Protein AF-A0A950QB16-F1 (afdb_monomer_lite)

Radius of gyration: 26.66 Å; chains: 1; bounding box: 60×58×110 Å

Foldseek 3Di:
DDDDDDDDPPPPPPPPPPPPVPPFQAFLLDPVQVVLQLVLLLVLLQVVCVQLLAQFEFLCLLVLLCVQQVVADDQQFFLLLSVLCNVQCVLPPVVSSLSVLSSLLSNLLSLLCCQVPVSDTNVRSSVVSNCCSPPHCRSNVSRYSALVSLLVLLVSLQVCLWQPDVPQDDVSLVSSLQSNLSSCQRHLVSLVVLVVVLVVSVVVQVCCVVVVDPDRHTDSVSSVSSSVSNLVSRQVSCCVSPVDGDNGLCVLVLVVLLCQLVCLLLVLLVVCPPPVVQPCVVVSPPADNHSCCQQPNPPHVCVVQVHSVRCRVVSVVSNVSSCVVPVPVVVVSVVVVVVCVVPPDDVCVRSDLPCVSNVVSCVVRPVVCSVSSVPGDD

Secondary structure (DSSP, 8-state):
----------------------TT--BTTSHHHHHHHHHHHHHHHTHHHHHHTS-B--HHHHHHHHHHTS----TTS-HHHHHHHHHTTTTT-HHHHHHHHHHHHHHHHHHHHHHH-TT-BHHHHHHHHHHHHHHSSHHHHHHBSSGGGHHHHHHHHHHHHHH-HHHH-HHHHHHHHHHHHHHHHSSHHHHHHHHHHHHHHHHHHHHHHHHT-SSPP---HHHHHHHHHHHHHHHHHHHHHHSS--S-SSHHHHHHHHHHHTTHHHHHHHHHTTTT--GGGGGTTS--S-HHHHHHSTT-HHHHTTHHHHHHHHHHHHHHHHHHH-HHHHHHHHHHHHHHHTT---TTTT-S--HHHHHHHHHHH-HHHHHHHHT---

pLDDT: mean 91.4, std 14.05, range [32.62, 98.81]

Structure (mmCIF, N/CA/C/O backbone):
data_AF-A0A950QB16-F1
#
_entry.id   AF-A0A950QB16-F1
#
loop_
_atom_site.group_PDB
_atom_site.id
_atom_site.type_symbol
_atom_site.label_atom_id
_atom_site.label_alt_id
_atom_site.label_comp_id
_atom_site.label_asym_id
_atom_site.label_entity_id
_atom_site.label_seq_id
_atom_site.pdbx_PDB_ins_code
_atom_site.Cartn_x
_atom_site.Cartn_y
_atom_site.Cartn_z
_atom_site.occupancy
_atom_site.B_iso_or_equiv
_atom_site.auth_seq_id
_atom_site.auth_comp_id
_atom_site.auth_asym_id
_atom_site.auth_atom_id
_atom_site.pdbx_PDB_model_num
ATOM 1 N N . MET A 1 1 ? -35.670 -37.402 75.388 1.00 40.06 1 MET A N 1
ATOM 2 C CA . MET A 1 1 ? -35.276 -37.768 74.010 1.00 40.06 1 MET A CA 1
ATOM 3 C C . MET A 1 1 ? -35.799 -36.656 73.107 1.00 40.06 1 MET A C 1
ATOM 5 O O . MET A 1 1 ? -36.998 -36.603 72.889 1.00 40.06 1 MET A O 1
ATOM 9 N N . SER A 1 2 ? -35.064 -35.545 72.986 1.00 34.44 2 SER A N 1
ATOM 10 C CA . SER A 1 2 ? -34.004 -35.299 71.977 1.00 34.44 2 SER A CA 1
ATOM 11 C C . SER A 1 2 ? -34.602 -35.329 70.570 1.00 34.44 2 SER A C 1
ATOM 13 O O . SER A 1 2 ? -35.008 -36.393 70.126 1.00 34.44 2 SER A O 1
ATOM 15 N N . GLU A 1 3 ? -34.897 -34.173 69.968 1.00 32.62 3 GLU A N 1
ATOM 16 C CA . GLU A 1 3 ? -34.084 -33.495 68.923 1.00 32.62 3 GLU A CA 1
ATOM 17 C C . GLU A 1 3 ? -34.833 -33.623 67.580 1.00 32.62 3 GLU A C 1
ATOM 19 O O . GLU A 1 3 ? -35.523 -34.606 67.362 1.00 32.62 3 GLU A O 1
ATOM 24 N N . ALA A 1 4 ? -34.821 -32.707 66.618 1.00 35.88 4 ALA A N 1
ATOM 25 C CA . ALA A 1 4 ? -34.262 -31.373 66.493 1.00 35.88 4 ALA A CA 1
ATOM 26 C C . ALA A 1 4 ? -35.062 -30.667 65.380 1.00 35.88 4 ALA A C 1
ATOM 28 O O . ALA A 1 4 ? -35.359 -31.258 64.342 1.00 35.88 4 ALA A O 1
ATOM 29 N N . ARG A 1 5 ? -35.407 -29.391 65.582 1.00 38.41 5 ARG A N 1
ATOM 30 C CA . ARG A 1 5 ? -35.870 -28.497 64.513 1.00 38.41 5 ARG A CA 1
ATOM 31 C C . ARG A 1 5 ? -34.638 -28.012 63.759 1.00 38.41 5 ARG A C 1
ATOM 33 O O . ARG A 1 5 ? -33.831 -27.276 64.321 1.00 38.41 5 ARG A O 1
ATOM 40 N N . THR A 1 6 ? -34.481 -28.414 62.506 1.00 39.56 6 THR A N 1
ATOM 41 C CA . THR A 1 6 ? -33.395 -27.931 61.650 1.00 39.56 6 THR A CA 1
ATOM 42 C C . THR A 1 6 ? -33.734 -26.518 61.177 1.00 39.56 6 THR A C 1
ATOM 44 O O . THR A 1 6 ? -34.537 -26.320 60.267 1.00 39.56 6 THR A O 1
ATOM 47 N N . ALA A 1 7 ? -33.154 -25.518 61.839 1.00 36.03 7 ALA A N 1
ATOM 48 C CA . ALA A 1 7 ? -33.128 -24.147 61.355 1.00 36.03 7 ALA A CA 1
ATOM 49 C C . ALA A 1 7 ? -32.234 -24.090 60.107 1.00 36.03 7 ALA A C 1
ATOM 51 O O . ALA A 1 7 ? -31.036 -24.366 60.178 1.00 36.03 7 ALA A O 1
ATOM 52 N N . ALA A 1 8 ? -32.821 -23.756 58.959 1.00 35.06 8 ALA A N 1
ATOM 53 C CA . ALA A 1 8 ? -32.067 -23.446 57.755 1.00 35.06 8 ALA A CA 1
ATOM 54 C C . ALA A 1 8 ? -31.323 -22.123 57.980 1.00 35.06 8 ALA A C 1
ATOM 56 O O . ALA A 1 8 ? -31.914 -21.044 57.977 1.00 35.06 8 ALA A O 1
ATOM 57 N N . VAL A 1 9 ? -30.018 -22.227 58.223 1.00 33.09 9 VAL A N 1
ATOM 58 C CA . VAL A 1 9 ? -29.099 -21.093 58.280 1.00 33.09 9 VAL A CA 1
ATOM 59 C C . VAL A 1 9 ? -29.032 -20.483 56.883 1.00 33.09 9 VAL A C 1
ATOM 61 O O . VAL A 1 9 ? -28.435 -21.048 55.965 1.00 33.09 9 VAL A O 1
ATOM 64 N N . VAL A 1 10 ? -29.667 -19.324 56.722 1.00 33.00 10 VAL A N 1
ATOM 65 C CA . VAL A 1 10 ? -29.442 -18.423 55.592 1.00 33.00 10 VAL A CA 1
ATOM 66 C C . VAL A 1 10 ? -28.000 -17.942 55.701 1.00 33.00 10 VAL A C 1
ATOM 68 O O . VAL A 1 10 ? -27.671 -17.069 56.499 1.00 33.00 10 VAL A O 1
ATOM 71 N N . VAL A 1 11 ? -27.112 -18.558 54.925 1.00 32.94 11 VAL A N 1
ATOM 72 C CA . VAL A 1 11 ? -25.751 -18.061 54.739 1.00 32.94 11 VAL A CA 1
ATOM 73 C C . VAL A 1 11 ? -25.846 -16.850 53.816 1.00 32.94 11 VAL A C 1
ATOM 75 O O . VAL A 1 11 ? -25.737 -16.963 52.594 1.00 32.94 11 VAL A O 1
ATOM 78 N N . GLU A 1 12 ? -26.066 -15.675 54.402 1.00 32.84 12 GLU A N 1
ATOM 79 C CA . GLU A 1 12 ? -25.745 -14.415 53.745 1.00 32.84 12 GLU A CA 1
ATOM 80 C C . GLU A 1 12 ? -24.243 -14.409 53.444 1.00 32.84 12 GLU A C 1
ATOM 82 O O . GLU A 1 12 ? -23.405 -14.139 54.306 1.00 32.84 12 GLU A O 1
ATOM 87 N N . ARG A 1 13 ? -23.873 -14.706 52.195 1.00 36.94 13 ARG A N 1
ATOM 88 C CA . ARG A 1 13 ? -22.535 -14.395 51.688 1.00 36.94 13 ARG A CA 1
ATOM 89 C C . ARG A 1 13 ? -22.418 -12.881 51.518 1.00 36.94 13 ARG A C 1
ATOM 91 O O . ARG A 1 13 ? -22.480 -12.357 50.409 1.00 36.94 13 ARG A O 1
ATOM 98 N N . HIS A 1 14 ? -22.181 -12.190 52.628 1.00 42.00 14 HIS A N 1
ATOM 99 C CA . HIS A 1 14 ? -21.566 -10.869 52.655 1.00 42.00 14 HIS A CA 1
ATOM 100 C C . HIS A 1 14 ? -20.098 -10.997 52.216 1.00 42.00 14 HIS A C 1
ATOM 102 O O . HIS A 1 14 ? -19.164 -10.985 53.009 1.00 42.00 14 HIS A O 1
ATOM 108 N N . GLY A 1 15 ? -19.904 -11.169 50.910 1.00 36.31 15 GLY A N 1
ATOM 109 C CA . GLY A 1 15 ? -18.611 -11.102 50.244 1.00 36.31 15 GLY A CA 1
ATOM 110 C C . GLY A 1 15 ? -18.555 -9.859 49.373 1.00 36.31 15 GLY A C 1
ATOM 111 O O . GLY A 1 15 ? -18.465 -9.972 48.152 1.00 36.31 15 GLY A O 1
ATOM 112 N N . SER A 1 16 ? -18.632 -8.669 49.979 1.00 38.28 16 SER A N 1
ATOM 113 C CA . SER A 1 16 ? -18.261 -7.433 49.294 1.00 38.28 16 SER A CA 1
ATOM 114 C C . SER A 1 16 ? -16.743 -7.435 49.102 1.00 38.28 16 SER A C 1
ATOM 116 O O . SER A 1 16 ? -15.971 -6.803 49.821 1.00 38.28 16 SER A O 1
ATOM 118 N N . VAL A 1 17 ? -16.282 -8.163 48.083 1.00 41.84 17 VAL A N 1
ATOM 119 C CA . VAL A 1 17 ? -14.994 -7.849 47.475 1.00 41.84 17 VAL A CA 1
ATOM 120 C C . VAL A 1 17 ? -15.187 -6.459 46.893 1.00 41.84 17 VAL A C 1
ATOM 122 O O . VAL A 1 17 ? -15.716 -6.297 45.793 1.00 41.84 17 VAL A O 1
ATOM 125 N N . ARG A 1 18 ? -14.826 -5.436 47.676 1.00 40.59 18 ARG A N 1
ATOM 126 C CA . ARG A 1 18 ? -14.568 -4.096 47.166 1.00 40.59 18 ARG A CA 1
ATOM 127 C C . ARG A 1 18 ? -13.628 -4.304 45.987 1.00 40.59 18 ARG A C 1
ATOM 129 O O . ARG A 1 18 ? -12.444 -4.572 46.179 1.00 40.59 18 ARG A O 1
ATOM 136 N N . ARG A 1 19 ? -14.165 -4.238 44.763 1.00 44.31 19 ARG A N 1
ATOM 137 C CA . ARG A 1 19 ? -13.359 -3.983 43.577 1.00 44.31 19 ARG A CA 1
ATOM 138 C C . ARG A 1 19 ? -12.655 -2.681 43.908 1.00 44.31 19 ARG A C 1
ATOM 140 O O . ARG A 1 19 ? -13.268 -1.621 43.830 1.00 44.31 19 ARG A O 1
ATOM 147 N N . PHE A 1 20 ? -11.401 -2.764 44.345 1.00 42.91 20 PHE A N 1
ATOM 148 C CA . PHE A 1 20 ? -10.472 -1.674 44.134 1.00 42.91 20 PHE A CA 1
ATOM 149 C C . PHE A 1 20 ? -10.590 -1.400 42.644 1.00 42.91 20 PHE A C 1
ATOM 151 O O . PHE A 1 20 ? -10.160 -2.223 41.836 1.00 42.91 20 PHE A O 1
ATOM 158 N N . ALA A 1 21 ? -11.325 -0.344 42.292 1.00 45.62 21 ALA A N 1
ATOM 159 C CA . ALA A 1 21 ? -11.406 0.124 40.930 1.00 45.62 21 ALA A CA 1
ATOM 160 C C . ALA A 1 21 ? -9.954 0.360 40.545 1.00 45.62 21 ALA A C 1
ATOM 162 O O . ALA A 1 21 ? -9.320 1.276 41.074 1.00 45.62 21 ALA A O 1
ATOM 163 N N . ARG A 1 22 ? -9.379 -0.546 39.744 1.00 59.31 22 ARG A N 1
ATOM 164 C CA . ARG A 1 22 ? -8.021 -0.342 39.272 1.00 59.31 22 ARG A CA 1
ATOM 165 C C . ARG A 1 22 ? -8.110 0.974 38.506 1.00 59.31 22 ARG A C 1
ATOM 167 O O . ARG A 1 22 ? -8.962 1.073 37.621 1.00 59.31 22 ARG A O 1
ATOM 174 N N . PRO A 1 23 ? -7.297 1.990 38.831 1.00 53.62 23 PRO A N 1
ATOM 175 C CA . PRO A 1 23 ? -7.400 3.316 38.215 1.00 53.62 23 PRO A CA 1
ATOM 176 C C . PRO A 1 23 ? -7.241 3.290 36.683 1.00 53.62 23 PRO A C 1
ATOM 178 O O . PRO A 1 23 ? -7.500 4.284 36.016 1.00 53.62 23 PRO A O 1
ATOM 181 N N . PHE A 1 24 ? -6.887 2.132 36.119 1.00 61.25 24 PHE A N 1
ATOM 182 C CA . PHE A 1 24 ? -6.710 1.890 34.699 1.00 61.25 24 PHE A CA 1
ATOM 183 C C . PHE A 1 24 ? -7.765 0.970 34.054 1.00 61.25 24 PHE A C 1
ATOM 185 O O . PHE A 1 24 ? -7.628 0.649 32.879 1.00 61.25 24 PHE A O 1
ATOM 192 N N . ASP A 1 25 ? -8.853 0.580 34.730 1.00 80.38 25 ASP A N 1
ATOM 193 C CA . ASP A 1 25 ? -9.965 -0.164 34.098 1.00 80.38 25 ASP A CA 1
ATOM 194 C C . ASP A 1 25 ? -10.856 0.759 33.241 1.00 80.38 25 ASP A C 1
ATOM 196 O O . ASP A 1 25 ? -12.081 0.774 33.351 1.00 80.38 25 ASP A O 1
ATOM 200 N N . LEU A 1 26 ? -10.235 1.577 32.391 1.00 88.00 26 LEU A N 1
ATOM 201 C CA . LEU A 1 26 ? -10.916 2.495 31.492 1.00 88.00 26 LEU A CA 1
ATOM 202 C C . LEU A 1 26 ? -11.266 1.755 30.190 1.00 88.00 26 LEU A C 1
ATOM 204 O O . LEU A 1 26 ? -10.351 1.402 29.441 1.00 88.00 26 LEU A O 1
ATOM 208 N N . PRO A 1 27 ? -12.555 1.497 29.894 1.00 90.00 27 PRO A N 1
ATOM 209 C CA . PRO A 1 27 ? -12.943 0.768 28.690 1.00 90.00 27 PRO A CA 1
ATOM 210 C C . PRO A 1 27 ? -12.691 1.598 27.430 1.00 90.00 27 PRO A C 1
ATOM 212 O O . PRO A 1 27 ? -12.989 2.796 27.416 1.00 90.00 27 PRO A O 1
ATOM 215 N N . LEU A 1 28 ? -12.260 0.951 26.343 1.00 89.75 28 LEU A N 1
ATOM 216 C CA . LEU A 1 28 ? -12.063 1.608 25.041 1.00 89.75 28 LEU A CA 1
ATOM 217 C C . LEU A 1 28 ? -13.348 2.193 24.450 1.00 89.75 28 LEU A C 1
ATOM 219 O O . LEU A 1 28 ? -13.302 3.108 23.634 1.00 89.75 28 LEU A O 1
ATOM 223 N N . ALA A 1 29 ? -14.512 1.700 24.877 1.00 86.25 29 ALA A N 1
ATOM 224 C CA . ALA A 1 29 ? -15.793 2.263 24.470 1.00 86.25 29 ALA A CA 1
ATOM 225 C C . ALA A 1 29 ? -15.968 3.734 24.906 1.00 86.25 29 ALA A C 1
ATOM 227 O O . ALA A 1 29 ? -16.732 4.473 24.272 1.00 86.25 29 ALA A O 1
ATOM 228 N N . ARG A 1 30 ? -15.264 4.173 25.964 1.00 89.81 30 ARG A N 1
ATOM 229 C CA . ARG A 1 30 ? -15.296 5.557 26.452 1.00 89.81 30 ARG A CA 1
ATOM 230 C C . ARG A 1 30 ? -14.319 6.437 25.657 1.00 89.81 30 ARG A C 1
ATOM 232 O O . ARG A 1 30 ? -13.177 6.020 25.479 1.00 89.81 30 ARG A O 1
ATOM 239 N N . PRO A 1 31 ? -14.697 7.675 25.279 1.00 90.50 31 PRO A N 1
ATOM 240 C CA . PRO A 1 31 ? -13.827 8.578 24.516 1.00 90.50 31 PRO A CA 1
ATOM 241 C C . PRO A 1 31 ? -12.451 8.805 25.152 1.00 90.50 31 PRO A C 1
ATOM 243 O O . PRO A 1 31 ? -11.444 8.763 24.460 1.00 90.50 31 PRO A O 1
ATOM 246 N N . LEU A 1 32 ? -12.387 8.963 26.479 1.00 92.50 32 LEU A N 1
ATOM 247 C CA . LEU A 1 32 ? -11.111 9.116 27.184 1.00 92.50 32 LEU A CA 1
ATOM 248 C C . LEU A 1 32 ? -10.216 7.871 27.046 1.00 92.50 32 LEU A C 1
ATOM 250 O O . LEU A 1 32 ? -9.011 8.006 26.874 1.00 92.50 32 LEU A O 1
ATOM 254 N N . GLY A 1 33 ? -10.798 6.668 27.103 1.00 92.12 33 GLY A N 1
ATOM 255 C CA . GLY A 1 33 ? -10.054 5.413 26.954 1.00 92.12 33 GLY A CA 1
ATOM 256 C C . GLY A 1 33 ? -9.509 5.236 25.545 1.00 92.12 33 GLY A C 1
ATOM 257 O O . GLY A 1 33 ? -8.362 4.843 25.378 1.00 92.12 33 GLY A O 1
ATOM 258 N N . GLU A 1 34 ? -10.308 5.600 24.545 1.00 92.88 34 GLU A N 1
ATOM 259 C CA . GLU A 1 34 ? -9.899 5.648 23.141 1.00 92.88 34 GLU A CA 1
ATOM 260 C C . GLU A 1 34 ? -8.748 6.641 22.919 1.00 92.88 34 GLU A C 1
ATOM 262 O O . GLU A 1 34 ? -7.717 6.257 22.373 1.00 92.88 34 GLU A O 1
ATOM 267 N N . CYS A 1 35 ? -8.864 7.879 23.411 1.00 95.19 35 CYS A N 1
ATOM 268 C CA . CYS A 1 35 ? -7.803 8.882 23.284 1.00 95.19 35 CYS A CA 1
ATOM 269 C C . CYS A 1 35 ? -6.499 8.449 23.970 1.00 95.19 35 CYS A C 1
ATOM 271 O O . CYS A 1 35 ? -5.427 8.575 23.384 1.00 95.19 35 CYS A O 1
ATOM 273 N N . LEU A 1 36 ? -6.571 7.912 25.192 1.00 95.81 36 LEU A N 1
ATOM 274 C CA . LEU A 1 36 ? -5.382 7.432 25.904 1.00 95.81 36 LEU A CA 1
ATOM 275 C C . LEU A 1 36 ? -4.763 6.198 25.237 1.00 95.81 36 LEU A C 1
ATOM 277 O O . LEU A 1 36 ? -3.542 6.064 25.234 1.00 95.81 36 LEU A O 1
ATOM 281 N N . ALA A 1 37 ? -5.576 5.322 24.640 1.00 95.94 37 ALA A N 1
ATOM 282 C CA . ALA A 1 37 ? -5.072 4.192 23.868 1.00 95.94 37 ALA A CA 1
ATOM 283 C C . ALA A 1 37 ? -4.305 4.667 22.630 1.00 95.94 37 ALA A C 1
ATOM 285 O O . ALA A 1 37 ? -3.204 4.186 22.388 1.00 95.94 37 ALA A O 1
ATOM 286 N N . LEU A 1 38 ? -4.841 5.648 21.894 1.00 96.12 38 LEU A N 1
ATOM 287 C CA . LEU A 1 38 ? -4.145 6.266 20.762 1.00 96.12 38 LEU A CA 1
ATOM 288 C C . LEU A 1 38 ? -2.803 6.877 21.198 1.00 96.12 38 LEU A C 1
ATOM 290 O O . LEU A 1 38 ? -1.769 6.573 20.609 1.00 96.12 38 LEU A O 1
ATOM 294 N N . LEU A 1 39 ? -2.806 7.680 22.267 1.00 96.38 39 LEU A N 1
ATOM 295 C CA . LEU A 1 39 ? -1.602 8.336 22.789 1.00 96.38 39 LEU A CA 1
ATOM 296 C C . LEU A 1 39 ? -0.547 7.349 23.303 1.00 96.38 39 LEU A C 1
ATOM 298 O O . LEU A 1 39 ? 0.641 7.631 23.191 1.00 96.38 39 LEU A O 1
ATOM 302 N N . GLY A 1 40 ? -0.961 6.213 23.868 1.00 96.50 40 GLY A N 1
ATOM 303 C CA . GLY A 1 40 ? -0.039 5.196 24.374 1.00 96.50 40 GLY A CA 1
ATOM 304 C C . GLY A 1 40 ? 0.497 4.256 23.292 1.00 96.50 40 GLY A C 1
ATOM 305 O O . GLY A 1 40 ? 1.658 3.868 23.348 1.00 96.50 40 GLY A O 1
ATOM 306 N N . LEU A 1 41 ? -0.314 3.904 22.293 1.00 97.50 41 LEU A N 1
ATOM 307 C CA . LEU A 1 41 ? 0.090 2.995 21.217 1.00 97.50 41 LEU A CA 1
ATOM 308 C C . LEU A 1 41 ? 0.990 3.666 20.175 1.00 97.50 41 LEU A C 1
ATOM 310 O O . LEU A 1 41 ? 1.947 3.042 19.733 1.00 97.50 41 LEU A O 1
ATOM 314 N N . CYS A 1 42 ? 0.731 4.924 19.801 1.00 96.81 42 CYS A N 1
ATOM 315 C CA . CYS A 1 42 ? 1.551 5.629 18.810 1.00 96.81 42 CYS A CA 1
ATOM 316 C C . CYS A 1 42 ? 3.066 5.587 19.108 1.00 96.81 42 CYS A C 1
ATOM 318 O O . CYS A 1 42 ? 3.818 5.162 18.232 1.00 96.81 42 CYS A O 1
ATOM 320 N N . PRO A 1 43 ? 3.553 5.962 20.311 1.00 96.38 43 PRO A N 1
ATOM 321 C CA . PRO A 1 43 ? 4.979 5.877 20.612 1.00 96.38 43 PRO A CA 1
ATOM 322 C C . PRO A 1 43 ? 5.490 4.432 20.639 1.00 96.38 43 PRO A C 1
ATOM 324 O O . PRO A 1 43 ? 6.620 4.205 20.224 1.00 96.38 43 PRO A O 1
ATOM 327 N N . LEU A 1 44 ? 4.670 3.453 21.056 1.00 97.06 44 LEU A N 1
ATOM 328 C CA . LEU A 1 44 ? 5.039 2.029 21.020 1.00 97.06 44 LEU A CA 1
ATOM 329 C C . LEU A 1 44 ? 5.261 1.524 19.590 1.00 97.06 44 LEU A C 1
ATOM 331 O O . LEU A 1 44 ? 6.171 0.730 19.351 1.00 97.06 44 LEU A O 1
ATOM 335 N N . LEU A 1 45 ? 4.444 1.979 18.638 1.00 97.62 45 LEU A N 1
ATOM 336 C CA . LEU A 1 45 ? 4.592 1.622 17.228 1.00 97.62 45 LEU A CA 1
ATOM 337 C C . LEU A 1 45 ? 5.718 2.404 16.542 1.00 97.62 45 LEU A C 1
ATOM 339 O O . LEU A 1 45 ? 6.293 1.908 15.586 1.00 97.62 45 LEU A O 1
ATOM 343 N N . LEU A 1 46 ? 6.105 3.575 17.052 1.00 98.00 46 LEU A N 1
ATOM 344 C CA . LEU A 1 46 ? 7.269 4.318 16.554 1.00 98.00 46 LEU A CA 1
ATOM 345 C C . LEU A 1 46 ? 8.601 3.867 17.169 1.00 98.00 46 LEU A C 1
ATOM 347 O O . LEU A 1 46 ? 9.638 4.424 16.815 1.00 98.00 46 LEU A O 1
ATOM 351 N N . LEU A 1 47 ? 8.613 2.867 18.060 1.00 97.19 47 LEU A N 1
ATOM 352 C CA . LEU A 1 47 ? 9.826 2.462 18.777 1.00 97.19 47 LEU A CA 1
ATOM 353 C C . LEU A 1 47 ? 10.996 2.103 17.852 1.00 97.19 47 LEU A C 1
ATOM 355 O O . LEU A 1 47 ? 12.126 2.446 18.184 1.00 97.19 47 LEU A O 1
ATOM 359 N N . ALA A 1 48 ? 10.747 1.482 16.694 1.00 95.44 48 ALA A N 1
ATOM 360 C CA . ALA A 1 48 ? 11.813 1.162 15.742 1.00 95.44 48 ALA A CA 1
ATOM 361 C C . ALA A 1 48 ? 12.443 2.427 15.128 1.00 95.44 48 ALA A C 1
ATOM 363 O O . ALA A 1 48 ? 13.663 2.551 15.113 1.00 95.44 48 ALA A O 1
ATOM 364 N N . ALA A 1 49 ? 11.636 3.407 14.705 1.00 96.44 49 ALA A N 1
ATOM 365 C CA . ALA A 1 49 ? 12.139 4.689 14.196 1.00 96.44 49 ALA A CA 1
ATOM 366 C C . ALA A 1 49 ? 12.815 5.530 15.295 1.00 96.44 49 ALA A C 1
ATOM 368 O O . ALA A 1 49 ? 13.856 6.144 15.069 1.00 96.44 49 ALA A O 1
ATOM 369 N N . LEU A 1 50 ? 12.264 5.532 16.513 1.00 97.31 50 LEU A N 1
ATOM 370 C CA . LEU A 1 50 ? 12.872 6.207 17.666 1.00 97.31 50 LEU A CA 1
ATOM 371 C C . LEU A 1 50 ? 14.221 5.583 18.030 1.00 97.31 50 LEU A C 1
ATOM 373 O O . LEU A 1 50 ? 15.180 6.306 18.295 1.00 97.31 50 LEU A O 1
ATOM 377 N N . TRP A 1 51 ? 14.308 4.251 18.005 1.00 95.69 51 TRP A N 1
ATOM 378 C CA . TRP A 1 51 ? 15.572 3.544 18.157 1.00 95.69 51 TRP A CA 1
ATOM 379 C C . TRP A 1 51 ? 16.517 3.856 17.003 1.00 95.69 51 TRP A C 1
ATOM 381 O O . TRP A 1 51 ? 17.688 4.078 17.261 1.00 95.69 51 TRP A O 1
ATOM 391 N N . ASN A 1 52 ? 16.034 3.950 15.765 1.00 95.50 52 ASN A N 1
ATOM 392 C CA . ASN A 1 52 ? 16.843 4.325 14.610 1.00 95.50 52 ASN A CA 1
ATOM 393 C C . ASN A 1 52 ? 17.449 5.739 14.755 1.00 95.50 52 ASN A C 1
ATOM 395 O O . ASN A 1 52 ? 18.618 5.951 14.435 1.00 95.50 52 ASN A O 1
ATOM 399 N N . GLY A 1 53 ? 16.689 6.683 15.319 1.00 96.12 53 GLY A N 1
ATOM 400 C CA . GLY A 1 53 ? 17.051 8.104 15.427 1.00 96.12 53 GLY A CA 1
ATOM 401 C C . GLY A 1 53 ? 16.539 8.959 14.262 1.00 96.12 53 GLY A C 1
ATOM 402 O O . GLY A 1 53 ? 16.728 10.169 14.261 1.00 96.12 53 GLY A O 1
ATOM 403 N N . PHE A 1 54 ? 15.852 8.339 13.304 1.00 96.19 54 PHE A N 1
ATOM 404 C CA . PHE A 1 54 ? 15.199 8.964 12.155 1.00 96.19 54 PHE A CA 1
ATOM 405 C C . PHE A 1 54 ? 14.062 8.034 11.680 1.00 96.19 54 PHE A C 1
ATOM 407 O O . PHE A 1 54 ? 14.111 6.835 11.988 1.00 96.19 54 PHE A O 1
ATOM 414 N N . PRO A 1 55 ? 13.040 8.499 10.934 1.00 96.69 55 PRO A N 1
ATOM 415 C CA . PRO A 1 55 ? 12.131 7.584 10.251 1.00 96.69 55 PRO A CA 1
ATOM 416 C C . PRO A 1 55 ? 12.916 6.598 9.384 1.00 96.69 55 PRO A C 1
ATOM 418 O O . PRO A 1 55 ? 13.968 6.935 8.841 1.00 96.69 55 PRO A O 1
ATOM 421 N N . LEU A 1 56 ? 12.441 5.361 9.291 1.00 95.00 56 LEU A N 1
ATOM 422 C CA . LEU A 1 56 ? 13.114 4.338 8.497 1.00 95.00 56 LEU A CA 1
ATOM 423 C C . LEU A 1 56 ? 12.931 4.682 7.015 1.00 95.00 56 LEU A C 1
ATOM 425 O O . LEU A 1 56 ? 11.819 4.959 6.564 1.00 95.00 56 LEU A O 1
ATOM 429 N N . ILE A 1 57 ? 14.027 4.697 6.264 1.00 93.81 57 ILE A N 1
ATOM 430 C CA . ILE A 1 57 ? 14.027 5.063 4.848 1.00 93.81 57 ILE A CA 1
ATOM 431 C C . ILE A 1 57 ? 14.363 3.832 4.022 1.00 93.81 57 ILE A C 1
ATOM 433 O O . ILE A 1 57 ? 15.262 3.072 4.378 1.00 93.81 57 ILE A O 1
ATOM 437 N N . PHE A 1 58 ? 13.650 3.656 2.919 1.00 91.88 58 PHE A N 1
ATOM 438 C CA . PHE A 1 58 ? 13.894 2.587 1.965 1.00 91.88 58 PHE A CA 1
ATOM 439 C C . PHE A 1 58 ? 14.312 3.159 0.609 1.00 91.88 58 PHE A C 1
ATOM 441 O O . PHE A 1 58 ? 14.131 4.346 0.332 1.00 91.88 58 PHE A O 1
ATOM 448 N N . TYR A 1 59 ? 14.878 2.310 -0.247 1.00 88.94 59 TYR A N 1
ATOM 449 C CA . TYR A 1 59 ? 15.335 2.648 -1.592 1.00 88.94 59 TYR A CA 1
ATOM 450 C C . TYR A 1 59 ? 14.282 3.433 -2.379 1.00 88.94 59 TYR A C 1
ATOM 452 O O . TYR A 1 59 ? 14.593 4.413 -3.060 1.00 88.94 59 TYR A O 1
ATOM 460 N N . ASP A 1 60 ? 13.022 3.023 -2.243 1.00 92.12 60 ASP A N 1
ATOM 461 C CA . ASP A 1 60 ? 11.895 3.584 -2.978 1.00 92.12 60 ASP A CA 1
ATOM 462 C C . ASP A 1 60 ? 11.496 4.983 -2.485 1.00 92.12 60 ASP A C 1
ATOM 464 O O . ASP A 1 60 ? 10.956 5.775 -3.267 1.00 92.12 60 ASP A O 1
ATOM 468 N N . THR A 1 61 ? 11.845 5.344 -1.245 1.00 94.44 61 THR A N 1
ATOM 469 C CA . THR A 1 61 ? 11.514 6.636 -0.634 1.00 94.44 61 THR A CA 1
ATOM 470 C C . THR A 1 61 ? 12.058 7.797 -1.468 1.00 94.44 61 THR A C 1
ATOM 472 O O . THR A 1 61 ? 11.352 8.782 -1.687 1.00 94.44 61 THR A O 1
ATOM 475 N N . GLY A 1 62 ? 13.267 7.666 -2.025 1.00 93.69 62 GLY A N 1
ATOM 476 C CA . GLY A 1 62 ? 13.860 8.678 -2.908 1.00 93.69 62 GLY A CA 1
ATOM 477 C C . GLY A 1 62 ? 13.033 8.923 -4.173 1.00 93.69 62 GLY A C 1
ATOM 478 O O . GLY A 1 62 ? 12.819 10.066 -4.576 1.00 93.69 62 GLY A O 1
ATOM 479 N N . ALA A 1 63 ? 12.461 7.867 -4.759 1.00 94.12 63 ALA A N 1
ATOM 480 C CA . ALA A 1 63 ? 11.580 7.992 -5.918 1.00 94.12 63 ALA A CA 1
ATOM 481 C C . ALA A 1 63 ? 10.250 8.675 -5.556 1.00 94.12 63 ALA A C 1
ATOM 483 O O . ALA A 1 63 ? 9.758 9.506 -6.324 1.00 94.12 63 ALA A O 1
ATOM 484 N N . TYR A 1 64 ? 9.692 8.391 -4.373 1.00 96.75 64 TYR A N 1
ATOM 485 C CA . TYR A 1 64 ? 8.516 9.111 -3.883 1.00 96.75 64 TYR A CA 1
ATOM 486 C C . TYR A 1 64 ? 8.806 10.591 -3.634 1.00 96.75 64 TYR A C 1
ATOM 488 O O . TYR A 1 64 ? 7.964 11.413 -3.997 1.00 96.75 64 TYR A O 1
ATOM 496 N N . MET A 1 65 ? 9.986 10.922 -3.092 1.00 95.88 65 MET A N 1
ATOM 497 C CA . MET A 1 65 ? 10.469 12.296 -2.896 1.00 95.88 65 MET A CA 1
ATOM 498 C C . MET A 1 65 ? 10.676 13.033 -4.220 1.00 95.88 65 MET A C 1
ATOM 500 O O . MET A 1 65 ? 10.257 14.179 -4.367 1.00 95.88 65 MET A O 1
ATOM 504 N N . LEU A 1 66 ? 11.294 12.379 -5.205 1.00 95.50 66 LEU A N 1
ATOM 505 C CA . LEU A 1 66 ? 11.472 12.934 -6.544 1.00 95.50 66 LEU A CA 1
ATOM 506 C C . LEU A 1 66 ? 10.122 13.269 -7.183 1.00 95.50 66 LEU A C 1
ATOM 508 O O . LEU A 1 66 ? 9.985 14.305 -7.832 1.00 95.50 66 LEU A O 1
ATOM 512 N N . GLN A 1 67 ? 9.125 12.410 -6.985 1.00 96.25 67 GLN A N 1
ATOM 513 C CA . GLN A 1 67 ? 7.793 12.637 -7.518 1.00 96.25 67 GLN A CA 1
ATOM 514 C C . GLN A 1 67 ? 6.991 13.681 -6.739 1.00 96.25 67 GLN A C 1
ATOM 516 O O . GLN A 1 67 ? 6.240 14.445 -7.344 1.00 96.25 67 GLN A O 1
ATOM 521 N N . SER A 1 68 ? 7.160 13.758 -5.420 1.00 95.81 68 SER A N 1
ATOM 522 C CA . SER A 1 68 ? 6.478 14.740 -4.579 1.00 95.81 68 SER A CA 1
ATOM 523 C C . SER A 1 68 ? 7.117 16.128 -4.679 1.00 95.81 68 SER A C 1
ATOM 525 O O . SER A 1 68 ? 6.475 17.077 -5.112 1.00 95.81 68 SER A O 1
ATOM 527 N N . PHE A 1 69 ? 8.386 16.252 -4.298 1.00 95.50 69 PHE A N 1
ATOM 528 C CA . PHE A 1 69 ? 9.105 17.520 -4.166 1.00 95.50 69 PHE A CA 1
ATOM 529 C C . PHE A 1 69 ? 9.735 17.977 -5.480 1.00 95.50 69 PHE A C 1
ATOM 531 O O . PHE A 1 69 ? 9.932 19.171 -5.687 1.00 95.50 69 PHE A O 1
ATOM 538 N N . GLY A 1 70 ? 10.047 17.036 -6.371 1.00 94.44 70 GLY A N 1
ATOM 539 C CA . GLY A 1 70 ? 10.576 17.332 -7.700 1.00 94.44 70 GLY A CA 1
ATOM 540 C C . GLY A 1 70 ? 9.514 17.528 -8.780 1.00 94.44 70 GLY A C 1
ATOM 541 O O . GLY A 1 70 ? 9.901 17.827 -9.908 1.00 94.44 70 GLY A O 1
ATOM 542 N N . ASP A 1 71 ? 8.226 17.347 -8.457 1.00 93.62 71 ASP A N 1
ATOM 543 C CA . ASP A 1 71 ? 7.079 17.442 -9.378 1.00 93.62 71 ASP A CA 1
ATOM 544 C C . ASP A 1 71 ? 7.280 16.650 -10.686 1.00 93.62 71 ASP A C 1
ATOM 546 O O . ASP A 1 71 ? 7.112 17.141 -11.805 1.00 93.62 71 ASP A O 1
ATOM 550 N N . LYS A 1 72 ? 7.727 15.395 -10.553 1.00 93.94 72 LYS A N 1
ATOM 551 C CA . LYS A 1 72 ? 8.030 14.510 -11.687 1.00 93.94 72 LYS A CA 1
ATOM 552 C C . LYS A 1 72 ? 7.280 13.199 -11.590 1.00 93.94 72 LYS A C 1
ATOM 554 O O . LYS A 1 72 ? 7.398 12.479 -10.613 1.00 93.94 72 LYS A O 1
ATOM 559 N N . PHE A 1 73 ? 6.582 12.823 -12.652 1.00 95.25 73 PHE A N 1
ATOM 560 C CA . PHE A 1 73 ? 5.969 11.502 -12.712 1.00 95.25 73 PHE A CA 1
ATOM 561 C C . PHE A 1 73 ? 7.032 10.390 -12.757 1.00 95.25 73 PHE A C 1
ATOM 563 O O . PHE A 1 73 ? 7.849 10.359 -13.682 1.00 95.25 73 PHE A O 1
ATOM 570 N N . VAL A 1 74 ? 6.985 9.459 -11.800 1.00 95.25 74 VAL A N 1
ATOM 571 C CA . VAL A 1 74 ? 7.811 8.246 -11.758 1.00 95.25 74 VAL A CA 1
ATOM 572 C C . VAL A 1 74 ? 6.894 7.031 -11.993 1.00 95.25 74 VAL A C 1
ATOM 574 O O . VAL A 1 74 ? 6.077 6.710 -11.130 1.00 95.25 74 VAL A O 1
ATOM 577 N N . PRO A 1 75 ? 6.974 6.355 -13.158 1.00 93.56 75 PRO A N 1
ATOM 578 C CA . PRO A 1 75 ? 6.018 5.311 -13.554 1.00 93.56 75 PRO A CA 1
ATOM 579 C C . PRO A 1 75 ? 5.833 4.159 -12.559 1.00 93.56 75 PRO A C 1
ATOM 581 O O . PRO A 1 75 ? 4.747 3.583 -12.474 1.00 93.56 75 PRO A O 1
ATOM 584 N N . GLU A 1 76 ? 6.896 3.800 -11.844 1.00 93.12 76 GLU A N 1
ATOM 585 C CA . GLU A 1 76 ? 6.958 2.705 -10.879 1.00 93.12 76 GLU A CA 1
ATOM 586 C C . GLU A 1 76 ? 6.470 3.072 -9.469 1.00 93.12 76 GLU A C 1
ATOM 588 O O . GLU A 1 76 ? 6.476 2.214 -8.587 1.00 93.12 76 GLU A O 1
ATOM 593 N N . ARG A 1 77 ? 6.019 4.314 -9.242 1.00 94.19 77 ARG A N 1
ATOM 594 C CA . ARG A 1 77 ? 5.535 4.792 -7.938 1.00 94.19 77 ARG A CA 1
ATOM 595 C C . ARG A 1 77 ? 4.084 5.237 -7.986 1.00 94.19 77 ARG A C 1
ATOM 597 O O . ARG A 1 77 ? 3.577 5.678 -9.014 1.00 94.19 77 ARG A O 1
ATOM 604 N N . SER A 1 78 ? 3.403 5.126 -6.844 1.00 95.75 78 SER A N 1
ATOM 605 C CA . SER A 1 78 ? 2.059 5.681 -6.692 1.00 95.75 78 SER A CA 1
ATOM 606 C C . SER A 1 78 ? 2.119 7.198 -6.519 1.00 95.75 78 SER A C 1
ATOM 608 O O . SER A 1 78 ? 2.673 7.672 -5.521 1.00 95.75 78 SER A O 1
ATOM 610 N N . PRO A 1 79 ? 1.456 7.977 -7.392 1.00 97.62 79 PRO A N 1
ATOM 611 C CA . PRO A 1 79 ? 1.328 9.406 -7.160 1.00 97.62 79 PRO A CA 1
ATOM 612 C C . PRO A 1 79 ? 0.537 9.766 -5.912 1.00 97.62 79 PRO A C 1
ATOM 614 O O . PRO A 1 79 ? 0.750 10.835 -5.351 1.00 97.62 79 PRO A O 1
ATOM 617 N N . VAL A 1 80 ? -0.355 8.890 -5.448 1.00 98.25 80 VAL A N 1
ATOM 618 C CA . VAL A 1 80 ? -1.138 9.159 -4.239 1.00 98.25 80 VAL A CA 1
ATOM 619 C C . VAL A 1 80 ? -0.246 9.122 -3.002 1.00 98.25 80 VAL A C 1
ATOM 621 O O . VAL A 1 80 ? -0.389 9.987 -2.143 1.00 98.25 80 VAL A O 1
ATOM 624 N N . PHE A 1 81 ? 0.711 8.191 -2.926 1.00 98.12 81 PHE A N 1
ATOM 625 C CA . PHE A 1 81 ? 1.665 8.176 -1.815 1.00 98.12 81 PHE A CA 1
ATOM 626 C C . PHE A 1 81 ? 2.636 9.363 -1.877 1.00 98.12 81 PHE A C 1
ATOM 628 O O . PHE A 1 81 ? 2.876 10.002 -0.858 1.00 98.12 81 PHE A O 1
ATOM 635 N N . SER A 1 82 ? 3.112 9.751 -3.066 1.00 97.81 82 SER A N 1
ATOM 636 C CA . SER A 1 82 ? 3.905 10.983 -3.223 1.00 97.81 82 SER A CA 1
ATOM 637 C C . SER A 1 82 ? 3.137 12.241 -2.804 1.00 97.81 82 SER A C 1
ATOM 639 O O . SER A 1 82 ? 3.692 13.111 -2.135 1.00 97.81 82 SER A O 1
ATOM 641 N N . LEU A 1 83 ? 1.848 12.345 -3.137 1.00 98.12 83 LEU A N 1
ATOM 642 C CA . LEU A 1 83 ? 1.008 13.454 -2.677 1.00 98.12 83 LEU A CA 1
ATOM 643 C C . LEU A 1 83 ? 0.750 13.386 -1.168 1.00 98.12 83 LEU A C 1
ATOM 645 O O . LEU A 1 83 ? 0.738 14.425 -0.516 1.00 98.12 83 LEU A O 1
ATOM 649 N N . PHE A 1 84 ? 0.594 12.191 -0.594 1.00 98.19 84 PHE A N 1
ATOM 650 C CA . PHE A 1 84 ? 0.534 12.006 0.857 1.00 98.19 84 PHE A CA 1
ATOM 651 C C . PHE A 1 84 ? 1.827 12.480 1.537 1.00 98.19 84 PHE A C 1
ATOM 653 O O . PHE A 1 84 ? 1.755 13.201 2.528 1.00 98.19 84 PHE A O 1
ATOM 660 N N . LEU A 1 85 ? 2.997 12.175 0.968 1.00 97.38 85 LEU A N 1
ATOM 661 C CA . LEU A 1 85 ? 4.298 12.651 1.445 1.00 97.38 85 LEU A CA 1
ATOM 662 C C . LEU A 1 85 ? 4.409 14.185 1.376 1.00 97.38 85 LEU A C 1
ATOM 664 O O . LEU A 1 85 ? 4.870 14.817 2.329 1.00 97.38 85 LEU A O 1
ATOM 668 N N . LEU A 1 86 ? 3.953 14.793 0.274 1.00 97.06 86 LEU A N 1
ATOM 669 C CA . LEU A 1 86 ? 3.950 16.247 0.084 1.00 97.06 86 LEU A CA 1
ATOM 670 C C . LEU A 1 86 ? 3.017 16.953 1.078 1.00 97.06 86 LEU A C 1
ATOM 672 O O . LEU A 1 86 ? 3.442 17.832 1.826 1.00 97.06 86 LEU A O 1
ATOM 676 N N . LEU A 1 87 ? 1.742 16.557 1.084 1.00 96.75 87 LEU A N 1
ATOM 677 C CA . LEU A 1 87 ? 0.675 17.202 1.853 1.00 96.75 87 LEU A CA 1
ATOM 678 C C . LEU A 1 87 ? 0.729 16.848 3.344 1.00 96.75 87 LEU A C 1
ATOM 680 O O . LEU A 1 87 ? 0.278 17.627 4.178 1.00 96.75 87 LEU A O 1
ATOM 684 N N . GLY A 1 88 ? 1.306 15.695 3.685 1.00 94.31 88 GLY A N 1
ATOM 685 C CA . GLY A 1 88 ? 1.534 15.239 5.055 1.00 94.31 88 GLY A CA 1
ATOM 686 C C . GLY A 1 88 ? 2.716 15.917 5.750 1.00 94.31 88 GLY A C 1
ATOM 687 O O . GLY A 1 88 ? 3.022 15.569 6.885 1.00 94.31 88 GLY A O 1
ATOM 688 N N . GLY A 1 89 ? 3.384 16.875 5.097 1.00 95.19 89 GLY A N 1
ATOM 689 C CA . GLY A 1 89 ? 4.461 17.659 5.702 1.00 95.19 89 GLY A CA 1
ATOM 690 C C . GLY A 1 89 ? 5.852 17.033 5.591 1.00 95.19 89 GLY A C 1
ATOM 691 O O . GLY A 1 89 ? 6.757 17.476 6.294 1.00 95.19 89 GLY A O 1
ATOM 692 N N . GLY A 1 90 ? 6.069 16.062 4.696 1.00 95.88 90 GLY A N 1
ATOM 693 C CA . GLY A 1 90 ? 7.374 15.409 4.526 1.00 95.88 90 GLY A CA 1
ATOM 694 C C . GLY A 1 90 ? 8.500 16.367 4.120 1.00 95.88 90 GLY A C 1
ATOM 695 O O . GLY A 1 90 ? 9.652 16.158 4.496 1.00 95.88 90 GLY A O 1
ATOM 696 N N . GLY A 1 91 ? 8.161 17.458 3.420 1.00 94.50 91 GLY A N 1
ATOM 697 C CA . GLY A 1 91 ? 9.114 18.524 3.095 1.00 94.50 91 GLY A CA 1
ATOM 698 C C . GLY A 1 91 ? 9.598 19.291 4.332 1.00 94.50 91 GLY A C 1
ATOM 699 O O . GLY A 1 91 ? 10.731 19.761 4.358 1.00 94.50 91 GLY A O 1
ATOM 700 N N . LEU A 1 92 ? 8.769 19.376 5.380 1.00 94.94 92 LEU A N 1
ATOM 701 C CA . LEU A 1 92 ? 9.150 19.955 6.670 1.00 94.94 92 LEU A CA 1
ATOM 702 C C . LEU A 1 92 ? 9.931 18.936 7.498 1.00 94.94 92 LEU A C 1
ATOM 704 O O . LEU A 1 92 ? 11.058 19.210 7.904 1.00 94.94 92 LEU A O 1
ATOM 708 N N . SER A 1 93 ? 9.337 17.766 7.736 1.00 97.00 93 SER A N 1
ATOM 709 C CA . SER A 1 93 ? 9.976 16.668 8.452 1.00 97.00 93 SER A CA 1
ATOM 710 C C . SER A 1 93 ? 9.303 15.335 8.134 1.00 97.00 93 SER A C 1
ATOM 712 O O . SER A 1 93 ? 8.084 15.194 8.259 1.00 97.00 93 SER A O 1
ATOM 714 N N . LEU A 1 94 ? 10.102 14.322 7.799 1.00 97.44 94 LEU A N 1
ATOM 715 C CA . LEU A 1 94 ? 9.621 12.954 7.601 1.00 97.44 94 LEU A CA 1
ATOM 716 C C . LEU A 1 94 ? 9.030 12.352 8.889 1.00 97.44 94 LEU A C 1
ATOM 718 O O . LEU A 1 94 ? 8.169 11.476 8.812 1.00 97.44 94 LEU A O 1
ATOM 722 N N . TRP A 1 95 ? 9.396 12.866 10.070 1.00 98.00 95 TRP A N 1
ATOM 723 C CA . TRP A 1 95 ? 8.774 12.471 11.338 1.00 98.00 95 TRP A CA 1
ATOM 724 C C . TRP A 1 95 ? 7.280 12.782 11.388 1.00 98.00 95 TRP A C 1
ATOM 726 O O . TRP A 1 95 ? 6.520 12.020 11.985 1.00 98.00 95 TRP A O 1
ATOM 736 N N . VAL A 1 96 ? 6.838 13.870 10.748 1.00 97.81 96 VAL A N 1
ATOM 737 C CA . VAL A 1 96 ? 5.411 14.217 10.685 1.00 97.81 96 VAL A CA 1
ATOM 738 C C . VAL A 1 96 ? 4.658 13.145 9.905 1.00 97.81 96 VAL A C 1
ATOM 740 O O . VAL A 1 96 ? 3.609 12.686 10.348 1.00 97.81 96 VAL A O 1
ATOM 743 N N . VAL A 1 97 ? 5.226 12.681 8.794 1.00 98.06 97 VAL A N 1
ATOM 744 C CA . VAL A 1 97 ? 4.623 11.643 7.950 1.00 98.06 97 VAL A CA 1
ATOM 745 C C . VAL A 1 97 ? 4.567 10.305 8.687 1.00 98.06 97 VAL A C 1
ATOM 747 O O . VAL A 1 97 ? 3.493 9.704 8.760 1.00 98.06 97 VAL A O 1
ATOM 750 N N . ALA A 1 98 ? 5.671 9.897 9.325 1.00 98.19 98 ALA A N 1
ATOM 751 C CA . ALA A 1 9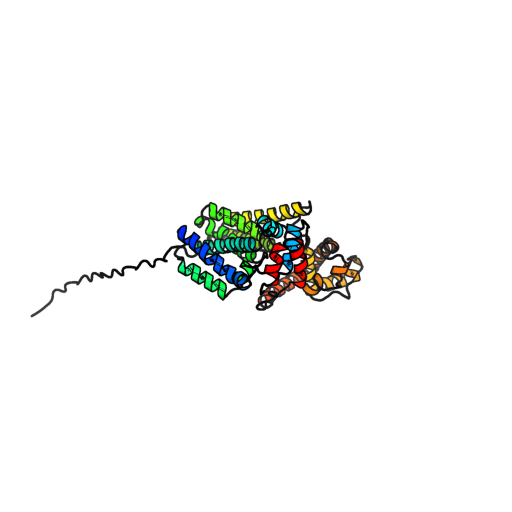8 ? 5.722 8.701 10.170 1.00 98.19 98 ALA A CA 1
ATOM 752 C C . ALA A 1 98 ? 4.692 8.754 11.315 1.00 98.19 98 ALA A C 1
ATOM 754 O O . ALA A 1 98 ? 3.999 7.771 11.595 1.00 98.19 98 ALA A O 1
ATOM 755 N N . LEU A 1 99 ? 4.530 9.917 11.955 1.00 98.06 99 LEU A N 1
ATOM 756 C CA . LEU A 1 99 ? 3.523 10.118 12.993 1.00 98.06 99 LEU A CA 1
ATOM 757 C C . LEU A 1 99 ? 2.102 10.002 12.428 1.00 98.06 99 LEU A C 1
ATOM 759 O O . LEU A 1 99 ? 1.276 9.300 13.008 1.00 98.06 99 LEU A O 1
ATOM 763 N N . VAL A 1 100 ? 1.812 10.654 11.299 1.00 97.75 100 VAL A N 1
ATOM 764 C CA . VAL A 1 100 ? 0.483 10.647 10.672 1.00 97.75 100 VAL A CA 1
ATOM 765 C C . VAL A 1 100 ? 0.061 9.226 10.296 1.00 97.75 100 VAL A C 1
ATOM 767 O O . VAL A 1 100 ? -1.018 8.794 10.705 1.00 97.75 100 VAL A O 1
ATOM 770 N N . GLN A 1 101 ? 0.902 8.463 9.593 1.00 97.38 101 GLN A N 1
ATOM 771 C CA . GLN A 1 101 ? 0.571 7.078 9.231 1.00 97.38 101 GLN A CA 1
ATOM 772 C C . GLN A 1 101 ? 0.457 6.165 10.464 1.00 97.38 101 GLN A C 1
ATOM 774 O O . GLN A 1 101 ? -0.430 5.310 10.521 1.00 97.38 101 GLN A O 1
ATOM 779 N N . THR A 1 102 ? 1.269 6.396 11.504 1.00 98.12 102 THR A N 1
ATOM 780 C CA . THR A 1 102 ? 1.168 5.645 12.764 1.00 98.12 102 THR A CA 1
ATOM 781 C C . THR A 1 102 ? -0.135 5.947 13.499 1.00 98.12 102 THR A C 1
ATOM 783 O O . THR A 1 102 ? -0.772 5.031 14.021 1.00 98.12 102 THR A O 1
ATOM 786 N N . VAL A 1 103 ? -0.581 7.206 13.520 1.00 98.19 103 VAL A N 1
ATOM 787 C CA . VAL A 1 103 ? -1.878 7.593 14.094 1.00 98.19 103 VAL A CA 1
ATOM 788 C C . VAL A 1 103 ? -3.020 6.918 13.336 1.00 98.19 103 VAL A C 1
ATOM 790 O O . VAL A 1 103 ? -3.935 6.391 13.970 1.00 98.19 103 VAL A O 1
ATOM 793 N N . MET A 1 104 ? -2.955 6.861 12.001 1.00 98.50 104 MET A N 1
ATOM 794 C CA . MET A 1 104 ? -3.941 6.143 11.184 1.00 98.50 104 MET A CA 1
ATOM 795 C C . MET A 1 104 ? -3.983 4.649 11.530 1.00 98.50 104 MET A C 1
ATOM 797 O O . MET A 1 104 ? -5.061 4.107 11.787 1.00 98.50 104 MET A O 1
ATOM 801 N N . ALA A 1 105 ? -2.822 3.992 11.599 1.00 98.25 105 ALA A N 1
ATOM 802 C CA . ALA A 1 105 ? -2.734 2.577 11.948 1.00 98.25 105 ALA A CA 1
ATOM 803 C C . ALA A 1 105 ? -3.256 2.305 13.365 1.00 98.25 105 ALA A C 1
ATOM 805 O O . ALA A 1 105 ? -4.082 1.415 13.578 1.00 98.25 105 ALA A O 1
ATOM 806 N N . THR A 1 106 ? -2.848 3.133 14.324 1.00 98.12 106 THR A N 1
ATOM 807 C CA . THR A 1 106 ? -3.282 3.046 15.719 1.00 98.12 106 THR A CA 1
ATOM 808 C C . THR A 1 106 ? -4.789 3.249 15.850 1.00 98.12 106 THR A C 1
ATOM 810 O O . THR A 1 106 ? -5.450 2.501 16.570 1.00 98.12 106 THR A O 1
ATOM 813 N N . PHE A 1 107 ? -5.367 4.204 15.115 1.00 98.25 107 PHE A N 1
ATOM 814 C CA . PHE A 1 107 ? -6.812 4.408 15.075 1.00 98.25 107 PHE A CA 1
ATOM 815 C C . PHE A 1 107 ? -7.543 3.151 14.606 1.00 98.25 107 PHE A C 1
ATOM 817 O O . PHE A 1 107 ? -8.478 2.709 15.274 1.00 98.25 107 PHE A O 1
ATOM 824 N N . VAL A 1 108 ? -7.093 2.530 13.514 1.00 98.44 108 VAL A N 1
ATOM 825 C CA . VAL A 1 108 ? -7.698 1.294 12.995 1.00 98.44 108 VAL A CA 1
ATOM 826 C C . VAL A 1 108 ? -7.552 0.135 13.990 1.00 98.44 108 VAL A C 1
ATOM 828 O O . VAL A 1 108 ? -8.524 -0.593 14.206 1.00 98.44 108 VAL A O 1
ATOM 831 N N . ILE A 1 109 ? -6.402 -0.008 14.660 1.00 97.69 109 ILE A N 1
ATOM 832 C CA . ILE A 1 109 ? -6.189 -1.009 15.723 1.00 97.69 109 ILE A CA 1
ATOM 833 C C . ILE A 1 109 ? -7.181 -0.796 16.873 1.00 97.69 109 ILE A C 1
ATOM 835 O O . ILE A 1 109 ? -7.858 -1.738 17.289 1.00 97.69 109 ILE A O 1
ATOM 839 N N . VAL A 1 110 ? -7.323 0.442 17.355 1.00 97.31 110 VAL A N 1
ATOM 840 C CA . VAL A 1 110 ? -8.240 0.775 18.454 1.00 97.31 110 VAL A CA 1
ATOM 841 C C . VAL A 1 110 ? -9.698 0.543 18.052 1.00 97.31 110 VAL A C 1
ATOM 843 O O . VAL A 1 110 ? -10.443 -0.044 18.836 1.00 97.31 110 VAL A O 1
ATOM 846 N N . GLN A 1 111 ? -10.115 0.913 16.833 1.00 97.69 111 GLN A N 1
ATOM 847 C CA . GLN A 1 111 ? -11.477 0.628 16.359 1.00 97.69 111 GLN A CA 1
ATOM 848 C C . GLN A 1 111 ? -11.735 -0.874 16.210 1.00 97.69 111 GLN A C 1
ATOM 850 O O . GLN A 1 111 ? -12.810 -1.352 16.575 1.00 97.69 111 GLN A O 1
ATOM 855 N N . THR A 1 112 ? -10.740 -1.627 15.738 1.00 97.44 112 THR A N 1
ATOM 856 C CA . THR A 1 112 ? -10.814 -3.090 15.641 1.00 97.44 112 THR A CA 1
ATOM 857 C C . THR A 1 112 ? -11.011 -3.711 17.019 1.00 97.44 112 THR A C 1
ATOM 859 O O . THR A 1 112 ? -11.968 -4.456 17.237 1.00 97.44 112 THR A O 1
ATOM 862 N N . ALA A 1 113 ? -10.175 -3.333 17.985 1.00 96.06 113 ALA A N 1
ATOM 863 C CA . ALA A 1 113 ? -10.271 -3.816 19.355 1.00 96.06 113 ALA A CA 1
ATOM 864 C C . ALA A 1 113 ? -11.606 -3.434 20.018 1.00 96.06 113 ALA A C 1
ATOM 866 O O . ALA A 1 113 ? -12.260 -4.284 20.620 1.00 96.06 113 ALA A O 1
ATOM 867 N N . ARG A 1 114 ? -12.053 -2.182 19.849 1.00 94.00 114 ARG A N 1
ATOM 868 C CA . ARG A 1 114 ? -13.316 -1.656 20.394 1.00 94.00 114 ARG A CA 1
ATOM 869 C C . ARG A 1 114 ? -14.533 -2.450 19.922 1.00 94.00 114 ARG A C 1
ATOM 871 O O . ARG A 1 114 ? -15.468 -2.657 20.691 1.00 94.00 114 ARG A O 1
ATOM 878 N N . VAL A 1 115 ? -14.548 -2.852 18.656 1.00 94.75 115 VAL A N 1
ATOM 879 C CA . VAL A 1 115 ? -15.682 -3.550 18.042 1.00 94.75 115 VAL A CA 1
ATOM 880 C C . VAL A 1 115 ? -15.692 -5.041 18.377 1.00 94.75 115 VAL A C 1
ATOM 882 O O . VAL A 1 115 ? -16.768 -5.597 18.626 1.00 94.75 115 VAL A O 1
ATOM 885 N N . LEU A 1 116 ? -14.516 -5.678 18.376 1.00 94.69 116 LEU A N 1
ATOM 886 C CA . LEU A 1 116 ? -14.378 -7.113 18.632 1.00 94.69 116 LEU A CA 1
ATOM 887 C C . LEU A 1 116 ? -14.471 -7.445 20.122 1.00 94.69 116 LEU A C 1
ATOM 889 O O . LEU A 1 116 ? -15.095 -8.437 20.490 1.00 94.69 116 LEU A O 1
ATOM 893 N N . VAL A 1 117 ? -13.892 -6.599 20.977 1.00 94.12 117 VAL A N 1
ATOM 894 C CA . VAL A 1 117 ? -13.866 -6.780 22.432 1.00 94.12 117 VAL A CA 1
ATOM 895 C C . VAL A 1 117 ? -14.263 -5.462 23.120 1.00 94.12 117 VAL A C 1
ATOM 897 O O . VAL A 1 117 ? -13.409 -4.742 23.633 1.00 94.12 117 VAL A O 1
ATOM 900 N N . PRO A 1 118 ? -15.566 -5.117 23.187 1.00 86.69 118 PRO A N 1
ATOM 901 C CA . PRO A 1 118 ? -16.026 -3.846 23.768 1.00 86.69 118 PRO A CA 1
ATOM 902 C C . PRO A 1 118 ? -15.644 -3.635 25.242 1.00 86.69 118 PRO A C 1
ATOM 904 O O . PRO A 1 118 ? -15.576 -2.501 25.715 1.00 86.69 118 PRO A O 1
ATOM 907 N N . SER A 1 119 ? -15.403 -4.729 25.971 1.00 90.06 119 SER A N 1
ATOM 908 C CA . SER A 1 119 ? -14.954 -4.729 27.365 1.00 90.06 119 SER A CA 1
ATOM 909 C C . SER A 1 119 ? -13.441 -4.555 27.529 1.00 90.06 119 SER A C 1
ATOM 911 O O . SER A 1 119 ? -12.967 -4.539 28.664 1.00 90.06 119 SER A O 1
ATOM 913 N N . LEU A 1 120 ? -12.673 -4.459 26.437 1.00 94.25 120 LEU A N 1
ATOM 914 C CA . LEU A 1 120 ? -11.227 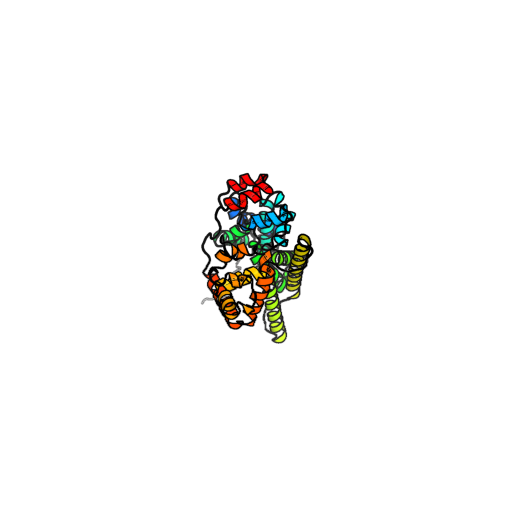-4.271 26.501 1.00 94.25 120 LEU A CA 1
ATOM 915 C C . LEU A 1 120 ? -10.907 -2.926 27.163 1.00 94.25 120 LEU A C 1
ATOM 917 O O . LEU A 1 120 ? -11.508 -1.894 26.843 1.00 94.25 120 LEU A O 1
ATOM 921 N N . THR A 1 121 ? -9.964 -2.946 28.099 1.00 94.94 121 THR A N 1
ATOM 922 C CA . THR A 1 121 ? -9.533 -1.759 28.842 1.00 94.94 121 THR A CA 1
ATOM 923 C C . THR A 1 121 ? -8.176 -1.261 28.358 1.00 94.94 121 THR A C 1
ATOM 925 O O . THR A 1 121 ? -7.448 -1.965 27.652 1.00 94.94 121 THR A O 1
ATOM 928 N N . LEU A 1 122 ? -7.834 -0.032 28.748 1.00 94.75 122 LEU A N 1
ATOM 929 C CA . LEU A 1 122 ? -6.589 0.634 28.372 1.00 94.75 122 LEU A CA 1
ATOM 930 C C . LEU A 1 122 ? -5.316 -0.220 28.632 1.00 94.75 122 LEU A C 1
ATOM 932 O O . LEU A 1 122 ? -4.543 -0.398 27.696 1.00 94.75 122 LEU A O 1
ATOM 936 N N . PRO A 1 123 ? -5.083 -0.825 29.816 1.00 94.81 123 PRO A N 1
ATOM 937 C CA . PRO A 1 123 ? -3.911 -1.672 30.056 1.00 94.81 123 PRO A CA 1
ATOM 938 C C . PRO A 1 123 ? -3.794 -2.849 29.097 1.00 94.81 123 PRO A C 1
ATOM 940 O O . PRO A 1 123 ? -2.698 -3.176 28.653 1.00 94.81 123 PRO A O 1
ATOM 943 N N . TRP A 1 124 ? -4.919 -3.483 28.762 1.00 95.62 124 TRP A N 1
ATOM 944 C CA . TRP A 1 124 ? -4.913 -4.654 27.894 1.00 95.62 124 TRP A CA 1
ATOM 945 C C . TRP A 1 124 ? -4.600 -4.289 26.451 1.00 95.62 124 TRP A C 1
ATOM 947 O O . TRP A 1 124 ? -3.836 -5.007 25.813 1.00 95.62 124 TRP A O 1
ATOM 957 N N . ILE A 1 125 ? -5.125 -3.171 25.937 1.00 96.19 125 ILE A N 1
ATOM 958 C CA . ILE A 1 125 ? -4.749 -2.739 24.587 1.00 96.19 125 ILE A CA 1
ATOM 959 C C . ILE A 1 125 ? -3.282 -2.306 24.522 1.00 96.19 125 ILE A C 1
ATOM 961 O O . ILE A 1 125 ? -2.623 -2.593 23.531 1.00 96.19 125 ILE A O 1
ATOM 965 N N . LEU A 1 126 ? -2.743 -1.687 25.578 1.00 97.12 126 LEU A N 1
ATOM 966 C CA . LEU A 1 126 ? -1.323 -1.335 25.637 1.00 97.12 126 LEU A CA 1
ATOM 967 C C . LEU A 1 126 ? -0.439 -2.584 25.722 1.00 97.12 126 LEU A C 1
ATOM 969 O O . LEU A 1 126 ? 0.603 -2.626 25.078 1.00 97.12 126 LEU A O 1
ATOM 973 N N . LEU A 1 127 ? -0.874 -3.623 26.441 1.00 96.88 127 LEU A N 1
ATOM 974 C CA . LEU A 1 127 ? -0.186 -4.915 26.469 1.00 96.88 127 LEU A CA 1
ATOM 975 C C . LEU A 1 127 ? -0.219 -5.611 25.100 1.00 96.88 127 LEU A C 1
ATOM 977 O O . LEU A 1 127 ? 0.793 -6.159 24.673 1.00 96.88 127 LEU A O 1
ATOM 981 N N . ILE A 1 128 ? -1.355 -5.561 24.396 1.00 96.62 128 ILE A N 1
ATOM 982 C CA . ILE A 1 128 ? -1.455 -6.042 23.010 1.00 96.62 128 ILE A CA 1
ATOM 983 C C . ILE A 1 128 ? -0.514 -5.237 22.112 1.00 96.62 128 ILE A C 1
ATOM 985 O O . ILE A 1 128 ? 0.228 -5.832 21.342 1.00 96.62 128 ILE A O 1
ATOM 989 N N . GLY A 1 129 ? -0.500 -3.908 22.241 1.00 96.88 129 GLY A N 1
ATOM 990 C CA . GLY A 1 129 ? 0.414 -3.026 21.519 1.00 96.88 129 GLY A CA 1
ATOM 991 C C . GLY A 1 129 ? 1.876 -3.384 21.752 1.00 96.88 129 GLY A C 1
ATOM 992 O O . GLY A 1 129 ? 2.620 -3.542 20.795 1.00 96.88 129 GLY A O 1
ATOM 993 N N . LEU A 1 130 ? 2.266 -3.614 23.008 1.00 97.56 130 LEU A N 1
ATOM 994 C CA . LEU A 1 130 ? 3.605 -4.076 23.365 1.00 97.56 130 LEU A CA 1
ATOM 995 C C . LEU A 1 130 ? 3.924 -5.436 22.728 1.00 97.56 130 LEU A C 1
ATOM 997 O O . LEU A 1 130 ? 5.009 -5.619 22.182 1.00 97.56 130 LEU A O 1
ATOM 1001 N N . GLY A 1 131 ? 2.974 -6.374 22.752 1.00 97.62 131 GLY A N 1
ATOM 1002 C CA . GLY A 1 131 ? 3.109 -7.656 22.064 1.00 97.62 131 GLY A CA 1
ATOM 1003 C C . GLY A 1 131 ? 3.297 -7.490 20.553 1.00 97.62 131 GLY A C 1
ATOM 1004 O O . GLY A 1 131 ? 4.184 -8.114 19.979 1.00 97.62 131 GLY A O 1
ATOM 1005 N N . LEU A 1 132 ? 2.522 -6.609 19.913 1.00 96.38 132 LEU A N 1
ATOM 1006 C CA . LEU A 1 132 ? 2.669 -6.293 18.491 1.00 96.38 132 LEU A CA 1
ATOM 1007 C C . LEU A 1 132 ? 4.032 -5.660 18.192 1.00 96.38 132 LEU A C 1
ATOM 1009 O O . LEU A 1 132 ? 4.658 -6.028 17.203 1.00 96.38 132 LEU A O 1
ATOM 1013 N N . THR A 1 133 ? 4.523 -4.765 19.049 1.00 95.88 133 THR A N 1
ATOM 1014 C CA . THR A 1 133 ? 5.855 -4.169 18.901 1.00 95.88 133 THR A CA 1
ATOM 1015 C C . THR A 1 133 ? 6.967 -5.219 19.003 1.00 95.88 133 THR A C 1
ATOM 1017 O O . THR A 1 133 ? 7.902 -5.184 18.213 1.00 95.88 133 THR A O 1
ATOM 1020 N N . ILE A 1 134 ? 6.891 -6.148 19.962 1.00 95.31 134 ILE A N 1
ATOM 1021 C CA . ILE A 1 134 ? 7.975 -7.115 20.221 1.00 95.31 134 ILE A CA 1
ATOM 1022 C C . ILE A 1 134 ? 7.958 -8.275 19.220 1.00 95.31 134 ILE A C 1
ATOM 1024 O O . ILE A 1 134 ? 9.013 -8.731 18.786 1.00 95.31 134 ILE A O 1
ATOM 1028 N N . PHE A 1 135 ? 6.773 -8.783 18.877 1.00 94.81 135 PHE A N 1
ATOM 1029 C CA . PHE A 1 135 ? 6.628 -10.054 18.162 1.00 94.81 135 PHE A CA 1
ATOM 1030 C C . PHE A 1 135 ? 6.249 -9.902 16.685 1.00 94.81 135 PHE A C 1
ATOM 1032 O O . PHE A 1 135 ? 5.995 -10.906 16.022 1.00 94.81 135 PHE A O 1
ATOM 1039 N N . THR A 1 136 ? 6.180 -8.679 16.150 1.00 93.00 136 THR A N 1
ATOM 1040 C CA . THR A 1 136 ? 5.825 -8.449 14.741 1.00 93.00 136 THR A CA 1
ATOM 1041 C C . THR A 1 136 ? 6.693 -7.372 14.096 1.00 93.00 136 THR A C 1
ATOM 1043 O O . THR A 1 136 ? 7.379 -6.614 14.775 1.00 93.00 136 THR A O 1
ATOM 1046 N N . ALA A 1 137 ? 6.620 -7.269 12.768 1.00 91.88 137 ALA A N 1
ATOM 1047 C CA . ALA A 1 137 ? 7.282 -6.214 12.006 1.00 91.88 137 ALA A CA 1
ATOM 1048 C C . ALA A 1 137 ? 6.536 -4.860 12.040 1.00 91.88 137 ALA A C 1
ATOM 1050 O O . ALA A 1 137 ? 7.001 -3.888 11.450 1.00 91.88 137 ALA A O 1
ATOM 1051 N N . LEU A 1 138 ? 5.388 -4.769 12.729 1.00 94.75 138 LEU A N 1
ATOM 1052 C CA . LEU A 1 138 ? 4.552 -3.567 12.766 1.00 94.75 138 LEU A CA 1
ATOM 1053 C C . LEU A 1 138 ? 5.310 -2.269 13.106 1.00 94.75 138 LEU A C 1
ATOM 1055 O O . LEU A 1 138 ? 5.090 -1.294 12.389 1.00 94.75 138 LEU A O 1
ATOM 1059 N N . PRO A 1 139 ? 6.183 -2.202 14.136 1.00 95.31 139 PRO A N 1
ATOM 1060 C CA . PRO A 1 139 ? 6.852 -0.944 14.458 1.00 95.31 139 PRO A CA 1
ATOM 1061 C C . PRO A 1 139 ? 7.855 -0.498 13.385 1.00 95.31 139 PRO A C 1
ATOM 1063 O O . PRO A 1 139 ? 8.097 0.698 13.235 1.00 95.31 139 PRO A O 1
ATOM 1066 N N . TRP A 1 140 ? 8.409 -1.438 12.612 1.00 93.94 140 TRP A N 1
ATOM 1067 C CA . TRP A 1 140 ? 9.307 -1.134 11.499 1.00 93.94 140 TRP A CA 1
ATOM 1068 C C . TRP A 1 140 ? 8.533 -0.455 10.370 1.00 93.94 140 TRP A C 1
ATOM 1070 O O . TRP A 1 140 ? 8.852 0.672 10.009 1.00 93.94 140 TRP A O 1
ATOM 1080 N N . TYR A 1 141 ? 7.434 -1.059 9.913 1.00 94.69 141 TYR A N 1
ATOM 1081 C CA . TYR A 1 141 ? 6.595 -0.468 8.866 1.00 94.69 141 TYR A CA 1
ATOM 1082 C C . TYR A 1 141 ? 5.887 0.819 9.311 1.00 94.69 141 TYR A C 1
ATOM 1084 O O . TYR A 1 141 ? 5.726 1.739 8.516 1.00 94.69 141 TYR A O 1
ATOM 1092 N N . ALA A 1 142 ? 5.485 0.931 10.582 1.00 96.69 142 ALA A N 1
ATOM 1093 C CA . ALA A 1 142 ? 4.857 2.146 11.103 1.00 96.69 142 ALA A CA 1
ATOM 1094 C C . ALA A 1 142 ? 5.806 3.356 11.067 1.00 96.69 142 ALA A C 1
ATOM 1096 O O . ALA A 1 142 ? 5.372 4.473 10.785 1.00 96.69 142 ALA A O 1
ATOM 1097 N N . GLY A 1 143 ? 7.099 3.129 11.314 1.00 95.69 143 GLY A N 1
ATOM 1098 C CA . GLY A 1 143 ? 8.140 4.151 11.256 1.00 95.69 143 GLY A CA 1
ATOM 1099 C C . GLY A 1 143 ? 8.782 4.353 9.880 1.00 95.69 143 GLY A C 1
ATOM 1100 O O . GLY A 1 143 ? 9.606 5.257 9.748 1.00 95.69 143 GLY A O 1
ATOM 1101 N N . GLN A 1 144 ? 8.449 3.527 8.885 1.00 95.75 144 GLN A N 1
ATOM 1102 C CA . GLN A 1 144 ? 9.064 3.542 7.558 1.00 95.75 144 GLN A CA 1
ATOM 1103 C C . GLN A 1 144 ? 8.307 4.446 6.587 1.00 95.75 144 GLN A C 1
ATOM 1105 O O . GLN A 1 144 ? 7.083 4.380 6.509 1.00 95.75 144 GLN A O 1
ATOM 1110 N N . ILE A 1 145 ? 9.014 5.284 5.829 1.00 96.81 145 ILE A N 1
ATOM 1111 C CA . ILE A 1 145 ? 8.402 6.201 4.850 1.00 96.81 145 ILE A CA 1
ATOM 1112 C C . ILE A 1 145 ? 8.085 5.453 3.550 1.00 96.81 145 ILE A C 1
ATOM 1114 O O . ILE A 1 145 ? 8.660 5.705 2.498 1.00 96.81 145 ILE A O 1
ATOM 1118 N N . GLU A 1 146 ? 7.150 4.513 3.649 1.00 95.69 146 GLU A N 1
ATOM 1119 C CA . GLU A 1 146 ? 6.702 3.624 2.579 1.00 95.69 146 GLU A CA 1
ATOM 1120 C C . GLU A 1 146 ? 5.196 3.315 2.732 1.00 95.69 146 GLU A C 1
ATOM 1122 O O . GLU A 1 146 ? 4.632 3.459 3.825 1.00 95.69 146 GLU A O 1
ATOM 1127 N N . PRO A 1 147 ? 4.492 2.904 1.660 1.00 96.94 147 PRO A N 1
ATOM 1128 C CA . PRO A 1 147 ? 3.059 2.624 1.719 1.00 96.94 147 PRO A CA 1
ATOM 1129 C C . PRO A 1 147 ? 2.714 1.309 2.444 1.00 96.94 147 PRO A C 1
ATOM 1131 O O . PRO A 1 147 ? 1.535 1.025 2.655 1.00 96.94 147 PRO A O 1
ATOM 1134 N N . ASP A 1 148 ? 3.695 0.502 2.839 1.00 95.31 148 ASP A N 1
ATOM 1135 C CA . ASP A 1 148 ? 3.533 -0.857 3.367 1.00 95.31 148 ASP A CA 1
ATOM 1136 C C . ASP A 1 148 ? 2.603 -0.941 4.582 1.00 95.31 148 ASP A C 1
ATOM 1138 O O . ASP A 1 148 ? 1.745 -1.830 4.647 1.00 95.31 148 ASP A O 1
ATOM 1142 N N . ILE A 1 149 ? 2.685 0.031 5.500 1.00 96.69 149 ILE A N 1
ATOM 1143 C CA . ILE A 1 149 ? 1.815 0.107 6.684 1.00 96.69 149 ILE A CA 1
ATOM 1144 C C . ILE A 1 149 ? 0.330 0.229 6.319 1.00 96.69 149 ILE A C 1
ATOM 1146 O O . ILE A 1 149 ? -0.534 -0.160 7.106 1.00 96.69 149 ILE A O 1
ATOM 1150 N N . PHE A 1 150 ? 0.007 0.711 5.116 1.00 98.50 150 PHE A N 1
ATOM 1151 C CA . PHE A 1 150 ? -1.366 0.828 4.636 1.00 98.50 150 PHE A CA 1
ATOM 1152 C C . PHE A 1 150 ? -1.949 -0.511 4.159 1.00 98.50 150 PHE A C 1
ATOM 1154 O O . PHE A 1 150 ? -3.173 -0.644 4.136 1.00 98.50 150 PHE A O 1
ATOM 1161 N N . THR A 1 151 ? -1.128 -1.527 3.862 1.00 97.81 151 THR A N 1
ATOM 1162 C CA . THR A 1 151 ? -1.596 -2.872 3.464 1.00 97.81 151 THR A CA 1
ATOM 1163 C C . THR A 1 151 ? -2.574 -3.477 4.480 1.00 97.81 151 THR A C 1
ATOM 1165 O O . THR A 1 151 ? -3.708 -3.795 4.104 1.00 97.81 151 THR A O 1
ATOM 1168 N N . PRO A 1 152 ? -2.226 -3.611 5.780 1.00 97.38 152 PRO A N 1
ATOM 1169 C CA . PRO A 1 152 ? -3.177 -4.101 6.775 1.00 97.38 152 PRO A CA 1
ATOM 1170 C C . PRO A 1 152 ? -4.364 -3.150 6.974 1.00 97.38 152 PRO A C 1
ATOM 1172 O O . PRO A 1 152 ? -5.449 -3.608 7.339 1.00 97.38 152 PRO A O 1
ATOM 1175 N N . LEU A 1 153 ? -4.210 -1.845 6.707 1.00 98.50 153 LEU A N 1
ATOM 1176 C CA . LEU A 1 153 ? -5.320 -0.895 6.823 1.00 98.50 153 LEU A CA 1
ATOM 1177 C C . LEU A 1 153 ? -6.372 -1.129 5.745 1.00 98.50 153 LEU A C 1
ATOM 1179 O O . LEU A 1 153 ? -7.554 -1.036 6.067 1.00 98.50 153 LEU A O 1
ATOM 1183 N N . VAL A 1 154 ? -5.993 -1.514 4.521 1.00 98.69 154 VAL A N 1
ATOM 1184 C CA . VAL A 1 154 ? -6.956 -1.967 3.499 1.00 98.69 154 VAL A CA 1
ATOM 1185 C C . VAL A 1 154 ? -7.811 -3.101 4.062 1.00 98.69 154 VAL A C 1
ATOM 1187 O O . VAL A 1 154 ? -9.036 -3.019 4.065 1.00 98.69 154 VAL A O 1
ATOM 1190 N N . VAL A 1 155 ? -7.179 -4.141 4.608 1.00 98.62 155 VAL A N 1
ATOM 1191 C CA . VAL A 1 155 ? -7.892 -5.323 5.113 1.00 98.62 155 VAL A CA 1
ATOM 1192 C C . VAL A 1 155 ? -8.822 -4.959 6.274 1.00 98.62 155 VAL A C 1
ATOM 1194 O O . VAL A 1 155 ? -10.012 -5.282 6.249 1.00 98.62 155 VAL A O 1
ATOM 1197 N N . LEU A 1 156 ? -8.298 -4.267 7.288 1.00 98.50 156 LEU A N 1
ATOM 1198 C CA . LEU A 1 156 ? -9.039 -3.972 8.514 1.00 98.50 156 LEU A CA 1
ATOM 1199 C C . LEU A 1 156 ? -10.148 -2.939 8.300 1.00 98.50 156 LEU A C 1
ATOM 1201 O O . LEU A 1 156 ? -11.238 -3.105 8.846 1.00 98.50 156 LEU A O 1
ATOM 1205 N N . THR A 1 157 ? -9.922 -1.898 7.494 1.00 98.75 157 THR A N 1
ATOM 1206 C CA . THR A 1 157 ? -10.967 -0.899 7.210 1.00 98.75 157 THR A CA 1
ATOM 1207 C C . THR A 1 157 ? -12.129 -1.520 6.439 1.00 98.75 157 THR A C 1
ATOM 1209 O O . THR A 1 157 ? -13.278 -1.334 6.842 1.00 98.75 157 THR A O 1
ATOM 1212 N N . LEU A 1 158 ? -11.867 -2.334 5.408 1.00 98.69 158 LEU A N 1
ATOM 1213 C CA . LEU A 1 158 ? -12.921 -3.030 4.661 1.00 98.69 158 LEU A CA 1
ATOM 1214 C C . LEU A 1 158 ? -13.654 -4.058 5.535 1.00 98.69 158 LEU A C 1
ATOM 1216 O O . LEU A 1 158 ? -14.880 -4.149 5.467 1.00 98.69 158 LEU A O 1
ATOM 1220 N N . TYR A 1 159 ? -12.942 -4.778 6.407 1.00 98.50 159 TYR A N 1
ATOM 1221 C CA . TYR A 1 159 ? -13.555 -5.671 7.394 1.00 98.50 159 TYR A CA 1
ATOM 1222 C C . TYR A 1 159 ? -14.508 -4.919 8.339 1.00 98.50 159 TYR A C 1
ATOM 1224 O O . TYR A 1 159 ? -15.661 -5.321 8.515 1.00 98.50 159 TYR A O 1
ATOM 1232 N N . LEU A 1 160 ? -14.051 -3.805 8.918 1.00 98.50 160 LEU A N 1
ATOM 1233 C CA . LEU A 1 160 ? -14.840 -2.992 9.844 1.00 98.50 160 LEU A CA 1
ATOM 1234 C C . LEU A 1 160 ? -16.070 -2.381 9.170 1.00 98.50 160 LEU A C 1
ATOM 1236 O O . LEU A 1 160 ? -17.167 -2.441 9.726 1.00 98.50 160 LEU A O 1
ATOM 1240 N N . LEU A 1 161 ? -15.908 -1.837 7.965 1.00 98.50 161 LEU A N 1
ATOM 1241 C CA . LEU A 1 161 ? -17.003 -1.272 7.177 1.00 98.50 161 LEU A CA 1
ATOM 1242 C C . LEU A 1 161 ? -18.007 -2.343 6.730 1.00 98.50 161 LEU A C 1
ATOM 1244 O O . LEU A 1 161 ? -19.208 -2.083 6.720 1.00 98.50 161 LEU A O 1
ATOM 1248 N N . GLY A 1 162 ? -17.528 -3.540 6.385 1.00 97.81 162 GLY A N 1
ATOM 1249 C CA . GLY A 1 162 ? -18.363 -4.634 5.895 1.00 97.81 162 GLY A CA 1
ATOM 1250 C C . GLY A 1 162 ? -19.191 -5.303 6.989 1.00 97.81 162 GLY A C 1
ATOM 1251 O O . GLY A 1 162 ? -20.388 -5.520 6.808 1.00 97.81 162 GLY A O 1
ATOM 1252 N N . PHE A 1 163 ? -18.576 -5.621 8.128 1.00 97.56 163 PHE A N 1
ATOM 1253 C CA . PHE A 1 163 ? -19.217 -6.421 9.181 1.00 97.56 163 PHE A CA 1
ATOM 1254 C C . PHE A 1 163 ? -19.698 -5.604 10.382 1.00 97.56 163 PHE A C 1
ATOM 1256 O O . PHE A 1 163 ? -20.589 -6.045 11.107 1.00 97.56 163 PHE A O 1
ATOM 1263 N N . HIS A 1 164 ? -19.130 -4.418 10.617 1.00 97.06 164 HIS A N 1
ATOM 1264 C CA . HIS A 1 164 ? -19.265 -3.733 11.906 1.00 97.06 164 HIS A CA 1
ATOM 1265 C C . HIS A 1 164 ? -19.645 -2.255 11.828 1.00 97.06 164 HIS A C 1
ATOM 1267 O O . HIS A 1 164 ? -19.687 -1.588 12.864 1.00 97.06 164 HIS A O 1
ATOM 1273 N N . ALA A 1 165 ? -19.999 -1.737 10.649 1.00 96.06 165 ALA A N 1
ATOM 1274 C CA . ALA A 1 165 ? -20.390 -0.335 10.468 1.00 96.06 165 ALA A CA 1
ATOM 1275 C C . ALA A 1 165 ? -21.485 0.127 11.451 1.00 96.06 165 ALA A C 1
ATOM 1277 O O . ALA A 1 165 ? -21.407 1.222 12.010 1.00 96.06 165 ALA A O 1
ATOM 1278 N N . ASN A 1 166 ? -22.451 -0.745 11.760 1.00 93.50 166 ASN A N 1
ATOM 1279 C CA . ASN A 1 166 ? -23.543 -0.452 12.696 1.00 93.50 166 ASN A CA 1
ATOM 1280 C C . ASN A 1 166 ? -23.071 -0.190 14.141 1.00 93.50 166 ASN A C 1
ATOM 1282 O O . ASN A 1 166 ? -23.794 0.431 14.915 1.00 93.50 166 ASN A O 1
ATOM 1286 N N . ARG A 1 167 ? -21.869 -0.649 14.523 1.00 93.19 167 ARG A N 1
ATOM 1287 C CA . ARG A 1 167 ? -21.294 -0.465 15.870 1.00 93.19 167 ARG A CA 1
ATOM 1288 C C . ARG A 1 167 ? -20.361 0.745 15.982 1.00 93.19 167 ARG A C 1
ATOM 1290 O O . ARG A 1 167 ? -19.998 1.131 17.091 1.00 93.19 167 ARG A O 1
ATOM 1297 N N . LEU A 1 168 ? -19.953 1.326 14.855 1.00 93.19 168 LEU A N 1
ATOM 1298 C CA . LEU A 1 168 ? -18.929 2.375 14.790 1.00 93.19 168 LEU A CA 1
ATOM 1299 C C . LEU A 1 168 ? -19.534 3.791 14.834 1.00 93.19 168 LEU A C 1
ATOM 1301 O O . LEU A 1 168 ? -18.903 4.732 15.322 1.00 93.19 168 LEU A O 1
ATOM 1305 N N . GLY A 1 169 ? -20.787 3.943 14.401 1.00 93.94 169 GLY A N 1
ATOM 1306 C CA . GLY A 1 169 ? -21.413 5.253 14.224 1.00 93.94 169 GLY A CA 1
ATOM 1307 C C . GLY A 1 169 ? -20.878 5.983 12.986 1.00 93.94 169 GLY A C 1
ATOM 1308 O O . GLY A 1 169 ? -19.854 5.618 12.410 1.00 93.94 169 GLY A O 1
ATOM 1309 N N . TRP A 1 170 ? -21.589 7.027 12.557 1.00 96.06 170 TRP A N 1
ATOM 1310 C CA . TRP A 1 170 ? -21.392 7.622 11.230 1.00 96.06 170 TRP A CA 1
ATOM 1311 C C . TRP A 1 170 ? -19.995 8.225 11.015 1.00 96.06 170 TRP A C 1
ATOM 1313 O O . TRP A 1 170 ? -19.396 8.001 9.966 1.00 96.06 170 TRP A O 1
ATOM 1323 N N . TRP A 1 171 ? -19.442 8.945 11.999 1.00 96.75 171 TRP A N 1
ATOM 1324 C CA . TRP A 1 171 ? -18.162 9.639 11.820 1.00 96.75 171 TRP A CA 1
ATOM 1325 C C . TRP A 1 171 ? -16.988 8.659 11.729 1.00 96.75 171 TRP A C 1
ATOM 1327 O O . TRP A 1 171 ? -16.088 8.856 10.919 1.00 96.75 171 TRP A O 1
ATOM 1337 N N . ARG A 1 172 ? -17.014 7.562 12.503 1.00 96.94 172 ARG A N 1
ATOM 1338 C CA . ARG A 1 172 ? -15.983 6.515 12.430 1.00 96.94 172 ARG A CA 1
ATOM 1339 C C . ARG A 1 172 ? -16.051 5.794 11.097 1.00 96.94 172 ARG A C 1
ATOM 1341 O O . ARG A 1 172 ? -15.014 5.552 10.497 1.00 96.94 172 ARG A O 1
ATOM 1348 N N . CYS A 1 173 ? -17.259 5.500 10.615 1.00 98.25 173 CYS A N 1
ATOM 1349 C CA . CYS A 1 173 ? -17.445 4.950 9.276 1.00 98.25 173 CYS A CA 1
ATOM 1350 C C . CYS A 1 173 ? -16.910 5.898 8.197 1.00 98.25 173 CYS A C 1
ATOM 1352 O O . CYS A 1 173 ? -16.230 5.432 7.293 1.00 98.25 173 CYS A O 1
ATOM 1354 N N . ALA A 1 174 ? -17.148 7.209 8.306 1.00 98.50 174 ALA A N 1
ATOM 1355 C CA . ALA A 1 174 ? -16.614 8.190 7.360 1.00 98.50 174 ALA A CA 1
ATOM 1356 C C . ALA A 1 174 ? -15.074 8.224 7.367 1.00 98.50 174 ALA A C 1
ATOM 1358 O O . ALA A 1 174 ? -14.457 8.160 6.304 1.00 98.50 174 ALA A O 1
ATOM 1359 N N . VAL A 1 175 ? -14.452 8.241 8.553 1.00 98.50 175 VAL A N 1
ATOM 1360 C CA . VAL A 1 175 ? -12.986 8.186 8.695 1.00 98.50 175 VAL A CA 1
ATOM 1361 C C . VAL A 1 175 ? -12.426 6.874 8.141 1.00 98.50 175 VAL A C 1
ATOM 1363 O O . VAL A 1 175 ? -11.475 6.905 7.370 1.00 98.50 175 VAL A O 1
ATOM 1366 N N . LEU A 1 176 ? -13.019 5.723 8.473 1.00 98.69 176 LEU A N 1
ATOM 1367 C CA . LEU A 1 176 ? -12.578 4.416 7.973 1.00 98.69 176 LEU A CA 1
ATOM 1368 C C . LEU A 1 176 ? -12.772 4.271 6.459 1.00 98.69 176 LEU A C 1
ATOM 1370 O O . LEU A 1 176 ? -11.934 3.660 5.807 1.00 98.69 176 LEU A O 1
ATOM 1374 N N . LEU A 1 177 ? -13.839 4.843 5.894 1.00 98.69 177 LEU A N 1
ATOM 1375 C CA . LEU A 1 177 ? -14.074 4.867 4.449 1.00 98.69 177 LEU A CA 1
ATOM 1376 C C . LEU A 1 177 ? -12.984 5.666 3.738 1.00 98.69 177 LEU A C 1
ATOM 1378 O O . LEU A 1 177 ? -12.435 5.183 2.745 1.00 98.69 177 LEU A O 1
ATOM 1382 N N . TRP A 1 178 ? -12.647 6.848 4.260 1.00 98.69 178 TRP A N 1
ATOM 1383 C CA . TRP A 1 178 ? -11.561 7.665 3.725 1.00 98.69 178 TRP A CA 1
ATOM 1384 C C . TRP A 1 178 ? -10.197 6.981 3.888 1.00 98.69 178 TRP A C 1
ATOM 1386 O O . TRP A 1 178 ? -9.457 6.887 2.913 1.00 98.69 178 TRP A O 1
ATOM 1396 N N . LEU A 1 179 ? -9.894 6.433 5.071 1.00 98.81 179 LEU A N 1
ATOM 1397 C CA . LEU A 1 179 ? -8.644 5.713 5.338 1.00 98.81 179 LEU A CA 1
ATOM 1398 C C . LEU A 1 179 ? -8.489 4.475 4.456 1.00 98.81 179 LEU A C 1
ATOM 1400 O O . LEU A 1 179 ? -7.409 4.259 3.923 1.00 98.81 179 LEU A O 1
ATOM 1404 N N . GLY A 1 180 ? -9.548 3.684 4.276 1.00 98.75 180 GLY A N 1
ATOM 1405 C CA . GLY A 1 180 ? -9.529 2.524 3.386 1.00 98.75 180 GLY A CA 1
ATOM 1406 C C . GLY A 1 180 ? -9.326 2.919 1.923 1.00 98.75 180 GLY A C 1
ATOM 1407 O O . GLY A 1 180 ? -8.581 2.252 1.211 1.00 98.75 180 GLY A O 1
ATOM 1408 N N . GLY A 1 181 ? -9.906 4.047 1.495 1.00 98.75 181 GLY A N 1
ATOM 1409 C CA . GLY A 1 181 ? -9.718 4.586 0.149 1.00 98.75 181 GLY A CA 1
ATOM 1410 C C . GLY A 1 181 ? -8.295 5.092 -0.074 1.00 98.75 181 GLY A C 1
ATOM 1411 O O . GLY A 1 181 ? -7.663 4.715 -1.057 1.00 98.75 181 GLY A O 1
ATOM 1412 N N . LEU A 1 182 ? -7.754 5.867 0.872 1.00 98.75 182 LEU A N 1
ATOM 1413 C CA . LEU A 1 182 ? -6.355 6.292 0.855 1.00 98.75 182 LEU A CA 1
ATOM 1414 C C . LEU A 1 182 ? -5.420 5.076 0.841 1.00 98.75 182 LEU A C 1
ATOM 1416 O O . LEU A 1 182 ? -4.560 4.978 -0.028 1.00 98.75 182 LEU A O 1
ATOM 1420 N N . ALA A 1 183 ? -5.633 4.118 1.747 1.00 98.75 183 ALA A N 1
ATOM 1421 C CA . ALA A 1 183 ? -4.841 2.899 1.841 1.00 98.75 183 ALA A CA 1
ATOM 1422 C C . ALA A 1 183 ? -4.879 2.086 0.539 1.00 98.75 183 ALA A C 1
ATOM 1424 O O . ALA A 1 183 ? -3.846 1.598 0.093 1.00 98.75 183 ALA A O 1
ATOM 1425 N N . ALA A 1 184 ? -6.039 1.989 -0.117 1.00 98.50 184 ALA A N 1
ATOM 1426 C CA . ALA A 1 184 ? -6.171 1.337 -1.418 1.00 98.50 184 ALA A CA 1
ATOM 1427 C C . ALA A 1 184 ? -5.412 2.074 -2.538 1.00 98.50 184 ALA A C 1
ATOM 1429 O O . ALA A 1 184 ? -4.964 1.443 -3.491 1.00 98.50 184 ALA A O 1
ATOM 1430 N N . ALA A 1 185 ? -5.264 3.395 -2.433 1.00 98.38 185 ALA A N 1
ATOM 1431 C CA . ALA A 1 185 ? -4.722 4.246 -3.486 1.00 98.38 185 ALA A CA 1
ATOM 1432 C C . ALA A 1 185 ? -3.200 4.471 -3.399 1.00 98.38 185 ALA A C 1
ATOM 1434 O O . ALA A 1 185 ? -2.556 4.726 -4.420 1.00 98.38 185 ALA A O 1
ATOM 1435 N N . VAL A 1 186 ? -2.601 4.369 -2.206 1.00 98.06 186 VAL A N 1
ATOM 1436 C CA . VAL A 1 186 ? -1.161 4.625 -1.993 1.00 98.06 186 VAL A CA 1
ATOM 1437 C C . VAL A 1 186 ? -0.237 3.599 -2.652 1.00 98.06 186 VAL A C 1
ATOM 1439 O O . VAL A 1 186 ? 0.938 3.888 -2.829 1.00 98.06 186 VAL A O 1
ATOM 1442 N N . HIS A 1 187 ? -0.737 2.440 -3.083 1.00 95.75 187 HIS A N 1
ATOM 1443 C CA . HIS A 1 187 ? 0.064 1.473 -3.831 1.00 95.75 187 HIS A CA 1
ATOM 1444 C C . HIS A 1 187 ? -0.796 0.691 -4.842 1.00 95.75 187 HIS A C 1
ATOM 1446 O O . HIS A 1 187 ? -1.881 0.235 -4.481 1.00 95.75 187 HIS A O 1
ATOM 1452 N N . PRO A 1 188 ? -0.353 0.468 -6.098 1.00 91.31 188 PRO A N 1
ATOM 1453 C CA . PRO A 1 188 ? -1.172 -0.218 -7.104 1.00 91.31 188 PRO A CA 1
ATOM 1454 C C . PRO A 1 188 ? -1.606 -1.640 -6.715 1.00 91.31 188 PRO A C 1
ATOM 1456 O O . PRO A 1 188 ? -2.709 -2.059 -7.064 1.00 91.31 188 PRO A O 1
ATOM 1459 N N . SER A 1 189 ? -0.780 -2.383 -5.965 1.00 93.88 189 SER A N 1
ATOM 1460 C CA . SER A 1 189 ? -1.163 -3.722 -5.481 1.00 93.88 189 SER A CA 1
ATOM 1461 C C . SER A 1 189 ? -2.330 -3.678 -4.488 1.00 93.88 189 SER A C 1
ATOM 1463 O O . SER A 1 189 ? -3.109 -4.630 -4.423 1.00 93.88 189 SER A O 1
ATOM 1465 N N . HIS A 1 190 ? -2.507 -2.566 -3.763 1.00 97.75 190 HIS A N 1
ATOM 1466 C CA . HIS A 1 190 ? -3.607 -2.402 -2.819 1.00 97.75 190 HIS A CA 1
ATOM 1467 C C . HIS A 1 190 ? -4.953 -2.292 -3.535 1.00 97.75 190 HIS A C 1
ATOM 1469 O O . HIS A 1 190 ? -5.941 -2.798 -3.013 1.00 97.75 190 HIS A O 1
ATOM 1475 N N . LEU A 1 191 ? -5.003 -1.724 -4.747 1.00 95.25 191 LEU A N 1
ATOM 1476 C CA . LEU A 1 191 ? -6.222 -1.716 -5.563 1.00 95.25 191 LEU A CA 1
ATOM 1477 C C . LEU A 1 191 ? -6.661 -3.141 -5.919 1.00 95.25 191 LEU A C 1
ATOM 1479 O O . LEU A 1 191 ? -7.837 -3.473 -5.777 1.00 95.25 191 LEU A O 1
ATOM 1483 N N . GLY A 1 192 ? -5.717 -3.992 -6.334 1.00 95.00 192 GLY A N 1
ATOM 1484 C CA . GLY A 1 192 ? -5.981 -5.404 -6.623 1.00 95.00 192 GLY A CA 1
ATOM 1485 C C . GLY A 1 192 ? -6.437 -6.177 -5.383 1.00 95.00 192 GLY A C 1
ATOM 1486 O O . GLY A 1 192 ? -7.453 -6.873 -5.431 1.00 95.00 192 GLY A O 1
ATOM 1487 N N . LEU A 1 193 ? -5.739 -5.997 -4.253 1.00 97.88 193 LEU A N 1
ATOM 1488 C CA . LEU A 1 193 ? -6.118 -6.574 -2.959 1.00 97.88 193 LEU A CA 1
ATOM 1489 C C . LEU A 1 193 ? -7.533 -6.145 -2.546 1.00 97.88 193 LEU A C 1
ATOM 1491 O O . LEU A 1 193 ? -8.372 -6.985 -2.227 1.00 97.88 193 LEU A O 1
ATOM 1495 N N . ALA A 1 194 ? -7.813 -4.844 -2.580 1.00 98.31 194 ALA A N 1
ATOM 1496 C CA . ALA A 1 194 ? -9.085 -4.277 -2.161 1.00 98.31 194 ALA A CA 1
ATOM 1497 C C . ALA A 1 194 ? -10.244 -4.734 -3.061 1.00 98.31 194 ALA A C 1
ATOM 1499 O O . ALA A 1 194 ? -11.297 -5.122 -2.554 1.00 98.31 194 ALA A O 1
ATOM 1500 N N . ALA A 1 195 ? -10.041 -4.764 -4.383 1.00 97.75 195 ALA A N 1
ATOM 1501 C CA . ALA A 1 195 ? -11.022 -5.288 -5.331 1.00 97.75 195 ALA A CA 1
ATOM 1502 C C . ALA A 1 195 ? -11.312 -6.779 -5.087 1.00 97.75 195 ALA A C 1
ATOM 1504 O O . ALA A 1 195 ? -12.477 -7.179 -5.048 1.00 97.75 195 ALA A O 1
ATOM 1505 N N . GLY A 1 196 ? -10.272 -7.588 -4.853 1.00 98.06 196 GLY A N 1
ATOM 1506 C CA . GLY A 1 196 ? -10.414 -9.004 -4.508 1.00 98.06 196 GLY A CA 1
ATOM 1507 C C . GLY A 1 196 ? -11.191 -9.218 -3.206 1.00 98.06 196 GLY A C 1
ATOM 1508 O O . GLY A 1 196 ? -12.110 -10.035 -3.161 1.00 98.06 196 GLY A O 1
ATOM 1509 N N . LEU A 1 197 ? -10.892 -8.436 -2.164 1.00 98.38 197 LEU A N 1
ATOM 1510 C CA . LEU A 1 197 ? -11.624 -8.483 -0.896 1.00 98.38 197 LEU A CA 1
ATOM 1511 C C . LEU A 1 197 ? -13.094 -8.088 -1.072 1.00 98.38 197 LEU A C 1
ATOM 1513 O O . LEU A 1 197 ? -13.967 -8.792 -0.572 1.00 98.38 197 LEU A O 1
ATOM 1517 N N . VAL A 1 198 ? -13.398 -7.023 -1.819 1.00 98.44 198 VAL A N 1
ATOM 1518 C CA . VAL A 1 198 ? -14.790 -6.636 -2.113 1.00 98.44 198 VAL A CA 1
ATOM 1519 C C . VAL A 1 198 ? -15.517 -7.737 -2.887 1.00 98.44 198 VAL A C 1
ATOM 1521 O O . VAL A 1 198 ? -16.651 -8.060 -2.539 1.00 98.44 198 VAL A O 1
ATOM 1524 N N . ALA A 1 199 ? -14.875 -8.370 -3.873 1.00 98.38 199 ALA A N 1
ATOM 1525 C CA . ALA A 1 199 ? -15.454 -9.504 -4.593 1.00 98.38 199 ALA A CA 1
ATOM 1526 C C . ALA A 1 199 ? -15.779 -10.679 -3.652 1.00 98.38 199 ALA A C 1
ATOM 1528 O O . ALA A 1 199 ? -16.874 -11.238 -3.722 1.00 98.38 199 ALA A O 1
ATOM 1529 N N . ILE A 1 200 ? -14.884 -11.002 -2.712 1.00 98.00 200 ILE A N 1
ATOM 1530 C CA . ILE A 1 200 ? -15.129 -12.025 -1.683 1.00 98.00 200 ILE A CA 1
ATOM 1531 C C . ILE A 1 200 ? -16.315 -11.635 -0.791 1.00 98.00 200 ILE A C 1
ATOM 1533 O O . ILE A 1 200 ? -17.186 -12.468 -0.543 1.00 98.00 200 ILE A O 1
ATOM 1537 N N . LEU A 1 201 ? -16.394 -10.378 -0.337 1.00 97.56 201 LEU A N 1
ATOM 1538 C CA . LEU A 1 201 ? -17.516 -9.899 0.479 1.00 97.56 201 LEU A CA 1
ATOM 1539 C C . LEU A 1 201 ? -18.847 -9.945 -0.286 1.00 97.56 201 LEU A C 1
ATOM 1541 O O . LEU A 1 201 ? -19.867 -10.290 0.306 1.00 97.56 201 LEU A O 1
ATOM 1545 N N . LEU A 1 202 ? -18.846 -9.642 -1.588 1.00 97.44 202 LEU A N 1
ATOM 1546 C CA . LEU A 1 202 ? -20.025 -9.740 -2.453 1.00 97.44 202 LEU A CA 1
ATOM 1547 C C . LEU A 1 202 ? -20.495 -11.190 -2.608 1.00 97.44 202 LEU A C 1
ATOM 1549 O O . LEU A 1 202 ? -21.684 -11.466 -2.445 1.00 97.44 202 LEU A O 1
ATOM 1553 N N . VAL A 1 203 ? -19.576 -12.126 -2.867 1.00 97.00 203 VAL A N 1
ATOM 1554 C CA . VAL A 1 203 ? -19.896 -13.561 -2.944 1.00 97.00 203 VAL A CA 1
ATOM 1555 C C . VAL A 1 203 ? -20.419 -14.062 -1.599 1.00 97.00 203 VAL A C 1
ATOM 1557 O O . VAL A 1 203 ? -21.452 -14.727 -1.553 1.00 97.00 203 VAL A O 1
ATOM 1560 N N . TYR A 1 204 ? -19.760 -13.700 -0.497 1.00 96.44 204 TYR A N 1
ATOM 1561 C CA . TYR A 1 204 ? -20.202 -14.050 0.851 1.00 96.44 204 TYR A CA 1
ATOM 1562 C C . TYR A 1 204 ? -21.610 -13.519 1.141 1.00 96.44 204 TYR A C 1
ATOM 1564 O O . TYR A 1 204 ? -22.468 -14.265 1.613 1.00 96.44 204 TYR A O 1
ATOM 1572 N N . TRP A 1 205 ? -21.866 -12.246 0.827 1.00 96.38 205 TRP A N 1
ATOM 1573 C CA . TRP A 1 205 ? -23.173 -11.614 0.985 1.00 96.38 205 TRP A CA 1
ATOM 1574 C C . TRP A 1 205 ? -24.257 -12.340 0.181 1.00 96.38 205 TRP A C 1
ATOM 1576 O O . TRP A 1 205 ? -25.327 -12.632 0.721 1.00 96.38 205 TRP A O 1
ATOM 1586 N N . LEU A 1 206 ? -23.970 -12.680 -1.079 1.00 95.75 206 LEU A N 1
ATOM 1587 C CA . LEU A 1 206 ? -24.895 -13.378 -1.969 1.00 95.75 206 LEU A CA 1
ATOM 1588 C C . LEU A 1 206 ? -25.225 -14.780 -1.444 1.00 95.75 206 LEU A C 1
ATOM 1590 O O . LEU A 1 206 ? -26.396 -15.138 -1.323 1.00 95.75 206 LEU A O 1
ATOM 1594 N N . VAL A 1 207 ? -24.200 -15.554 -1.072 1.00 95.25 207 VAL A N 1
ATOM 1595 C CA . VAL A 1 207 ? -24.369 -16.900 -0.508 1.00 95.25 207 VAL A CA 1
ATOM 1596 C C . VAL A 1 207 ? -25.165 -16.839 0.793 1.00 95.25 207 VAL A C 1
ATOM 1598 O O . VAL A 1 207 ? -26.102 -17.619 0.960 1.00 95.25 207 VAL A O 1
ATOM 1601 N N . ASN A 1 208 ? -24.851 -15.902 1.693 1.00 93.88 208 ASN A N 1
ATOM 1602 C CA . ASN A 1 208 ? -25.565 -15.763 2.961 1.00 93.88 208 ASN A CA 1
ATOM 1603 C C . ASN A 1 208 ? -27.044 -15.384 2.749 1.00 93.88 208 ASN A C 1
ATOM 1605 O O . ASN A 1 208 ? -27.929 -15.955 3.386 1.00 93.88 208 ASN A O 1
ATOM 1609 N N . SER A 1 209 ? -27.317 -14.481 1.800 1.00 90.25 209 SER A N 1
ATOM 1610 C CA . SER A 1 209 ? -28.670 -14.002 1.483 1.00 90.25 209 SER A CA 1
ATOM 1611 C C . SER A 1 209 ? -29.541 -15.072 0.818 1.00 90.25 209 SER A C 1
ATOM 1613 O O . SER A 1 209 ? -30.711 -15.217 1.169 1.00 90.25 209 SER A O 1
ATOM 1615 N N . ILE A 1 210 ? -28.979 -15.851 -0.114 1.00 93.25 210 ILE A N 1
ATOM 1616 C CA . ILE A 1 210 ? -29.708 -16.910 -0.831 1.00 93.25 210 ILE A CA 1
ATOM 1617 C C . ILE A 1 210 ? -29.892 -18.141 0.057 1.00 93.25 210 ILE A C 1
ATOM 1619 O O . ILE A 1 210 ? -31.004 -18.645 0.203 1.00 93.25 210 ILE A O 1
ATOM 1623 N N . ALA A 1 211 ? -28.808 -18.632 0.662 1.00 91.50 211 ALA A N 1
ATOM 1624 C CA . ALA A 1 211 ? -28.831 -19.874 1.428 1.00 91.50 211 ALA A CA 1
ATOM 1625 C C . ALA A 1 211 ? -29.362 -19.696 2.861 1.00 91.50 211 ALA A C 1
ATOM 1627 O O . ALA A 1 211 ? -29.440 -20.684 3.591 1.00 91.50 211 ALA A O 1
ATOM 1628 N N . ARG A 1 212 ? -29.705 -18.459 3.266 1.00 85.44 212 ARG A N 1
ATOM 1629 C CA . ARG A 1 212 ? -30.211 -18.090 4.603 1.00 85.44 212 ARG A CA 1
ATOM 1630 C C . ARG A 1 212 ? -29.393 -18.731 5.726 1.00 85.44 212 ARG A C 1
ATOM 1632 O O . ARG A 1 212 ? -29.938 -19.291 6.679 1.00 85.44 212 ARG A O 1
ATOM 1639 N N . ARG A 1 213 ? -28.066 -18.716 5.573 1.00 85.56 213 ARG A N 1
ATOM 1640 C CA . ARG A 1 213 ? -27.153 -19.323 6.547 1.00 85.56 213 ARG A CA 1
ATOM 1641 C C . ARG A 1 213 ? -27.173 -18.498 7.841 1.00 85.56 213 ARG A C 1
ATOM 1643 O O . ARG A 1 213 ? -27.373 -17.289 7.792 1.00 85.56 213 ARG A O 1
ATOM 1650 N N . PRO A 1 214 ? -26.914 -19.107 9.010 1.00 88.69 214 PRO A N 1
ATOM 1651 C CA . PRO A 1 214 ? -26.792 -18.378 10.274 1.00 88.69 214 PRO A CA 1
ATOM 1652 C C . PRO A 1 214 ? -25.430 -17.661 10.392 1.00 88.69 214 PRO A C 1
ATOM 1654 O O . PRO A 1 214 ? -24.857 -17.572 11.476 1.00 88.69 214 PRO A O 1
ATOM 1657 N N . TRP A 1 215 ? -24.856 -17.214 9.273 1.00 92.19 215 TRP A N 1
ATOM 1658 C CA . TRP A 1 215 ? -23.567 -16.534 9.252 1.00 92.19 215 TRP A CA 1
ATOM 1659 C C . TRP A 1 215 ? -23.725 -15.042 9.573 1.00 92.19 215 TRP A C 1
ATOM 1661 O O . TRP A 1 215 ? -24.788 -14.472 9.307 1.00 92.19 215 TRP A O 1
ATOM 1671 N N . PRO A 1 216 ? -22.677 -14.388 10.112 1.00 91.06 216 PRO A N 1
ATOM 1672 C CA . PRO A 1 216 ? -22.702 -12.953 10.370 1.00 91.06 216 PRO A CA 1
ATOM 1673 C C . PRO A 1 216 ? -23.159 -12.141 9.143 1.00 91.06 216 PRO A C 1
ATOM 1675 O O . PRO A 1 216 ? -22.681 -12.388 8.033 1.00 91.06 216 PRO A O 1
ATOM 1678 N N . PRO A 1 217 ? -24.075 -11.169 9.301 1.00 92.19 217 PRO A N 1
ATOM 1679 C CA . PRO A 1 217 ? -24.474 -10.314 8.193 1.00 92.19 217 PRO A CA 1
ATOM 1680 C C . PRO A 1 217 ? -23.300 -9.431 7.755 1.00 92.19 217 PRO A C 1
ATOM 1682 O O . PRO A 1 217 ? -22.523 -8.956 8.583 1.00 92.19 217 PRO A O 1
ATOM 1685 N N . VAL A 1 218 ? -23.203 -9.182 6.450 1.00 95.00 218 VAL A N 1
ATOM 1686 C CA . VAL A 1 218 ? -22.216 -8.273 5.859 1.00 95.00 218 VAL A CA 1
ATOM 1687 C C . VAL A 1 218 ? -22.925 -7.263 4.961 1.00 95.00 218 VAL A C 1
ATOM 1689 O O . VAL A 1 218 ? -23.914 -7.602 4.310 1.00 95.00 218 VAL A O 1
ATOM 1692 N N . ASN A 1 219 ? -22.415 -6.037 4.899 1.00 94.44 219 ASN A N 1
ATOM 1693 C CA . ASN A 1 219 ? -22.834 -5.028 3.935 1.00 94.44 219 ASN A CA 1
ATOM 1694 C C . ASN A 1 219 ? -21.645 -4.639 3.034 1.00 94.44 219 ASN A C 1
ATOM 1696 O O . ASN A 1 219 ? -20.764 -3.902 3.480 1.00 94.44 219 ASN A O 1
ATOM 1700 N N . PRO A 1 220 ? -21.607 -5.088 1.766 1.00 96.88 220 PRO A N 1
ATOM 1701 C CA . PRO A 1 220 ? -20.489 -4.801 0.870 1.00 96.88 220 PRO A CA 1
ATOM 1702 C C . PRO A 1 220 ? -20.469 -3.353 0.351 1.00 96.88 220 PRO A C 1
ATOM 1704 O O . PRO A 1 220 ? -19.471 -2.948 -0.240 1.00 96.88 220 PRO A O 1
ATOM 1707 N N . LEU A 1 221 ? -21.520 -2.551 0.583 1.00 97.69 221 LEU A N 1
ATOM 1708 C CA . LEU A 1 221 ? -21.637 -1.195 0.037 1.00 97.69 221 LEU A CA 1
ATOM 1709 C C . LEU A 1 221 ? -20.536 -0.253 0.541 1.00 97.69 221 LEU A C 1
ATOM 1711 O O . LEU A 1 221 ? -19.871 0.387 -0.266 1.00 97.69 221 LEU A O 1
ATOM 1715 N N . LEU A 1 222 ? -20.326 -0.157 1.858 1.00 98.19 222 LEU A N 1
ATOM 1716 C CA . LEU A 1 222 ? -19.317 0.753 2.419 1.00 98.19 222 LEU A CA 1
ATOM 1717 C C . LEU A 1 222 ? -17.880 0.355 2.029 1.00 98.19 222 LEU A C 1
ATOM 1719 O O . LEU A 1 222 ? -17.130 1.244 1.621 1.00 98.19 222 LEU A O 1
ATOM 1723 N N . PRO A 1 223 ? -17.493 -0.939 2.070 1.00 98.50 223 PRO A N 1
ATOM 1724 C CA . PRO A 1 223 ? -16.246 -1.398 1.464 1.00 98.50 223 PRO A CA 1
ATOM 1725 C C . PRO A 1 223 ? -16.118 -1.002 -0.014 1.00 98.50 223 PRO A C 1
ATOM 1727 O O . PRO A 1 223 ? -15.112 -0.413 -0.399 1.00 98.50 223 PRO A O 1
ATOM 1730 N N . ALA A 1 224 ? -17.145 -1.245 -0.836 1.00 98.56 224 ALA A N 1
ATOM 1731 C CA . ALA A 1 224 ? -17.118 -0.911 -2.261 1.00 98.56 224 ALA A CA 1
ATOM 1732 C C . ALA A 1 224 ? -16.968 0.601 -2.517 1.00 98.56 224 ALA A C 1
ATOM 1734 O O . ALA A 1 224 ? -16.205 1.002 -3.398 1.00 98.56 224 ALA A O 1
ATOM 1735 N N . LEU A 1 225 ? -17.634 1.449 -1.727 1.00 98.62 225 LEU A N 1
ATOM 1736 C CA . LEU A 1 225 ? -17.478 2.907 -1.791 1.00 98.62 225 LEU A CA 1
ATOM 1737 C C . LEU A 1 225 ? -16.061 3.349 -1.404 1.00 98.62 225 LEU A C 1
ATOM 1739 O O . LEU A 1 225 ? -15.498 4.219 -2.064 1.00 98.62 225 LEU A O 1
ATOM 1743 N N . SER A 1 226 ? -15.465 2.728 -0.383 1.00 98.62 226 SER A N 1
ATOM 1744 C CA . SER A 1 226 ? -14.078 2.990 0.021 1.00 98.62 226 SER A CA 1
ATOM 1745 C C . SER A 1 226 ? -13.087 2.634 -1.096 1.00 98.62 226 SER A C 1
ATOM 1747 O O . SER A 1 226 ? -12.244 3.454 -1.458 1.00 98.62 226 SER A O 1
ATOM 1749 N N . VAL A 1 227 ? -13.247 1.470 -1.737 1.00 98.44 227 VAL A N 1
ATOM 1750 C CA . VAL A 1 227 ? -12.414 1.067 -2.886 1.00 98.44 227 VAL A CA 1
ATOM 1751 C C . VAL A 1 227 ? -12.628 1.982 -4.093 1.00 98.44 227 VAL A C 1
ATOM 1753 O O . VAL A 1 227 ? -11.663 2.360 -4.752 1.00 98.44 227 VAL A O 1
ATOM 1756 N N . THR A 1 228 ? -13.869 2.398 -4.356 1.00 98.56 228 THR A N 1
ATOM 1757 C CA . THR A 1 228 ? -14.188 3.349 -5.436 1.00 98.56 228 THR A CA 1
ATOM 1758 C C . THR A 1 228 ? -13.531 4.707 -5.197 1.00 98.56 228 THR A C 1
ATOM 1760 O O . THR A 1 228 ? -13.000 5.305 -6.135 1.00 98.56 228 THR A O 1
ATOM 1763 N N . LEU A 1 229 ? -13.513 5.180 -3.947 1.00 98.69 229 LEU A N 1
ATOM 1764 C CA . LEU A 1 229 ? -12.780 6.384 -3.565 1.00 98.69 229 LEU A CA 1
ATOM 1765 C C . LEU A 1 229 ? -11.282 6.215 -3.842 1.00 98.69 229 LEU A C 1
ATOM 1767 O O . LEU A 1 229 ? -10.692 7.088 -4.473 1.00 98.69 229 LEU A O 1
ATOM 1771 N N . GLY A 1 230 ? -10.688 5.090 -3.435 1.00 98.50 230 GLY A N 1
ATOM 1772 C CA . GLY A 1 230 ? -9.271 4.818 -3.677 1.00 98.50 230 GLY A CA 1
ATOM 1773 C C . GLY A 1 230 ? -8.917 4.766 -5.165 1.00 98.50 230 GLY A C 1
ATOM 1774 O O . GLY A 1 230 ? -8.000 5.447 -5.616 1.00 98.50 230 GLY A O 1
ATOM 1775 N N . PHE A 1 231 ? -9.716 4.054 -5.962 1.00 98.38 231 PHE A N 1
ATOM 1776 C CA . PHE A 1 231 ? -9.583 4.031 -7.419 1.00 98.38 231 PHE A CA 1
ATOM 1777 C C . PHE A 1 231 ? -9.676 5.441 -8.024 1.00 98.38 231 PHE A C 1
ATOM 1779 O O . PHE A 1 231 ? -8.848 5.822 -8.851 1.00 98.38 231 PHE A O 1
ATOM 1786 N N . SER A 1 232 ? -10.635 6.250 -7.565 1.00 98.50 232 SER A N 1
ATOM 1787 C CA . SER A 1 232 ? -10.805 7.634 -8.025 1.00 98.50 232 SER A CA 1
ATOM 1788 C C . SER A 1 232 ? -9.608 8.516 -7.663 1.00 98.50 232 SER A C 1
ATOM 1790 O O . SER A 1 232 ? -9.163 9.304 -8.497 1.00 98.50 232 SER A O 1
ATOM 1792 N N . MET A 1 233 ? -9.043 8.360 -6.458 1.00 98.56 233 MET A N 1
ATOM 1793 C CA . MET A 1 233 ? -7.815 9.047 -6.042 1.00 98.56 233 MET A CA 1
ATOM 1794 C C . MET A 1 233 ? -6.637 8.683 -6.951 1.00 98.56 233 MET A C 1
ATOM 1796 O O . MET A 1 233 ? -5.913 9.577 -7.384 1.00 98.56 233 MET A O 1
ATOM 1800 N N . THR A 1 234 ? -6.469 7.401 -7.295 1.00 98.19 234 THR A N 1
ATOM 1801 C CA . THR A 1 234 ? -5.419 6.956 -8.223 1.00 98.19 234 THR A CA 1
ATOM 1802 C C . THR A 1 234 ? -5.573 7.600 -9.600 1.00 98.19 234 THR A C 1
ATOM 1804 O O . THR A 1 234 ? -4.605 8.156 -10.119 1.00 98.19 234 THR A O 1
ATOM 1807 N N . LEU A 1 235 ? -6.781 7.592 -10.178 1.00 98.31 235 LEU A N 1
ATOM 1808 C CA . LEU A 1 235 ? -7.031 8.229 -11.477 1.00 98.31 235 LEU A CA 1
ATOM 1809 C C . LEU A 1 235 ? -6.767 9.740 -11.434 1.00 98.31 235 LEU A C 1
ATOM 1811 O O . LEU A 1 235 ? -6.110 10.276 -12.328 1.00 98.31 235 LEU A O 1
ATOM 1815 N N . ALA A 1 236 ? -7.250 10.420 -10.391 1.00 98.25 236 ALA A N 1
ATOM 1816 C CA . ALA A 1 236 ? -7.071 11.857 -10.216 1.00 98.25 236 ALA A CA 1
ATOM 1817 C C . ALA A 1 236 ? -5.591 12.234 -10.059 1.00 98.25 236 ALA A C 1
ATOM 1819 O O . ALA A 1 236 ? -5.129 13.187 -10.685 1.00 98.25 236 ALA A O 1
ATOM 1820 N N . ALA A 1 237 ? -4.832 11.467 -9.275 1.00 97.75 237 ALA A N 1
ATOM 1821 C CA . ALA A 1 237 ? -3.416 11.720 -9.055 1.00 97.75 237 ALA A CA 1
ATOM 1822 C C . ALA A 1 237 ? -2.580 11.426 -10.315 1.00 97.75 237 ALA A C 1
ATOM 1824 O O . ALA A 1 237 ? -1.729 12.231 -10.686 1.00 97.75 237 ALA A O 1
ATOM 1825 N N . ASN A 1 238 ? -2.870 10.345 -11.048 1.00 97.31 238 ASN A N 1
ATOM 1826 C CA . ASN A 1 238 ? -2.236 10.088 -12.347 1.00 97.31 238 ASN A CA 1
ATOM 1827 C C . ASN A 1 238 ? -2.530 11.213 -13.354 1.00 97.31 238 ASN A C 1
ATOM 1829 O O . ASN A 1 238 ? -1.615 11.691 -14.034 1.00 97.31 238 ASN A O 1
ATOM 1833 N N . TYR A 1 239 ? -3.776 11.694 -13.410 1.00 97.81 239 TYR A N 1
ATOM 1834 C CA . TYR A 1 239 ? -4.152 12.819 -14.264 1.00 97.81 239 TYR A CA 1
ATOM 1835 C C . TYR A 1 239 ? -3.452 14.122 -13.860 1.00 97.81 239 TYR A C 1
ATOM 1837 O O . TYR A 1 239 ? -3.033 14.881 -14.733 1.00 97.81 239 TYR A O 1
ATOM 1845 N N . HIS A 1 240 ? -3.281 14.376 -12.560 1.00 96.75 240 HIS A N 1
ATOM 1846 C CA . HIS A 1 240 ? -2.564 15.548 -12.058 1.00 96.75 240 HIS A CA 1
ATOM 1847 C C . HIS A 1 240 ? -1.135 15.621 -12.617 1.00 96.75 240 HIS A C 1
ATOM 1849 O O . HIS A 1 240 ? -0.772 16.638 -13.206 1.00 96.75 240 HIS A O 1
ATOM 1855 N N . TYR A 1 241 ? -0.379 14.523 -12.522 1.00 96.00 241 TYR A N 1
ATOM 1856 C CA . TYR A 1 241 ? 1.022 14.478 -12.955 1.00 96.00 241 TYR A CA 1
ATOM 1857 C C . TYR A 1 241 ? 1.215 14.344 -14.468 1.00 96.00 241 TYR A C 1
ATOM 1859 O O . TYR A 1 241 ? 2.197 14.837 -15.014 1.00 96.00 241 TYR A O 1
ATOM 1867 N N . THR A 1 242 ? 0.316 13.643 -15.163 1.00 96.06 242 THR A N 1
ATOM 1868 C CA . THR A 1 242 ? 0.561 13.245 -16.562 1.00 96.06 242 THR A CA 1
ATOM 1869 C C . THR A 1 242 ? -0.424 13.825 -17.563 1.00 96.06 242 THR A C 1
ATOM 1871 O O . THR A 1 242 ? -0.191 13.706 -18.764 1.00 96.06 242 THR A O 1
ATOM 1874 N N . ARG A 1 243 ? -1.543 14.401 -17.102 1.00 96.62 243 ARG A N 1
ATOM 1875 C CA . ARG A 1 243 ? -2.712 14.778 -17.922 1.00 96.62 243 ARG A CA 1
ATOM 1876 C C . ARG A 1 243 ? -3.380 13.611 -18.658 1.00 96.62 243 ARG A C 1
ATOM 1878 O O . ARG A 1 243 ? -4.194 13.831 -19.547 1.00 96.62 243 ARG A O 1
ATOM 1885 N N . HIS A 1 244 ? -3.077 12.375 -18.261 1.00 95.94 244 HIS A N 1
ATOM 1886 C CA . HIS A 1 244 ? -3.672 11.159 -18.804 1.00 95.94 244 HIS A CA 1
ATOM 1887 C C . HIS A 1 244 ? -4.314 10.339 -17.683 1.00 95.94 244 HIS A C 1
ATOM 1889 O O . HIS A 1 244 ? -3.791 10.263 -16.573 1.00 95.94 244 HIS A O 1
ATOM 1895 N N . VAL A 1 245 ? -5.449 9.708 -17.982 1.00 96.75 245 VAL A N 1
ATOM 1896 C CA . VAL A 1 245 ? -6.166 8.844 -17.037 1.00 96.75 245 VAL A CA 1
ATOM 1897 C C . VAL A 1 245 ? -5.725 7.399 -17.250 1.00 96.75 245 VAL A C 1
ATOM 1899 O O . VAL A 1 245 ? -5.907 6.847 -18.331 1.00 96.75 245 VAL A O 1
ATOM 1902 N N . PHE A 1 246 ? -5.142 6.791 -16.221 1.00 94.88 246 PHE A N 1
ATOM 1903 C CA . PHE A 1 246 ? -4.749 5.380 -16.194 1.00 94.88 246 PHE A CA 1
ATOM 1904 C C . PHE A 1 246 ? -4.639 4.896 -14.743 1.00 94.88 246 PHE A C 1
ATOM 1906 O O . PHE A 1 246 ? -4.631 5.708 -13.818 1.00 94.88 246 PHE A O 1
ATOM 1913 N N . VAL A 1 247 ? -4.536 3.579 -14.540 1.00 93.31 247 VAL A N 1
ATOM 1914 C CA . VAL A 1 247 ? -4.324 2.976 -13.209 1.00 93.31 247 VAL A CA 1
ATOM 1915 C C . VAL A 1 247 ? -2.833 2.861 -12.895 1.00 93.31 247 VAL A C 1
ATOM 1917 O O . VAL A 1 247 ? -2.364 3.403 -11.899 1.00 93.31 247 VAL A O 1
ATOM 1920 N N . SER A 1 248 ? -2.068 2.189 -13.759 1.00 93.69 248 SER A N 1
ATOM 1921 C CA . SER A 1 248 ? -0.618 2.036 -13.619 1.00 93.69 248 SER A CA 1
ATOM 1922 C C . SER A 1 248 ? 0.034 1.834 -14.984 1.00 93.69 248 SER A C 1
ATOM 1924 O O . SER A 1 248 ? -0.445 1.016 -15.764 1.00 93.69 248 SER A O 1
ATOM 1926 N N . ARG A 1 249 ? 1.142 2.541 -15.239 1.00 92.50 249 ARG A N 1
ATOM 1927 C CA . ARG A 1 249 ? 1.994 2.327 -16.425 1.00 92.50 249 ARG A CA 1
ATOM 1928 C C . ARG A 1 249 ? 3.067 1.263 -16.202 1.00 92.50 249 ARG A C 1
ATOM 1930 O O . ARG A 1 249 ? 3.472 0.577 -17.131 1.00 92.50 249 ARG A O 1
ATOM 1937 N N . ALA A 1 250 ? 3.519 1.089 -14.959 1.00 94.06 250 ALA A N 1
ATOM 1938 C CA . ALA A 1 250 ? 4.522 0.082 -14.625 1.00 94.06 250 ALA A CA 1
ATOM 1939 C C . ALA A 1 250 ? 3.938 -1.326 -14.409 1.00 94.06 250 ALA A C 1
ATOM 1941 O O . ALA A 1 250 ? 4.684 -2.300 -14.474 1.00 94.06 250 ALA A O 1
ATOM 1942 N N . GLY A 1 251 ? 2.625 -1.466 -14.184 1.00 94.06 251 GLY A N 1
ATOM 1943 C CA . GLY A 1 251 ? 1.971 -2.761 -13.937 1.00 94.06 251 GLY A CA 1
ATOM 1944 C C . GLY A 1 251 ? 2.330 -3.855 -14.959 1.00 94.06 251 GLY A C 1
ATOM 1945 O O . GLY A 1 251 ? 2.822 -4.911 -14.555 1.00 94.06 251 GLY A O 1
ATOM 1946 N N . PRO A 1 252 ? 2.173 -3.610 -16.274 1.00 95.75 252 PRO A N 1
ATOM 1947 C CA . PRO A 1 252 ? 2.572 -4.562 -17.311 1.00 95.75 252 PRO A CA 1
ATOM 1948 C C . PRO A 1 252 ? 4.067 -4.909 -17.280 1.00 95.75 252 PRO A C 1
ATOM 1950 O O . PRO A 1 252 ? 4.434 -6.064 -17.475 1.00 95.75 252 PRO A O 1
ATOM 1953 N N . VAL A 1 253 ? 4.934 -3.938 -16.977 1.00 96.81 253 VAL A N 1
ATOM 1954 C CA . VAL A 1 253 ? 6.391 -4.137 -16.886 1.00 96.81 253 VAL A CA 1
ATOM 1955 C C . VAL A 1 253 ? 6.748 -5.080 -15.732 1.00 96.81 253 VAL A C 1
ATOM 1957 O O . VAL A 1 253 ? 7.541 -6.008 -15.913 1.00 96.81 253 VAL A O 1
ATOM 1960 N N . PHE A 1 254 ? 6.130 -4.900 -14.560 1.00 95.94 254 PHE A N 1
ATOM 1961 C CA . PHE A 1 254 ? 6.306 -5.811 -13.424 1.00 95.94 254 PHE A CA 1
ATOM 1962 C C . PHE A 1 254 ? 5.755 -7.215 -13.718 1.00 95.94 254 PHE A C 1
ATOM 1964 O O . PHE A 1 254 ? 6.376 -8.209 -13.338 1.00 95.94 254 PHE A O 1
ATOM 1971 N N . MET A 1 255 ? 4.640 -7.322 -14.449 1.00 95.88 255 MET A N 1
ATOM 1972 C CA . MET A 1 255 ? 4.111 -8.619 -14.890 1.00 95.88 255 MET A CA 1
ATOM 1973 C C . MET A 1 255 ? 5.058 -9.333 -15.859 1.00 95.88 255 MET A C 1
ATOM 1975 O O . MET A 1 255 ? 5.299 -10.528 -15.689 1.00 95.88 255 MET A O 1
ATOM 1979 N N . VAL A 1 256 ? 5.664 -8.618 -16.816 1.00 97.19 256 VAL A N 1
ATOM 1980 C CA . VAL A 1 256 ? 6.717 -9.183 -17.677 1.00 97.19 256 VAL A CA 1
ATOM 1981 C C . VAL A 1 25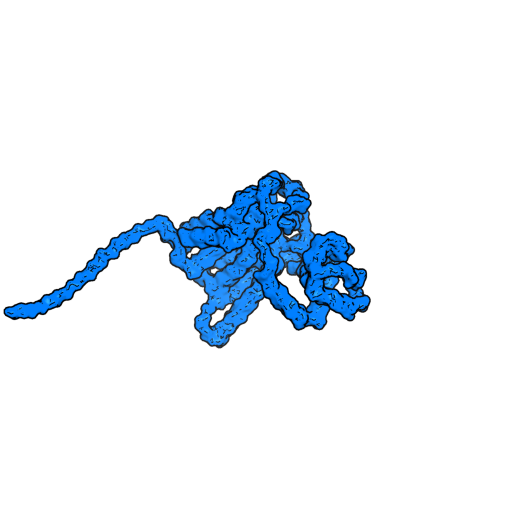6 ? 7.902 -9.658 -16.846 1.00 97.19 256 VAL A C 1
ATOM 1983 O O . VAL A 1 256 ? 8.393 -10.754 -17.090 1.00 97.19 256 VAL A O 1
ATOM 1986 N N . ALA A 1 257 ? 8.350 -8.886 -15.851 1.00 97.12 257 ALA A N 1
ATOM 1987 C CA . ALA A 1 257 ? 9.467 -9.279 -14.991 1.00 97.12 257 ALA A CA 1
ATOM 1988 C C . ALA A 1 257 ? 9.193 -10.604 -14.255 1.00 97.12 257 ALA A C 1
ATOM 1990 O O . ALA A 1 257 ? 10.046 -11.493 -14.253 1.00 97.12 257 ALA A O 1
ATOM 1991 N N . ARG A 1 258 ? 7.986 -10.756 -13.693 1.00 95.38 258 ARG A N 1
ATOM 1992 C CA . ARG A 1 258 ? 7.512 -11.999 -13.067 1.00 95.38 258 ARG A CA 1
ATOM 1993 C C . ARG A 1 258 ? 7.474 -13.153 -14.074 1.00 95.38 258 ARG A C 1
ATOM 1995 O O . ARG A 1 258 ? 8.146 -14.156 -13.884 1.00 95.38 258 ARG A O 1
ATOM 2002 N N . MET A 1 259 ? 6.776 -12.980 -15.198 1.00 97.25 259 MET A N 1
ATOM 2003 C CA . MET A 1 259 ? 6.673 -14.001 -16.252 1.00 97.25 259 MET A CA 1
ATOM 2004 C C . MET A 1 259 ? 8.034 -14.379 -16.862 1.00 97.25 259 MET A C 1
ATOM 2006 O O . MET A 1 259 ? 8.210 -15.493 -17.353 1.00 97.25 259 MET A O 1
ATOM 2010 N N . LEU A 1 260 ? 9.001 -13.462 -16.862 1.00 96.69 260 LEU A N 1
ATOM 2011 C CA . LEU A 1 260 ? 10.375 -13.709 -17.288 1.00 96.69 260 LEU A CA 1
ATOM 2012 C C . LEU A 1 260 ? 11.117 -14.590 -16.287 1.00 96.69 260 LEU A C 1
ATOM 2014 O O . LEU A 1 260 ? 11.786 -15.532 -16.710 1.00 96.69 260 LEU A O 1
ATOM 2018 N N . GLN A 1 261 ? 10.963 -14.333 -14.986 1.00 95.94 261 GLN A N 1
ATOM 2019 C CA . GLN A 1 261 ? 11.520 -15.188 -13.936 1.00 95.94 261 GLN A CA 1
ATOM 2020 C C . GLN A 1 261 ? 11.000 -16.627 -14.035 1.00 95.94 261 GLN A C 1
ATOM 2022 O O . GLN A 1 261 ? 11.770 -17.570 -13.868 1.00 95.94 261 GLN A O 1
ATOM 2027 N N . ASP A 1 262 ? 9.732 -16.796 -14.404 1.00 95.81 262 ASP A N 1
ATOM 2028 C CA . ASP A 1 262 ? 9.115 -18.122 -14.522 1.00 95.81 262 ASP A CA 1
ATOM 2029 C C . ASP A 1 262 ? 9.372 -18.805 -15.875 1.00 95.81 262 ASP A C 1
ATOM 2031 O O . ASP A 1 262 ? 8.877 -19.902 -16.133 1.00 95.81 262 ASP A O 1
ATOM 2035 N N . GLY A 1 263 ? 10.117 -18.151 -16.773 1.00 96.44 263 GLY A N 1
ATOM 2036 C CA . GLY A 1 263 ? 10.445 -18.662 -18.106 1.00 96.44 263 GLY A CA 1
ATOM 2037 C C . GLY A 1 263 ? 9.332 -18.526 -19.154 1.00 96.44 263 GLY A C 1
ATOM 2038 O O . GLY A 1 263 ? 9.552 -18.865 -20.318 1.00 96.44 263 GLY A O 1
ATOM 2039 N N . VAL A 1 264 ? 8.164 -17.980 -18.800 1.00 97.56 264 VAL A N 1
ATOM 2040 C CA . VAL A 1 264 ? 7.032 -17.776 -19.724 1.00 97.56 264 VAL A CA 1
ATOM 2041 C C . VAL A 1 264 ? 7.402 -16.800 -20.843 1.00 97.56 264 VAL A C 1
ATOM 2043 O O . VAL A 1 264 ? 7.096 -17.058 -22.008 1.00 97.56 264 VAL A O 1
ATOM 2046 N N . VAL A 1 265 ? 8.113 -15.711 -20.526 1.00 97.31 265 VAL A N 1
ATOM 2047 C CA . VAL A 1 265 ? 8.574 -14.749 -21.548 1.00 97.31 265 VAL A CA 1
ATOM 2048 C C . VAL A 1 265 ? 9.574 -15.401 -22.499 1.00 97.31 265 VAL A C 1
ATOM 2050 O O . VAL A 1 265 ? 9.463 -15.211 -23.706 1.00 97.31 265 VAL A O 1
ATOM 2053 N N . GLN A 1 266 ? 10.506 -16.216 -21.990 1.00 97.25 266 GLN A N 1
ATOM 2054 C CA . GLN A 1 266 ? 11.454 -16.942 -22.840 1.00 97.25 266 GLN A CA 1
ATOM 2055 C C . GLN A 1 266 ? 10.709 -17.850 -23.826 1.00 97.25 266 GLN A C 1
ATOM 2057 O O . GLN A 1 266 ? 10.915 -17.744 -25.033 1.00 97.25 266 GLN A O 1
ATOM 2062 N N . LYS A 1 267 ? 9.766 -18.659 -23.324 1.00 97.25 267 LYS A N 1
ATOM 2063 C CA . LYS A 1 267 ? 8.946 -19.546 -24.155 1.00 97.25 267 LYS A CA 1
ATOM 2064 C C . LYS A 1 267 ? 8.125 -18.776 -25.195 1.00 97.25 267 LYS A C 1
ATOM 2066 O O . LYS A 1 267 ? 8.053 -19.188 -26.348 1.00 97.25 267 LYS A O 1
ATOM 2071 N N . LEU A 1 268 ? 7.534 -17.638 -24.821 1.00 97.88 268 LEU A N 1
ATOM 2072 C CA . LEU A 1 268 ? 6.797 -16.785 -25.757 1.00 97.88 268 LEU A CA 1
ATOM 2073 C C . LEU A 1 268 ? 7.694 -16.254 -26.884 1.00 97.88 268 LEU A C 1
ATOM 2075 O O . LEU A 1 268 ? 7.282 -16.251 -28.045 1.00 97.88 268 LEU A O 1
ATOM 2079 N N . LEU A 1 269 ? 8.902 -15.792 -26.558 1.00 97.62 269 LEU A N 1
ATOM 2080 C CA . LEU A 1 269 ? 9.848 -15.277 -27.549 1.00 97.62 269 LEU A CA 1
ATOM 2081 C C . LEU A 1 269 ? 10.348 -16.387 -28.477 1.00 97.62 269 LEU A C 1
ATOM 2083 O O . LEU A 1 269 ? 10.462 -16.158 -29.680 1.00 97.62 269 LEU A O 1
ATOM 2087 N N . ASP A 1 270 ? 10.595 -17.583 -27.948 1.00 96.81 270 ASP A N 1
ATOM 2088 C CA . ASP A 1 270 ? 11.011 -18.736 -28.749 1.00 96.81 270 ASP A CA 1
ATOM 2089 C C . ASP A 1 270 ? 9.922 -19.165 -29.744 1.00 96.81 270 ASP A C 1
ATOM 2091 O O . ASP A 1 270 ? 10.234 -19.495 -30.887 1.00 96.81 270 ASP A O 1
ATOM 2095 N N . ASP A 1 271 ? 8.649 -19.069 -29.351 1.00 97.00 271 ASP A N 1
ATOM 2096 C CA . ASP A 1 271 ? 7.518 -19.491 -30.185 1.00 97.00 271 ASP A CA 1
ATOM 2097 C C . ASP A 1 271 ? 7.074 -18.441 -31.212 1.00 97.00 271 ASP A C 1
ATOM 2099 O O . ASP A 1 271 ? 6.371 -18.770 -32.169 1.00 97.00 271 ASP A O 1
ATOM 2103 N N . THR A 1 272 ? 7.428 -17.168 -31.015 1.00 96.81 272 THR A N 1
ATOM 2104 C CA . THR A 1 272 ? 6.860 -16.064 -31.810 1.00 96.81 272 THR A CA 1
ATOM 2105 C C . THR A 1 272 ? 7.885 -15.219 -32.557 1.00 96.81 272 THR A C 1
ATOM 2107 O O . THR A 1 272 ? 7.519 -14.576 -33.543 1.00 96.81 272 THR A O 1
ATOM 2110 N N . CYS A 1 273 ? 9.155 -15.199 -32.143 1.00 95.81 273 CYS A N 1
ATOM 2111 C CA . CYS A 1 273 ? 10.184 -14.424 -32.832 1.00 95.81 273 CYS A CA 1
ATOM 2112 C C . CYS A 1 273 ? 10.704 -15.163 -34.085 1.00 95.81 273 CYS A C 1
ATOM 2114 O O . CYS A 1 273 ? 10.969 -16.363 -34.024 1.00 95.81 273 CYS A O 1
ATOM 2116 N N . PRO A 1 274 ? 10.955 -14.452 -35.203 1.00 94.25 274 PRO A N 1
ATOM 2117 C CA . PRO A 1 274 ? 10.921 -12.990 -35.342 1.00 94.25 274 PRO A CA 1
ATOM 2118 C C . PRO A 1 274 ? 9.537 -12.399 -35.673 1.00 94.25 274 PRO A C 1
ATOM 2120 O O . PRO A 1 274 ? 9.383 -11.184 -35.618 1.00 94.25 274 PRO A O 1
ATOM 2123 N N . THR A 1 275 ? 8.534 -13.221 -35.984 1.00 95.00 275 THR A N 1
ATOM 2124 C CA . THR A 1 275 ? 7.218 -12.801 -36.507 1.00 95.00 275 THR A CA 1
ATOM 2125 C C . THR A 1 275 ? 6.459 -11.816 -35.610 1.00 95.00 275 THR A C 1
ATOM 2127 O O . THR A 1 275 ? 5.745 -10.950 -36.111 1.00 95.00 275 THR A O 1
ATOM 2130 N N . SER A 1 276 ? 6.606 -11.906 -34.285 1.00 92.88 276 SER A N 1
ATOM 2131 C CA . SER A 1 276 ? 5.943 -11.005 -33.330 1.00 92.88 276 SER A CA 1
ATOM 2132 C C . SER A 1 276 ? 6.452 -9.561 -33.361 1.00 92.88 276 SER A C 1
ATOM 2134 O O . SER A 1 276 ? 5.718 -8.663 -32.931 1.00 92.88 276 SER A O 1
ATOM 2136 N N . ASN A 1 277 ? 7.658 -9.321 -33.890 1.00 94.12 277 ASN A N 1
ATOM 2137 C CA . ASN A 1 277 ? 8.320 -8.014 -33.944 1.00 94.12 277 ASN A CA 1
ATOM 2138 C C . ASN A 1 277 ? 8.484 -7.316 -32.578 1.00 94.12 277 ASN A C 1
ATOM 2140 O O . ASN A 1 277 ? 8.541 -6.088 -32.525 1.00 94.12 277 ASN A O 1
ATOM 2144 N N . TYR A 1 278 ? 8.582 -8.063 -31.472 1.00 96.44 278 TYR A N 1
ATOM 2145 C CA . TYR A 1 278 ? 8.953 -7.460 -30.189 1.00 96.44 278 TYR A CA 1
ATOM 2146 C C . TYR A 1 278 ? 10.397 -6.937 -30.238 1.00 96.44 278 TYR A C 1
ATOM 2148 O O . TYR A 1 278 ? 11.300 -7.604 -30.755 1.00 96.44 278 TYR A O 1
ATOM 2156 N N . MET A 1 279 ? 10.656 -5.786 -29.625 1.00 95.62 279 MET A N 1
ATOM 2157 C CA . MET A 1 279 ? 11.997 -5.272 -29.358 1.00 95.62 279 MET A CA 1
ATOM 2158 C C . MET A 1 279 ? 12.816 -6.290 -28.556 1.00 95.62 279 MET A C 1
ATOM 2160 O O . MET A 1 279 ? 13.999 -6.492 -28.854 1.00 95.62 279 MET A O 1
ATOM 2164 N N . LEU A 1 280 ? 12.181 -7.007 -27.616 1.00 95.31 280 LEU A N 1
ATOM 2165 C CA . LEU A 1 280 ? 12.797 -8.107 -26.866 1.00 95.31 280 LEU A CA 1
ATOM 2166 C C . LEU A 1 280 ? 13.305 -9.268 -27.744 1.00 95.31 280 LEU A C 1
ATOM 2168 O O . LEU A 1 280 ? 14.240 -9.952 -27.324 1.00 95.31 280 LEU A O 1
ATOM 2172 N N . CYS A 1 281 ? 12.804 -9.470 -28.974 1.00 96.38 281 CYS A N 1
ATOM 2173 C CA . CYS A 1 281 ? 13.304 -10.535 -29.860 1.00 96.38 281 CYS A CA 1
ATOM 2174 C C . CYS A 1 281 ? 14.814 -10.407 -30.135 1.00 96.38 281 CYS A C 1
ATOM 2176 O O . CYS A 1 281 ? 15.508 -11.418 -30.266 1.00 96.38 281 CYS A O 1
ATOM 2178 N N . ARG A 1 282 ? 15.351 -9.175 -30.155 1.00 95.88 282 ARG A N 1
ATOM 2179 C CA . ARG A 1 282 ? 16.794 -8.904 -30.330 1.00 95.88 282 ARG A CA 1
ATOM 2180 C C . ARG A 1 282 ? 17.640 -9.406 -29.158 1.00 95.88 282 ARG A C 1
ATOM 2182 O O . ARG A 1 282 ? 18.836 -9.628 -29.314 1.00 95.88 282 ARG A O 1
ATOM 2189 N N . TYR A 1 283 ? 17.016 -9.599 -28.000 1.00 94.75 283 TYR A N 1
ATOM 2190 C CA . TYR A 1 283 ? 17.669 -9.930 -26.738 1.00 94.75 283 TYR A CA 1
ATOM 2191 C C . TYR A 1 283 ? 17.302 -11.321 -26.207 1.00 94.75 283 TYR A C 1
ATOM 2193 O O . TYR A 1 283 ? 17.749 -11.680 -25.122 1.00 94.75 283 TYR A O 1
ATOM 2201 N N . ARG A 1 284 ? 16.563 -12.137 -26.975 1.00 93.00 284 ARG A N 1
ATOM 2202 C CA . ARG A 1 284 ? 16.034 -13.450 -26.544 1.00 93.00 284 ARG A CA 1
ATOM 2203 C C . ARG A 1 284 ? 17.064 -14.427 -25.959 1.00 93.00 284 ARG A C 1
ATOM 2205 O O . ARG A 1 284 ? 16.687 -15.337 -25.244 1.00 93.00 284 ARG A O 1
ATOM 2212 N N . LYS A 1 285 ? 18.350 -14.284 -26.305 1.00 93.38 285 LYS A N 1
ATOM 2213 C CA . LYS A 1 285 ? 19.439 -15.171 -25.848 1.00 93.38 285 LYS A CA 1
ATOM 2214 C C . LYS A 1 285 ? 20.173 -14.662 -24.603 1.00 93.38 285 LYS A C 1
ATOM 2216 O O . LYS A 1 285 ? 21.058 -15.344 -24.105 1.00 93.38 285 LYS A O 1
ATOM 2221 N N . VAL A 1 286 ? 19.869 -13.447 -24.149 1.00 92.38 286 VAL A N 1
ATOM 2222 C CA . VAL A 1 286 ? 20.597 -12.751 -23.074 1.00 92.38 286 VAL A CA 1
ATOM 2223 C C . VAL A 1 286 ? 19.653 -12.221 -21.992 1.00 92.38 286 VAL A C 1
ATOM 2225 O O . VAL A 1 286 ? 19.994 -11.286 -21.266 1.00 92.38 286 VAL A O 1
ATOM 2228 N N . LEU A 1 2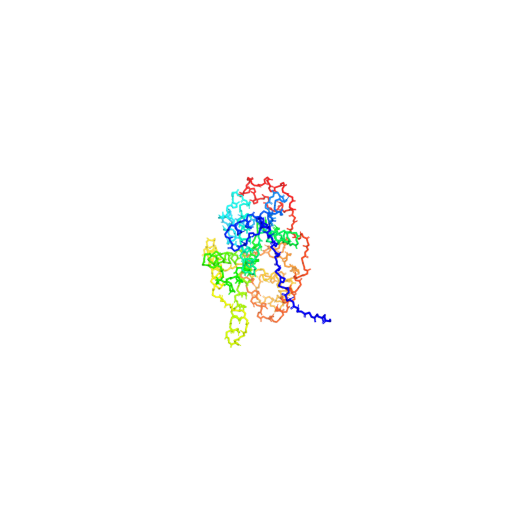87 ? 18.449 -12.790 -21.896 1.00 94.00 287 LEU A N 1
ATOM 2229 C CA . LEU A 1 287 ? 17.507 -12.447 -20.839 1.00 94.00 287 LEU A CA 1
ATOM 2230 C C . LEU A 1 287 ? 17.982 -13.037 -19.501 1.00 94.00 287 LEU A C 1
ATOM 2232 O O . LEU A 1 287 ? 18.407 -14.190 -19.456 1.00 94.00 287 LEU A O 1
ATOM 2236 N N . PRO A 1 288 ? 17.940 -12.264 -18.402 1.00 94.56 288 PRO A N 1
ATOM 2237 C CA . PRO A 1 288 ? 18.208 -12.804 -17.075 1.00 94.56 288 PRO A CA 1
ATOM 2238 C C . PRO A 1 288 ? 17.084 -13.758 -16.634 1.00 94.56 288 PRO A C 1
ATOM 2240 O O . PRO A 1 288 ? 15.981 -13.705 -17.157 1.00 94.56 288 PRO A O 1
ATOM 2243 N N . HIS A 1 289 ? 17.348 -14.586 -15.620 1.00 92.69 289 HIS A N 1
ATOM 2244 C CA . HIS A 1 289 ? 16.367 -15.532 -15.056 1.00 92.69 289 HIS A CA 1
ATOM 2245 C C . HIS A 1 289 ? 15.703 -15.047 -13.756 1.00 92.69 289 HIS A C 1
ATOM 2247 O O . HIS A 1 289 ? 14.998 -15.801 -13.099 1.00 92.69 289 HIS A O 1
ATOM 2253 N N . ARG A 1 290 ? 15.959 -13.802 -13.338 1.00 94.25 290 ARG A N 1
ATOM 2254 C CA . ARG A 1 290 ? 15.400 -13.203 -12.116 1.00 94.25 290 ARG A CA 1
ATOM 2255 C C . ARG A 1 290 ? 14.720 -11.885 -12.449 1.00 94.25 290 ARG A C 1
ATOM 2257 O O . ARG A 1 290 ? 15.327 -11.062 -13.139 1.00 94.25 290 ARG A O 1
ATOM 2264 N N . ALA A 1 291 ? 13.530 -11.664 -11.890 1.00 94.62 291 ALA A N 1
ATOM 2265 C CA . ALA A 1 291 ? 12.767 -10.425 -12.057 1.00 94.62 291 ALA A CA 1
ATOM 2266 C C . ALA A 1 291 ? 13.545 -9.212 -11.523 1.00 94.62 291 ALA A C 1
ATOM 2268 O O . ALA A 1 291 ? 13.680 -8.194 -12.194 1.00 94.62 291 ALA A O 1
ATOM 2269 N N . ASP A 1 292 ? 14.146 -9.376 -10.348 1.00 92.75 292 ASP A N 1
ATOM 2270 C CA . ASP A 1 292 ? 14.988 -8.379 -9.691 1.00 92.75 292 ASP A CA 1
ATOM 2271 C C . ASP A 1 292 ? 16.200 -7.972 -10.557 1.00 92.75 292 ASP A C 1
ATOM 2273 O O . ASP A 1 292 ? 16.405 -6.797 -10.861 1.00 92.75 292 ASP A O 1
ATOM 2277 N N . LYS A 1 293 ? 16.927 -8.958 -11.107 1.00 94.75 293 LYS A N 1
ATOM 2278 C CA . LYS A 1 293 ? 18.039 -8.695 -12.036 1.00 94.75 293 LYS A CA 1
ATOM 2279 C C . LYS A 1 293 ? 17.559 -8.015 -13.319 1.00 94.75 293 LYS A C 1
ATOM 2281 O O . LYS A 1 293 ? 18.280 -7.181 -13.849 1.00 94.75 293 LYS A O 1
ATOM 2286 N N .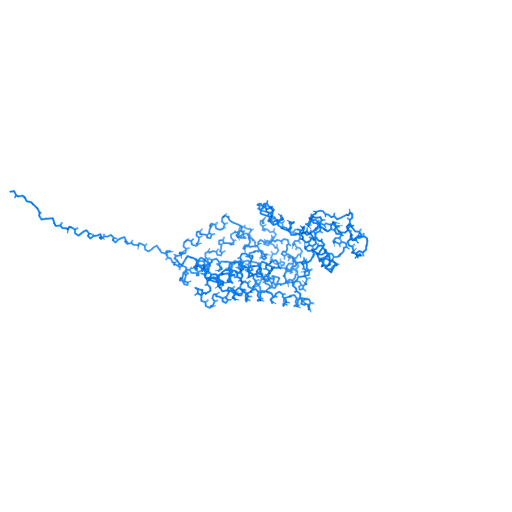 TRP A 1 294 ? 16.379 -8.368 -13.831 1.00 95.94 294 TRP A N 1
ATOM 2287 C CA . TRP A 1 294 ? 15.787 -7.732 -15.011 1.00 95.94 294 TRP A CA 1
ATOM 2288 C C . TRP A 1 294 ? 15.517 -6.237 -14.793 1.00 95.94 294 TRP A C 1
ATOM 2290 O O . TRP A 1 294 ? 15.957 -5.424 -15.610 1.00 95.94 294 TRP A O 1
ATOM 2300 N N . LEU A 1 295 ? 14.836 -5.891 -13.697 1.00 95.25 295 LEU A N 1
ATOM 2301 C CA . LEU A 1 295 ? 14.361 -4.535 -13.403 1.00 95.25 295 LEU A CA 1
ATOM 2302 C C . LEU A 1 295 ? 15.466 -3.596 -12.909 1.00 95.25 295 LEU A C 1
ATOM 2304 O O . LEU A 1 295 ? 15.495 -2.418 -13.285 1.00 95.25 295 LEU A O 1
ATOM 2308 N N . TRP A 1 296 ? 16.362 -4.121 -12.072 1.00 92.12 296 TRP A N 1
ATOM 2309 C CA . TRP A 1 296 ? 17.300 -3.318 -11.283 1.00 92.12 296 TRP A CA 1
ATOM 2310 C C . TRP A 1 296 ? 18.768 -3.613 -11.604 1.00 92.12 296 TRP A C 1
ATOM 2312 O O . TRP A 1 296 ? 19.651 -2.848 -11.224 1.00 92.12 296 TRP A O 1
ATOM 2322 N N . GLY A 1 297 ? 19.050 -4.689 -12.346 1.00 91.31 297 GLY A N 1
ATOM 2323 C CA . GLY A 1 297 ? 20.408 -5.045 -12.740 1.00 91.31 297 GLY A CA 1
ATOM 2324 C C . GLY A 1 297 ? 21.004 -4.087 -13.784 1.00 91.31 297 GLY A C 1
ATOM 2325 O O . GLY A 1 297 ? 20.305 -3.626 -14.693 1.00 91.31 297 GLY A O 1
ATOM 2326 N N . PRO A 1 298 ? 22.319 -3.814 -13.723 1.00 90.00 298 PRO A N 1
ATOM 2327 C CA . PRO A 1 298 ? 22.982 -2.985 -14.719 1.00 90.00 298 PRO A CA 1
ATOM 2328 C C . PRO A 1 298 ? 23.072 -3.704 -16.073 1.00 90.00 298 PRO A C 1
ATOM 2330 O O . PRO A 1 298 ? 23.256 -4.919 -16.152 1.00 90.00 298 PRO A O 1
ATOM 2333 N N . GLY A 1 299 ? 22.974 -2.940 -17.165 1.00 88.88 299 GLY A N 1
ATOM 2334 C CA . GLY A 1 299 ? 23.243 -3.431 -18.523 1.00 88.88 299 GLY A CA 1
ATOM 2335 C C . GLY A 1 299 ? 22.228 -4.433 -19.088 1.00 88.88 299 GLY A C 1
ATOM 2336 O O . GLY A 1 299 ? 22.463 -4.978 -20.174 1.00 88.88 299 GLY A O 1
ATOM 2337 N N . THR A 1 300 ? 21.105 -4.670 -18.403 1.00 94.19 300 THR A N 1
ATOM 2338 C CA . THR A 1 300 ? 20.040 -5.540 -18.913 1.00 94.19 300 THR A CA 1
ATOM 2339 C C . THR A 1 300 ? 19.365 -4.939 -20.148 1.00 94.19 300 THR A C 1
ATOM 2341 O O . THR A 1 300 ? 19.410 -3.721 -20.363 1.00 94.19 300 THR A O 1
ATOM 2344 N N . PRO A 1 301 ? 18.709 -5.767 -20.984 1.00 94.25 301 PRO A N 1
ATOM 2345 C CA . PRO A 1 301 ? 17.922 -5.251 -22.099 1.00 94.25 301 PRO A CA 1
ATOM 2346 C C . PRO A 1 301 ? 16.857 -4.240 -21.662 1.00 94.25 301 PRO A C 1
ATOM 2348 O O . PRO A 1 301 ? 16.596 -3.302 -22.404 1.00 94.25 301 PRO A O 1
ATOM 2351 N N . PHE A 1 302 ? 16.320 -4.359 -20.444 1.00 95.69 302 PHE A N 1
ATOM 2352 C CA . PHE A 1 302 ? 15.401 -3.380 -19.864 1.00 95.69 302 PHE A CA 1
ATOM 2353 C C . PHE A 1 302 ? 15.986 -1.961 -19.842 1.00 95.69 302 PHE A C 1
ATOM 2355 O O . PHE A 1 302 ? 15.342 -1.016 -20.292 1.00 95.69 302 PHE A O 1
ATOM 2362 N N . VAL A 1 303 ? 17.240 -1.804 -19.400 1.00 94.50 303 VAL A N 1
ATOM 2363 C CA . VAL A 1 303 ? 17.934 -0.505 -19.400 1.00 94.50 303 VAL A CA 1
ATOM 2364 C C . VAL A 1 303 ? 18.155 -0.001 -20.828 1.00 94.50 303 VAL A C 1
ATOM 2366 O O . VAL A 1 303 ? 17.890 1.164 -21.118 1.00 94.50 303 VAL A O 1
ATOM 2369 N N . LYS A 1 304 ? 18.578 -0.885 -21.742 1.00 93.94 304 LYS A N 1
ATOM 2370 C CA . LYS A 1 304 ? 18.805 -0.550 -23.164 1.00 93.94 304 LYS A CA 1
ATOM 2371 C C . LYS A 1 304 ? 17.521 -0.148 -23.897 1.00 93.94 304 LYS A C 1
ATOM 2373 O O . LYS A 1 304 ? 17.585 0.570 -24.889 1.00 93.94 304 LYS A O 1
ATOM 2378 N N . LEU A 1 305 ? 16.371 -0.611 -23.415 1.00 94.88 305 LEU A N 1
ATOM 2379 C CA . LEU A 1 305 ? 15.041 -0.301 -23.933 1.00 94.88 305 LEU A CA 1
ATOM 2380 C C . LEU A 1 305 ? 14.362 0.845 -23.163 1.00 94.88 305 LEU A C 1
ATOM 2382 O O . LEU A 1 305 ? 13.143 0.956 -23.191 1.00 94.88 305 LEU A O 1
ATOM 2386 N N . HIS A 1 306 ? 15.130 1.716 -22.501 1.00 94.50 306 HIS A N 1
ATOM 2387 C CA . HIS A 1 306 ? 14.626 2.893 -21.776 1.00 94.50 306 HIS A CA 1
ATOM 2388 C C . HIS A 1 306 ? 13.650 2.567 -20.628 1.00 94.50 306 HIS A C 1
ATOM 2390 O O . HIS A 1 306 ? 12.733 3.342 -20.339 1.00 94.50 306 HIS A O 1
ATOM 2396 N N . ARG A 1 307 ? 13.874 1.439 -19.941 1.00 94.06 307 ARG A N 1
ATOM 2397 C CA . ARG A 1 307 ? 13.182 1.029 -18.707 1.00 94.06 307 ARG A CA 1
ATOM 2398 C C . ARG A 1 307 ? 11.654 1.086 -18.850 1.00 94.06 307 ARG A C 1
ATOM 2400 O O . ARG A 1 307 ? 11.116 0.663 -19.872 1.00 94.06 307 ARG A O 1
ATOM 2407 N N . PHE A 1 308 ? 10.951 1.580 -17.830 1.00 94.38 308 PHE A N 1
ATOM 2408 C CA . PHE A 1 308 ? 9.490 1.610 -17.767 1.00 94.38 308 PHE A CA 1
ATOM 2409 C C . PHE A 1 308 ? 8.860 2.343 -18.959 1.00 94.38 308 PHE A C 1
ATOM 2411 O O . PHE A 1 308 ? 7.953 1.808 -19.583 1.00 94.38 308 PHE A O 1
ATOM 2418 N N . ILE A 1 309 ? 9.384 3.517 -19.333 1.00 91.19 309 ILE A N 1
ATOM 2419 C CA . ILE A 1 309 ? 8.804 4.351 -20.400 1.00 91.19 309 ILE A CA 1
ATOM 2420 C C . ILE A 1 309 ? 8.923 3.673 -21.770 1.00 91.19 309 ILE A C 1
ATOM 2422 O O . ILE A 1 309 ? 7.966 3.659 -22.541 1.00 91.19 309 ILE A O 1
ATOM 2426 N N . GLY A 1 310 ? 10.091 3.112 -22.095 1.00 92.88 310 GLY A N 1
ATOM 2427 C CA . GLY A 1 310 ? 10.304 2.518 -23.415 1.00 92.88 310 GLY A CA 1
ATOM 2428 C C . GLY A 1 310 ? 9.685 1.131 -23.585 1.00 92.88 310 GLY A C 1
ATOM 2429 O O . GLY A 1 310 ? 9.421 0.727 -24.715 1.00 92.88 310 GLY A O 1
ATOM 2430 N N . THR A 1 311 ? 9.417 0.409 -22.492 1.00 94.69 311 THR A N 1
ATOM 2431 C CA . THR A 1 311 ? 8.909 -0.974 -22.546 1.00 94.69 311 THR A CA 1
ATOM 2432 C C . THR A 1 311 ? 7.425 -1.121 -22.213 1.00 94.69 311 THR A C 1
ATOM 2434 O O . THR A 1 311 ? 6.902 -2.217 -22.389 1.00 94.69 311 THR A O 1
ATOM 2437 N N . GLU A 1 312 ? 6.729 -0.060 -21.794 1.00 94.06 312 GLU A N 1
ATOM 2438 C CA . GLU A 1 312 ? 5.317 -0.080 -21.368 1.00 94.06 312 GLU A CA 1
ATOM 2439 C C . GLU A 1 312 ? 4.394 -0.806 -22.367 1.00 94.06 312 GLU A C 1
ATOM 2441 O O . GLU A 1 312 ? 3.871 -1.879 -22.065 1.00 94.06 312 GLU A O 1
ATOM 2446 N N . LYS A 1 313 ? 4.264 -0.277 -23.592 1.00 95.25 313 LYS A N 1
ATOM 2447 C CA . LYS A 1 313 ? 3.351 -0.817 -24.620 1.00 95.25 313 LYS A CA 1
ATOM 2448 C C . LYS A 1 313 ? 3.707 -2.233 -25.066 1.00 95.25 313 LYS A C 1
ATOM 2450 O O . LYS A 1 313 ? 2.834 -3.049 -25.351 1.00 95.25 313 LYS A O 1
ATOM 2455 N N . GLU A 1 314 ? 5.002 -2.527 -25.166 1.00 96.44 314 GLU A N 1
ATOM 2456 C CA . GLU A 1 314 ? 5.450 -3.877 -25.507 1.00 96.44 314 GLU A CA 1
ATOM 2457 C C . GLU A 1 314 ? 5.147 -4.858 -24.373 1.00 96.44 314 GLU A C 1
ATOM 2459 O O . GLU A 1 314 ? 4.719 -5.978 -24.638 1.00 96.44 314 GLU A O 1
ATOM 2464 N N . SER A 1 315 ? 5.299 -4.426 -23.121 1.00 97.56 315 SER A N 1
ATOM 2465 C CA . SER A 1 315 ? 5.005 -5.251 -21.952 1.00 97.56 315 SER A CA 1
ATOM 2466 C C . SER A 1 315 ? 3.521 -5.583 -21.856 1.00 97.56 315 SER A C 1
ATOM 2468 O O . SER A 1 315 ? 3.184 -6.734 -21.599 1.00 97.56 315 SER A O 1
ATOM 2470 N N . GLU A 1 316 ? 2.629 -4.629 -22.141 1.00 97.00 316 GLU A N 1
ATOM 2471 C CA . GLU A 1 316 ? 1.183 -4.884 -22.244 1.00 97.00 316 GLU A CA 1
ATOM 2472 C C . GLU A 1 316 ? 0.873 -5.992 -23.251 1.00 97.00 316 GLU A C 1
ATOM 2474 O O . GLU A 1 316 ? 0.154 -6.945 -22.941 1.00 97.00 316 GLU A O 1
ATOM 2479 N N . ARG A 1 317 ? 1.473 -5.905 -24.443 1.00 97.81 317 ARG A N 1
ATOM 2480 C CA . ARG A 1 317 ? 1.279 -6.901 -25.496 1.00 97.81 317 ARG A CA 1
ATOM 2481 C C . ARG A 1 317 ? 1.862 -8.263 -25.115 1.00 97.81 317 ARG A C 1
ATOM 2483 O O . ARG A 1 317 ? 1.203 -9.276 -25.324 1.00 97.81 317 ARG A O 1
ATOM 2490 N N . ILE A 1 318 ? 3.060 -8.302 -24.529 1.00 97.94 318 ILE A N 1
ATOM 2491 C CA . ILE A 1 318 ? 3.691 -9.545 -24.061 1.00 97.94 318 ILE A CA 1
ATOM 2492 C C . ILE A 1 318 ? 2.834 -10.217 -22.985 1.00 97.94 318 ILE A C 1
ATOM 2494 O O . ILE A 1 318 ? 2.612 -11.422 -23.064 1.00 97.94 318 ILE A O 1
ATOM 2498 N N . VAL A 1 319 ? 2.326 -9.458 -22.009 1.00 97.81 319 VAL A N 1
ATOM 2499 C CA . VAL A 1 319 ? 1.452 -9.988 -20.949 1.00 97.81 319 VAL A CA 1
ATOM 2500 C C . VAL A 1 319 ? 0.174 -10.562 -21.549 1.00 97.81 319 VAL A C 1
ATOM 2502 O O . VAL A 1 319 ? -0.188 -11.695 -21.237 1.00 97.81 319 VAL A O 1
ATOM 2505 N N . HIS A 1 320 ? -0.482 -9.825 -22.448 1.00 98.06 320 HIS A N 1
ATOM 2506 C CA . HIS A 1 320 ? -1.680 -10.303 -23.134 1.00 98.06 320 HIS A CA 1
ATOM 2507 C C . HIS A 1 320 ? -1.420 -11.603 -23.914 1.00 98.06 320 HIS A C 1
ATOM 2509 O O . HIS A 1 320 ? -2.167 -12.576 -23.781 1.00 98.06 320 HIS A O 1
ATOM 2515 N N . ASP A 1 321 ? -0.343 -11.646 -24.700 1.00 97.94 321 ASP A N 1
ATOM 2516 C CA . ASP A 1 321 ? -0.015 -12.793 -25.546 1.00 97.94 321 ASP A CA 1
ATOM 2517 C C . ASP A 1 321 ? 0.416 -14.010 -24.708 1.00 97.94 321 ASP A C 1
ATOM 2519 O O . ASP A 1 321 ? 0.035 -15.140 -25.025 1.00 97.94 321 ASP A O 1
ATOM 2523 N N . ALA A 1 322 ? 1.132 -13.794 -23.600 1.00 97.62 322 ALA A N 1
ATOM 2524 C CA . ALA A 1 322 ? 1.497 -14.839 -22.646 1.00 97.62 322 ALA A CA 1
ATOM 2525 C C . ALA A 1 322 ? 0.269 -15.440 -21.946 1.00 97.62 322 ALA A C 1
ATOM 2527 O O . ALA A 1 322 ? 0.151 -16.665 -21.872 1.00 97.62 322 ALA A O 1
ATOM 2528 N N . LEU A 1 323 ? -0.655 -14.604 -21.462 1.00 97.50 323 LEU A N 1
ATOM 2529 C CA . LEU A 1 323 ? -1.882 -15.064 -20.803 1.00 97.50 323 LEU A CA 1
ATOM 2530 C C . LEU A 1 323 ? -2.812 -15.793 -21.776 1.00 97.50 323 LEU A C 1
ATOM 2532 O O . LEU A 1 323 ? -3.394 -16.812 -21.412 1.00 97.50 323 LEU A O 1
ATOM 2536 N N . SER A 1 324 ? -2.912 -15.312 -23.016 1.00 97.81 324 SER A N 1
ATOM 2537 C CA . SER A 1 324 ? -3.769 -15.918 -24.041 1.00 97.81 324 SER A CA 1
ATOM 2538 C C . SER A 1 324 ? -3.239 -17.271 -24.520 1.00 97.81 324 SER A C 1
ATOM 2540 O O . SER A 1 324 ? -4.016 -18.196 -24.744 1.00 97.81 324 SER A O 1
ATOM 2542 N N . ARG A 1 325 ? -1.916 -17.410 -24.673 1.00 97.62 325 ARG A N 1
ATOM 2543 C CA . ARG A 1 325 ? -1.287 -18.652 -25.155 1.00 97.62 325 ARG A CA 1
ATOM 2544 C C . ARG A 1 325 ? -1.089 -19.688 -24.055 1.00 97.62 325 ARG A C 1
ATOM 2546 O O . ARG A 1 325 ? -1.194 -20.881 -24.326 1.00 97.62 325 ARG A O 1
ATOM 2553 N N . TYR A 1 326 ? -0.810 -19.248 -22.828 1.00 97.44 326 TYR A N 1
ATOM 2554 C CA . TYR A 1 326 ? -0.450 -20.129 -21.716 1.00 97.44 326 TYR A CA 1
ATOM 2555 C C . TYR A 1 326 ? -1.299 -19.875 -20.454 1.00 97.44 326 TYR A C 1
ATOM 2557 O O . TYR A 1 326 ? -0.731 -19.684 -19.374 1.00 97.44 326 TYR A O 1
ATOM 2565 N N . PRO A 1 327 ? -2.646 -19.872 -20.527 1.00 96.94 327 PRO A N 1
ATOM 2566 C CA . PRO A 1 327 ? -3.489 -19.460 -19.401 1.00 96.94 327 PRO A CA 1
ATOM 2567 C C . PRO A 1 327 ? -3.326 -20.376 -18.182 1.00 96.94 327 PRO A C 1
ATOM 2569 O O . PRO A 1 327 ? -3.077 -19.905 -17.073 1.00 96.94 327 PRO A O 1
ATOM 2572 N N . LEU A 1 328 ? -3.395 -21.696 -18.389 1.00 97.56 328 LEU A N 1
ATOM 2573 C CA . LEU A 1 328 ? -3.256 -22.678 -17.309 1.00 97.56 328 LEU A CA 1
ATOM 2574 C C . LEU A 1 328 ? -1.855 -22.664 -16.698 1.00 97.56 328 LEU A C 1
ATOM 2576 O O . LEU A 1 328 ? -1.717 -22.756 -15.482 1.00 97.56 328 LEU A O 1
ATOM 2580 N N . TRP A 1 329 ? -0.820 -22.510 -17.526 1.00 97.62 329 TRP A N 1
ATOM 2581 C CA . TRP A 1 329 ? 0.557 -22.489 -17.041 1.00 97.62 329 TRP A CA 1
ATOM 2582 C C . TRP A 1 329 ? 0.837 -21.237 -16.203 1.00 97.62 329 TRP A C 1
ATOM 2584 O O . TRP A 1 329 ? 1.385 -21.351 -15.110 1.00 97.62 329 TRP A O 1
ATOM 2594 N N . ASN A 1 330 ? 0.373 -20.060 -16.645 1.00 96.75 330 ASN A N 1
ATOM 2595 C CA . ASN A 1 330 ? 0.454 -18.836 -15.844 1.00 96.75 330 ASN A CA 1
ATOM 2596 C C . ASN A 1 330 ? -0.299 -18.976 -14.515 1.00 96.75 330 ASN A C 1
ATOM 2598 O O . ASN A 1 330 ? 0.237 -18.590 -13.481 1.00 96.75 330 ASN A O 1
ATOM 2602 N N . ALA A 1 331 ? -1.502 -19.562 -14.514 1.00 96.00 331 ALA A N 1
ATOM 2603 C CA . ALA A 1 331 ? -2.267 -19.783 -13.286 1.00 96.00 331 ALA A CA 1
ATOM 2604 C C . ALA A 1 331 ? -1.545 -20.731 -12.310 1.00 96.00 331 ALA A C 1
ATOM 2606 O O . ALA A 1 331 ? -1.483 -20.455 -11.112 1.00 96.00 331 ALA A O 1
ATOM 2607 N N . GLN A 1 332 ? -0.958 -21.818 -12.818 1.00 97.75 332 GLN A N 1
ATOM 2608 C CA . GLN A 1 332 ? -0.165 -22.758 -12.018 1.00 97.75 332 GLN A CA 1
ATOM 2609 C C . GLN A 1 332 ? 1.079 -22.095 -11.421 1.00 97.75 332 GLN A C 1
ATOM 2611 O O . GLN A 1 332 ? 1.356 -22.272 -10.236 1.00 97.75 332 GLN A O 1
ATOM 2616 N N . LEU A 1 333 ? 1.810 -21.316 -12.223 1.00 96.62 333 LEU A N 1
ATOM 2617 C CA . LEU A 1 333 ? 2.985 -20.579 -11.763 1.00 96.62 333 LEU A CA 1
ATOM 2618 C C . LEU A 1 333 ? 2.594 -19.524 -10.725 1.00 96.62 333 LEU A C 1
ATOM 2620 O O . LEU A 1 333 ? 3.180 -19.495 -9.655 1.00 96.62 333 LEU A O 1
ATOM 2624 N N . ALA A 1 334 ? 1.542 -18.739 -10.967 1.00 94.38 334 ALA A N 1
ATOM 2625 C CA . ALA A 1 334 ? 1.043 -17.764 -9.998 1.00 94.38 334 ALA A CA 1
ATOM 2626 C C . ALA A 1 334 ? 0.657 -18.401 -8.656 1.00 94.38 334 ALA A C 1
ATOM 2628 O O . ALA A 1 334 ? 1.008 -17.867 -7.605 1.00 94.38 334 ALA A O 1
ATOM 2629 N N . ALA A 1 335 ? -0.007 -19.561 -8.675 1.00 95.50 335 ALA A N 1
ATOM 2630 C CA . ALA A 1 335 ? -0.324 -20.301 -7.456 1.00 95.50 335 ALA A CA 1
ATOM 2631 C C . ALA A 1 335 ? 0.940 -20.806 -6.742 1.00 95.50 335 ALA A C 1
ATOM 2633 O O . ALA A 1 335 ? 1.049 -20.686 -5.522 1.00 95.50 335 ALA A O 1
ATOM 2634 N N . ARG A 1 336 ? 1.911 -21.342 -7.493 1.00 95.88 336 ARG A N 1
ATOM 2635 C CA . ARG A 1 336 ? 3.197 -21.785 -6.944 1.00 95.88 336 ARG A CA 1
ATOM 2636 C C . ARG A 1 336 ? 3.954 -20.628 -6.295 1.00 95.88 336 ARG A C 1
ATOM 2638 O O . ARG A 1 336 ? 4.396 -20.777 -5.160 1.00 95.88 336 ARG A O 1
ATOM 2645 N N . ASP A 1 337 ? 4.084 -19.503 -6.985 1.00 92.94 337 ASP A N 1
ATOM 2646 C CA . ASP A 1 337 ? 4.862 -18.356 -6.513 1.00 92.94 337 ASP A CA 1
ATOM 2647 C C . ASP A 1 337 ? 4.216 -17.732 -5.274 1.00 92.94 337 ASP A C 1
ATOM 2649 O O . ASP A 1 337 ? 4.912 -17.421 -4.309 1.00 92.94 337 ASP A O 1
ATOM 2653 N N . ALA A 1 338 ? 2.880 -17.645 -5.247 1.00 92.44 338 ALA A N 1
ATOM 2654 C CA . ALA A 1 338 ? 2.138 -17.198 -4.071 1.00 92.44 338 ALA A CA 1
ATOM 2655 C C . ALA A 1 338 ? 2.408 -18.090 -2.848 1.00 92.44 338 ALA A C 1
ATOM 2657 O O . ALA A 1 338 ? 2.600 -17.582 -1.746 1.00 92.44 338 ALA A O 1
ATOM 2658 N N . LEU A 1 339 ? 2.470 -19.415 -3.033 1.00 94.06 339 LEU A N 1
ATOM 2659 C CA . LEU A 1 339 ? 2.816 -20.346 -1.956 1.00 94.06 339 LEU A CA 1
ATOM 2660 C C . LEU A 1 339 ? 4.284 -20.215 -1.531 1.00 94.06 339 LEU A C 1
ATOM 2662 O O . LEU A 1 339 ? 4.577 -20.245 -0.339 1.00 94.06 339 LEU A O 1
ATOM 2666 N N . GLN A 1 340 ? 5.204 -20.043 -2.482 1.00 91.94 340 GLN A N 1
ATOM 2667 C CA . GLN A 1 340 ? 6.631 -19.882 -2.190 1.00 91.94 340 GLN A CA 1
ATOM 2668 C C . GLN A 1 340 ? 6.931 -18.587 -1.428 1.00 91.94 340 GLN A C 1
ATOM 2670 O O . GLN A 1 340 ? 7.820 -18.575 -0.574 1.00 91.94 340 GLN A O 1
ATOM 2675 N N . GLN A 1 341 ? 6.175 -17.515 -1.680 1.00 89.12 341 GLN A N 1
ATOM 2676 C CA . GLN A 1 341 ? 6.375 -16.223 -1.024 1.00 89.12 341 GLN A CA 1
ATOM 2677 C C . GLN A 1 341 ? 6.226 -16.298 0.508 1.00 89.12 341 GLN A C 1
ATOM 2679 O O . GLN A 1 341 ? 6.912 -15.565 1.215 1.00 89.12 341 GLN A O 1
ATOM 2684 N N . PHE A 1 342 ? 5.442 -17.248 1.039 1.00 89.56 342 PHE A N 1
ATOM 2685 C CA . PHE A 1 342 ? 5.335 -17.507 2.485 1.00 89.56 342 PHE A CA 1
ATOM 2686 C C . PHE A 1 342 ? 6.618 -18.046 3.137 1.00 89.56 342 PHE A C 1
ATOM 2688 O O . PHE A 1 342 ? 6.667 -18.169 4.356 1.00 89.56 342 PHE A O 1
ATOM 2695 N N . THR A 1 343 ? 7.641 -18.400 2.360 1.00 89.19 343 THR A N 1
ATOM 2696 C CA . THR A 1 343 ? 8.917 -18.925 2.880 1.00 89.19 343 THR A CA 1
ATOM 2697 C C . THR A 1 343 ? 10.139 -18.144 2.401 1.00 89.19 343 THR A C 1
ATOM 2699 O O . THR A 1 343 ? 11.260 -18.514 2.732 1.00 89.19 343 THR A O 1
ATOM 2702 N N . LEU A 1 344 ? 9.942 -17.090 1.603 1.00 84.69 344 LEU A N 1
ATOM 2703 C CA . LEU A 1 344 ? 11.021 -16.347 0.938 1.00 84.69 344 LEU A CA 1
ATOM 2704 C C . LEU A 1 344 ? 11.424 -15.048 1.655 1.00 84.69 344 LEU A C 1
ATOM 2706 O O . LEU A 1 344 ? 12.153 -14.248 1.079 1.00 84.69 344 LEU A O 1
ATOM 2710 N N . PHE A 1 345 ? 10.971 -14.830 2.889 1.00 79.12 345 PHE A N 1
ATOM 2711 C CA . PHE A 1 345 ? 11.363 -13.672 3.690 1.00 79.12 345 PHE A CA 1
ATOM 2712 C C . PHE A 1 345 ? 12.499 -14.013 4.659 1.00 79.12 345 PHE A C 1
ATOM 2714 O O . PHE A 1 345 ? 12.536 -15.098 5.243 1.00 79.12 345 PHE A O 1
ATOM 2721 N N . TYR A 1 346 ? 13.397 -13.052 4.866 1.00 82.56 346 TYR A N 1
ATOM 2722 C CA . TYR A 1 346 ? 14.473 -13.125 5.850 1.00 82.56 346 TYR A CA 1
ATOM 2723 C C . TYR A 1 346 ? 14.290 -12.035 6.907 1.00 82.56 346 TYR A C 1
ATOM 2725 O O . TYR A 1 346 ? 13.762 -10.958 6.631 1.00 82.56 346 TYR A O 1
ATOM 2733 N N . THR A 1 347 ? 14.715 -12.309 8.141 1.00 81.62 347 THR A N 1
ATOM 2734 C CA . THR A 1 347 ? 14.703 -11.298 9.204 1.00 81.62 347 THR A CA 1
ATOM 2735 C C . THR A 1 347 ? 15.634 -10.150 8.827 1.00 81.62 347 THR A C 1
ATOM 2737 O O . THR A 1 347 ? 16.819 -10.382 8.605 1.00 81.62 347 THR A O 1
ATOM 2740 N N . GLY A 1 348 ? 15.103 -8.927 8.796 1.00 75.88 348 GLY A N 1
ATOM 2741 C CA . GLY A 1 348 ? 15.877 -7.728 8.462 1.00 75.88 348 GLY A CA 1
ATOM 2742 C C . GLY A 1 348 ? 16.164 -7.551 6.971 1.00 75.88 348 GLY A C 1
ATOM 2743 O O . GLY A 1 348 ? 17.006 -6.729 6.632 1.00 75.88 348 GLY A O 1
ATOM 2744 N N . ASP A 1 349 ? 15.491 -8.300 6.089 1.00 78.69 349 ASP A N 1
ATOM 2745 C CA . ASP A 1 349 ? 15.634 -8.106 4.644 1.00 78.69 349 ASP A CA 1
ATOM 2746 C C . ASP A 1 349 ? 15.312 -6.653 4.269 1.00 78.69 349 ASP A C 1
ATOM 2748 O O . ASP A 1 349 ? 14.251 -6.140 4.632 1.00 78.69 349 ASP A O 1
ATOM 2752 N N . GLN A 1 350 ? 16.240 -5.997 3.569 1.00 74.12 350 GLN A N 1
ATOM 2753 C CA . GLN A 1 350 ? 16.128 -4.614 3.096 1.00 74.12 350 GLN A CA 1
ATOM 2754 C C . GLN A 1 350 ? 16.042 -3.532 4.188 1.00 74.12 350 GLN A C 1
ATOM 2756 O O . GLN A 1 350 ? 15.721 -2.375 3.899 1.00 74.12 350 GLN A O 1
ATOM 2761 N N . ILE A 1 351 ? 16.368 -3.880 5.435 1.00 76.88 351 ILE A N 1
ATOM 2762 C CA . ILE A 1 351 ? 16.582 -2.929 6.531 1.00 76.88 351 ILE A CA 1
ATOM 2763 C C . ILE A 1 351 ? 18.093 -2.761 6.693 1.00 76.88 351 ILE A C 1
ATOM 2765 O O . ILE A 1 351 ? 18.698 -3.236 7.650 1.00 76.88 3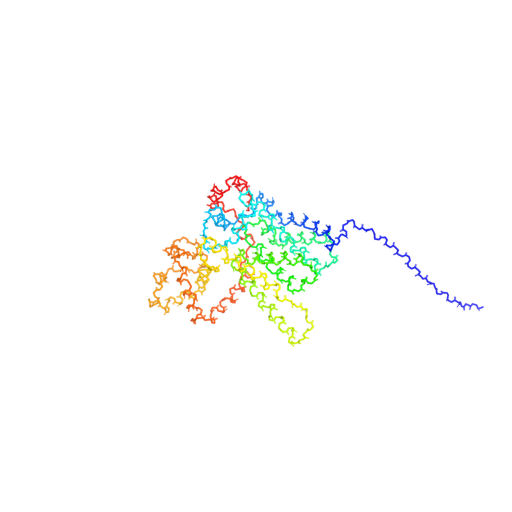51 ILE A O 1
ATOM 2769 N N . GLU A 1 352 ? 18.708 -2.118 5.701 1.00 81.44 352 GLU A N 1
ATOM 2770 C CA . GLU A 1 352 ? 20.114 -1.729 5.741 1.00 81.44 352 GLU A CA 1
ATOM 2771 C C . GLU A 1 352 ? 20.288 -0.243 5.378 1.00 81.44 352 GLU A C 1
ATOM 2773 O O . GLU A 1 352 ? 19.435 0.328 4.689 1.00 81.44 352 GLU A O 1
ATOM 2778 N N . PRO A 1 353 ? 21.380 0.417 5.806 1.00 79.56 353 PRO A N 1
ATOM 2779 C CA . PRO A 1 353 ? 21.639 1.802 5.428 1.00 79.56 353 PRO A CA 1
ATOM 2780 C C . PRO A 1 353 ? 21.787 1.926 3.909 1.00 79.56 353 PRO A C 1
ATOM 2782 O O . PRO A 1 353 ? 22.725 1.378 3.353 1.00 79.56 353 PRO A O 1
ATOM 2785 N N . GLN A 1 354 ? 20.918 2.677 3.228 1.00 82.75 354 GLN A N 1
ATOM 2786 C CA . GLN A 1 354 ? 20.915 2.816 1.754 1.00 82.75 354 GLN A CA 1
ATOM 2787 C C . GLN A 1 354 ? 21.321 4.229 1.292 1.00 82.75 354 GLN A C 1
ATOM 2789 O O . GLN A 1 354 ? 20.887 4.750 0.257 1.00 82.75 354 GLN A O 1
ATOM 2794 N N . GLN A 1 355 ? 22.193 4.876 2.070 1.00 81.75 355 GLN A N 1
ATOM 2795 C CA . GLN A 1 355 ? 22.620 6.265 1.870 1.00 81.75 355 GLN A CA 1
ATOM 2796 C C . GLN A 1 355 ? 23.209 6.529 0.475 1.00 81.75 355 GLN A C 1
ATOM 2798 O O . GLN A 1 355 ? 22.996 7.608 -0.074 1.00 81.75 355 GLN A O 1
ATOM 2803 N N . TRP A 1 356 ? 23.897 5.556 -0.137 1.00 80.31 356 TRP A N 1
ATOM 2804 C CA . TRP A 1 356 ? 24.556 5.738 -1.439 1.00 80.31 356 TRP A CA 1
ATOM 2805 C C . TRP A 1 356 ? 23.585 6.029 -2.592 1.00 80.31 356 TRP A C 1
ATOM 2807 O O . TRP A 1 356 ? 23.989 6.615 -3.595 1.00 80.31 356 TRP A O 1
ATOM 2817 N N . ILE A 1 357 ? 22.313 5.645 -2.455 1.00 83.56 357 ILE A N 1
ATOM 2818 C CA . ILE A 1 357 ? 21.259 5.996 -3.413 1.00 83.56 357 ILE A CA 1
ATOM 2819 C C . ILE A 1 357 ? 20.572 7.293 -2.985 1.00 83.56 357 ILE A C 1
ATOM 2821 O O . ILE A 1 357 ? 20.396 8.201 -3.795 1.00 83.56 357 ILE A O 1
ATOM 2825 N N . LEU A 1 358 ? 20.193 7.380 -1.712 1.00 89.88 358 LEU A N 1
ATOM 2826 C CA . LEU A 1 358 ? 19.246 8.383 -1.221 1.00 89.88 358 LEU A CA 1
ATOM 2827 C C . LEU A 1 358 ? 19.885 9.745 -0.926 1.00 89.88 358 LEU A C 1
ATOM 2829 O O . LEU A 1 358 ? 19.180 10.752 -0.868 1.00 89.88 358 LEU A O 1
ATOM 2833 N N . TYR A 1 359 ? 21.213 9.808 -0.775 1.00 90.44 359 TYR A N 1
ATOM 2834 C CA . TYR A 1 359 ? 21.928 11.046 -0.452 1.00 90.44 359 TYR A CA 1
ATOM 2835 C C . TYR A 1 359 ? 21.584 12.185 -1.417 1.00 90.44 359 TYR A C 1
ATOM 2837 O O . TYR A 1 359 ? 21.344 13.313 -0.991 1.00 90.44 359 TYR A O 1
ATOM 2845 N N . ARG A 1 360 ? 21.517 11.888 -2.723 1.00 90.75 360 ARG A N 1
ATOM 2846 C CA . ARG A 1 360 ? 21.216 12.891 -3.752 1.00 90.75 360 ARG A CA 1
ATOM 2847 C C . ARG A 1 360 ? 19.819 13.483 -3.581 1.00 90.75 360 ARG A C 1
ATOM 2849 O O . ARG A 1 360 ? 19.671 14.695 -3.711 1.00 90.75 360 ARG A O 1
ATOM 2856 N N . ASP A 1 361 ? 18.824 12.650 -3.298 1.00 92.31 361 ASP A N 1
ATOM 2857 C CA . ASP A 1 361 ? 17.435 13.091 -3.162 1.00 92.31 361 ASP A CA 1
ATOM 2858 C C . ASP A 1 361 ? 17.244 13.904 -1.877 1.00 92.31 361 ASP A C 1
ATOM 2860 O O . ASP A 1 361 ? 16.640 14.976 -1.907 1.00 92.31 361 ASP A O 1
ATOM 2864 N N . PHE A 1 362 ? 17.845 13.470 -0.765 1.00 94.31 362 PHE A N 1
ATOM 2865 C CA . PHE A 1 362 ? 17.840 14.240 0.482 1.00 94.31 362 PHE A CA 1
ATOM 2866 C C . PHE A 1 362 ? 18.535 15.590 0.320 1.00 94.31 362 PHE A C 1
ATOM 2868 O O . PHE A 1 362 ? 17.970 16.616 0.690 1.00 94.31 362 PHE A O 1
ATOM 2875 N N . HIS A 1 363 ? 19.727 15.610 -0.280 1.00 94.56 363 HIS A N 1
ATOM 2876 C CA . HIS A 1 363 ? 20.462 16.848 -0.528 1.00 94.56 363 HIS A CA 1
ATOM 2877 C C . HIS A 1 363 ? 19.689 17.804 -1.452 1.00 94.56 363 HIS A C 1
ATOM 2879 O O . HIS A 1 363 ? 19.763 19.019 -1.284 1.00 94.56 363 HIS A O 1
ATOM 2885 N N . ALA A 1 364 ? 18.958 17.279 -2.439 1.00 94.44 364 ALA A N 1
ATOM 2886 C CA . ALA A 1 364 ? 18.202 18.095 -3.384 1.00 94.44 364 ALA A CA 1
ATOM 2887 C C . ALA A 1 364 ? 16.901 18.659 -2.793 1.00 94.44 364 ALA A C 1
ATOM 2889 O O . ALA A 1 364 ? 16.572 19.811 -3.068 1.00 94.44 364 ALA A O 1
ATOM 2890 N N . PHE A 1 365 ? 16.157 17.863 -2.018 1.00 94.88 365 PHE A N 1
ATOM 2891 C CA . PHE A 1 365 ? 14.776 18.199 -1.653 1.00 94.88 365 PHE A CA 1
ATOM 2892 C C . PHE A 1 365 ? 14.567 18.549 -0.177 1.00 94.88 365 PHE A C 1
ATOM 2894 O O . PHE A 1 365 ? 13.690 19.353 0.126 1.00 94.88 365 PHE A O 1
ATOM 2901 N N . ILE A 1 366 ? 15.349 17.973 0.739 1.00 96.00 366 ILE A N 1
ATOM 2902 C CA . ILE A 1 366 ? 15.218 18.176 2.194 1.00 96.00 366 ILE A CA 1
ATOM 2903 C C . ILE A 1 366 ? 16.598 18.235 2.884 1.00 96.00 366 ILE A C 1
ATOM 2905 O O . ILE A 1 366 ? 16.860 17.478 3.824 1.00 96.00 366 ILE A O 1
ATOM 2909 N N . PRO A 1 367 ? 17.512 19.129 2.450 1.00 96.56 367 PRO A N 1
ATOM 2910 C CA . PRO A 1 367 ? 18.897 19.146 2.929 1.00 96.56 367 PRO A CA 1
ATOM 2911 C C . PRO A 1 367 ? 19.017 19.371 4.442 1.00 96.56 367 PRO A C 1
ATOM 2913 O O . PRO A 1 367 ? 19.971 18.902 5.058 1.00 96.56 367 PRO A O 1
ATOM 2916 N N . HIS A 1 368 ? 18.037 20.029 5.069 1.00 96.81 368 HIS A N 1
ATOM 2917 C CA . HIS A 1 368 ? 17.992 20.232 6.520 1.00 96.81 368 HIS A CA 1
ATOM 2918 C C . HIS A 1 368 ? 17.789 18.936 7.318 1.00 96.81 368 HIS A C 1
ATOM 2920 O O . HIS A 1 368 ? 18.170 18.892 8.481 1.00 96.81 368 HIS A O 1
ATOM 2926 N N . GLN A 1 369 ? 17.239 17.881 6.707 1.00 95.81 369 GLN A N 1
ATOM 2927 C CA . GLN A 1 369 ? 17.049 16.564 7.337 1.00 95.81 369 GLN A CA 1
ATOM 2928 C C . GLN A 1 369 ? 18.205 15.595 7.041 1.00 95.81 369 GLN A C 1
ATOM 2930 O O . GLN A 1 369 ? 18.295 14.530 7.649 1.00 95.81 369 GLN A O 1
ATOM 2935 N N . LEU A 1 370 ? 19.105 15.944 6.112 1.00 94.19 370 LEU A N 1
ATOM 2936 C CA . LEU A 1 370 ? 20.175 15.055 5.651 1.00 94.19 370 LEU A CA 1
ATOM 2937 C C . LEU A 1 370 ? 21.149 14.685 6.774 1.00 94.19 370 LEU A C 1
ATOM 2939 O O . LEU A 1 370 ? 21.614 13.550 6.820 1.00 94.19 370 LEU A O 1
ATOM 2943 N N . HIS A 1 371 ? 21.453 15.620 7.680 1.00 93.81 371 HIS A N 1
ATOM 2944 C CA . HIS A 1 371 ? 22.356 15.333 8.792 1.00 93.81 371 HIS A CA 1
ATOM 2945 C C . HIS A 1 371 ? 21.770 14.270 9.726 1.00 93.81 371 HIS A C 1
ATOM 2947 O O . HIS A 1 371 ? 22.430 13.263 9.973 1.00 93.81 371 HIS A O 1
ATOM 2953 N N . GLU A 1 372 ? 20.522 14.450 10.171 1.00 93.75 372 GLU A N 1
ATOM 2954 C CA . GLU A 1 372 ? 19.817 13.487 11.029 1.00 93.75 372 GLU A CA 1
ATOM 2955 C C . GLU A 1 372 ? 19.718 12.107 10.369 1.00 93.75 372 GLU A C 1
ATOM 2957 O O . GLU A 1 372 ? 19.998 11.097 11.010 1.00 93.75 372 GLU A O 1
ATOM 2962 N N . TYR A 1 373 ? 19.417 12.062 9.068 1.00 93.00 373 TYR A N 1
ATOM 2963 C CA . TYR A 1 373 ? 19.423 10.819 8.299 1.00 93.00 373 TYR A CA 1
ATOM 2964 C C . TYR A 1 373 ? 20.817 10.172 8.234 1.00 93.00 373 TYR A C 1
ATOM 2966 O O . TYR A 1 373 ? 20.952 8.964 8.411 1.00 93.00 373 TYR A O 1
ATOM 2974 N N . SER A 1 374 ? 21.872 10.964 8.018 1.00 90.94 374 SER A N 1
ATOM 2975 C CA . SER A 1 374 ? 23.239 10.446 7.856 1.00 90.94 374 SER A CA 1
ATOM 2976 C C . SER A 1 374 ? 23.809 9.790 9.117 1.00 90.94 374 SER A C 1
ATOM 2978 O O . SER A 1 374 ? 24.671 8.920 9.009 1.00 90.94 374 SER A O 1
ATOM 2980 N N . VAL A 1 375 ? 23.322 10.196 10.295 1.00 92.69 375 VAL A N 1
ATOM 2981 C CA . VAL A 1 375 ? 23.741 9.669 11.605 1.00 92.69 375 VAL A CA 1
ATOM 2982 C C . VAL A 1 375 ? 22.757 8.645 12.186 1.00 92.69 375 VAL A C 1
ATOM 2984 O O . VAL A 1 375 ? 22.987 8.139 13.286 1.00 92.69 375 VAL A O 1
ATOM 2987 N N . ALA A 1 376 ? 21.662 8.350 11.476 1.00 92.62 376 ALA A N 1
ATOM 2988 C CA . ALA A 1 376 ? 20.708 7.314 11.857 1.00 92.62 376 ALA A CA 1
ATOM 2989 C C . ALA A 1 376 ? 21.352 5.918 11.790 1.00 92.62 376 ALA A C 1
ATOM 2991 O O . ALA A 1 376 ? 22.312 5.697 11.051 1.00 92.62 376 ALA A O 1
ATOM 2992 N N . ARG A 1 377 ? 20.824 4.970 12.572 1.00 90.31 377 ARG A N 1
ATOM 2993 C CA . ARG A 1 377 ? 21.389 3.611 12.689 1.00 90.31 377 ARG A CA 1
ATOM 2994 C C . ARG A 1 377 ? 21.148 2.748 11.442 1.00 90.31 377 ARG A C 1
ATOM 2996 O O . ARG A 1 377 ? 22.086 2.100 10.994 1.00 90.31 377 ARG A O 1
ATOM 3003 N N . GLN A 1 378 ? 19.895 2.790 10.981 1.00 73.31 378 GLN A N 1
ATOM 3004 C CA . GLN A 1 378 ? 19.130 1.890 10.105 1.00 73.31 378 GLN A CA 1
ATOM 3005 C C . GLN A 1 378 ? 19.401 0.413 10.355 1.00 73.31 378 GLN A C 1
ATOM 3007 O O . GLN A 1 378 ? 20.404 -0.105 9.821 1.00 73.31 378 GLN A O 1
#

Sequence (378 aa):
MSEARTAAVVVERHGSVRRFARPFDLPLARPLGECLALLGLCPLLLLAALWNGFPLIFYDTGAYMLQSFGDKFVPERSPVFSLFLLLGGGGLSLWVVALVQTVMATFVIVQTARVLVPSLTLPWILLIGLGLTIFTALPWYAGQIEPDIFTPLVVLTLYLLGFHANRLGWWRCAVLLWLGGLAAAVHPSHLGLAAGLVAILLVYWLVNSIARRPWPPVNPLLPALSVTLGFSMTLAANYHYTRHVFVSRAGPVFMVARMLQDGVVQKLLDDTCPTSNYMLCRYRKVLPHRADKWLWGPGTPFVKLHRFIGTEKESERIVHDALSRYPLWNAQLAARDALQQFTLFYTGDQIEPQQWILYRDFHAFIPHQLHEYSVARQ